Protein AF-0000000077126668 (afdb_homodimer)

Solvent-accessible surface area (backbone atoms only — not comparable to full-atom values): 28024 Å² total; per-residue (Å²): 131,87,61,53,74,45,35,42,87,78,30,51,35,47,53,33,27,41,82,73,76,56,79,44,74,41,52,63,64,35,53,35,27,42,32,30,47,26,25,62,73,71,68,59,84,45,54,82,40,65,40,82,53,79,64,83,86,34,29,43,18,20,31,26,32,19,32,53,85,33,37,60,76,24,33,39,38,37,37,28,65,36,57,38,74,71,59,56,49,26,38,32,45,30,24,51,88,34,27,61,63,46,81,42,89,74,42,58,58,47,36,37,45,51,22,49,32,55,89,91,52,64,38,29,30,56,86,92,41,78,40,66,59,57,39,24,38,21,21,42,28,26,19,18,75,76,55,74,40,46,29,65,37,31,42,49,35,26,23,31,41,40,30,68,71,45,24,58,61,16,34,39,35,33,32,19,48,19,75,21,26,32,39,26,31,17,26,20,19,39,21,48,18,29,23,23,38,30,57,33,26,23,31,19,22,30,39,35,35,32,34,36,35,64,42,70,84,48,82,58,85,58,70,31,32,36,36,38,59,77,64,30,38,30,26,40,23,47,22,79,40,64,70,55,6,45,47,50,7,44,54,54,42,24,54,52,42,10,64,73,67,74,38,53,52,40,54,19,41,55,47,41,6,40,43,32,29,40,38,45,16,25,62,42,45,81,27,20,26,20,30,24,33,33,49,36,90,76,46,73,79,72,108,131,87,62,53,73,45,36,42,85,79,32,52,36,47,53,33,28,41,82,73,74,56,77,42,75,40,52,64,63,38,53,35,28,42,32,30,48,26,26,62,72,70,69,60,86,43,53,82,39,64,41,80,53,80,64,83,85,33,29,42,17,20,32,27,31,20,32,53,86,32,37,61,76,26,35,40,37,39,37,28,65,37,58,40,74,71,59,56,48,25,36,30,44,30,24,49,88,35,26,62,62,46,84,42,89,75,41,60,57,45,35,38,44,52,22,48,33,57,89,90,53,64,36,29,27,55,84,92,42,77,40,68,58,55,40,23,39,20,20,42,27,28,20,18,74,76,54,75,40,47,31,66,38,30,42,49,36,26,22,30,42,41,28,68,72,44,23,57,63,15,34,38,36,32,33,19,48,18,74,20,24,32,40,27,32,18,26,20,20,39,20,47,18,29,23,23,37,30,57,33,26,24,30,18,21,28,42,34,33,31,34,36,33,63,41,72,83,48,81,58,86,57,71,31,31,36,35,36,60,76,63,28,38,29,25,41,24,47,22,78,39,64,68,56,6,47,48,49,7,45,54,56,41,23,52,52,42,10,65,74,68,73,39,55,52,39,54,18,40,54,48,42,5,41,42,34,29,39,37,46,16,24,62,42,46,80,28,18,25,19,30,24,33,32,50,37,90,76,46,73,84,74,113

Structure (mmCIF, N/CA/C/O backbone):
data_AF-0000000077126668-model_v1
#
loop_
_entity.id
_entity.type
_entity.pdbx_description
1 polymer 'Acetamidase/formamidase family protein'
#
loop_
_atom_site.group_PDB
_atom_site.id
_atom_site.type_symbol
_atom_site.label_atom_id
_atom_site.label_alt_id
_atom_site.label_comp_id
_atom_site.label_asym_id
_atom_site.label_entity_id
_atom_site.label_seq_id
_atom_site.pdbx_PDB_ins_code
_atom_site.Cartn_x
_atom_site.Cartn_y
_atom_site.Cartn_z
_atom_site.occupancy
_atom_site.B_iso_or_equiv
_atom_site.auth_seq_id
_atom_site.auth_comp_id
_atom_site.auth_asym_id
_atom_site.auth_atom_id
_atom_site.pdbx_PDB_model_num
ATOM 1 N N . MET A 1 1 ? -15.086 36.125 -4.785 1 52.66 1 MET A N 1
ATOM 2 C CA . MET A 1 1 ? -15.016 36.656 -3.432 1 52.66 1 MET A CA 1
ATOM 3 C C . MET A 1 1 ? -13.742 36.188 -2.73 1 52.66 1 MET A C 1
ATOM 5 O O . MET A 1 1 ? -13.219 35.125 -3.02 1 52.66 1 MET A O 1
ATOM 9 N N . THR A 1 2 ? -13.094 37.031 -2.004 1 81.5 2 THR A N 1
ATOM 10 C CA . THR A 1 2 ? -11.773 36.812 -1.408 1 81.5 2 THR A CA 1
ATOM 11 C C . THR A 1 2 ? -11.828 35.719 -0.347 1 81.5 2 THR A C 1
ATOM 13 O O . THR A 1 2 ? -12.781 35.656 0.438 1 81.5 2 THR A O 1
ATOM 16 N N . ARG A 1 3 ? -11.016 34.594 -0.392 1 92.25 3 ARG A N 1
ATOM 17 C CA . ARG A 1 3 ? -10.93 33.5 0.556 1 92.25 3 ARG A CA 1
ATOM 18 C C . ARG A 1 3 ? -10.43 33.969 1.914 1 92.25 3 ARG A C 1
ATOM 20 O O . ARG A 1 3 ? -9.414 34.656 1.995 1 92.25 3 ARG A O 1
ATOM 27 N N . LYS A 1 4 ? -11.266 33.781 2.973 1 97.44 4 LYS A N 1
ATOM 28 C CA . LYS A 1 4 ? -10.766 34 4.324 1 97.44 4 LYS A CA 1
ATOM 29 C C . LYS A 1 4 ? -9.531 33.156 4.605 1 97.44 4 LYS A C 1
ATOM 31 O O . LYS A 1 4 ? -9.516 31.953 4.309 1 97.44 4 LYS A O 1
ATOM 36 N N . VAL A 1 5 ? -8.484 33.812 5.117 1 98.5 5 VAL A N 1
ATOM 37 C CA . VAL A 1 5 ? -7.273 33.062 5.504 1 98.5 5 VAL A CA 1
ATOM 38 C C . VAL A 1 5 ? -7.266 32.844 7.016 1 98.5 5 VAL A C 1
ATOM 40 O O . VAL A 1 5 ? -7.371 33.812 7.789 1 98.5 5 VAL A O 1
ATOM 43 N N . ILE A 1 6 ? -7.211 31.656 7.414 1 98.62 6 ILE A N 1
ATOM 44 C CA . ILE A 1 6 ? -7.008 31.266 8.805 1 98.62 6 ILE A CA 1
ATOM 45 C C . ILE A 1 6 ? -5.547 30.875 9.023 1 98.62 6 ILE A C 1
ATOM 47 O O . ILE A 1 6 ? -5.086 29.844 8.523 1 98.62 6 ILE A O 1
ATOM 51 N N . SER A 1 7 ? -4.871 31.625 9.844 1 98.69 7 SER A N 1
ATOM 52 C CA . SER A 1 7 ? -3.436 31.438 10.016 1 98.69 7 SER A CA 1
ATOM 53 C C . SER A 1 7 ? -3.127 30.703 11.32 1 98.69 7 SER A C 1
ATOM 55 O O . SER A 1 7 ? -3.854 30.844 12.305 1 98.69 7 SER A O 1
ATOM 57 N N . TYR A 1 8 ? -1.986 29.969 11.273 1 98.38 8 TYR A N 1
ATOM 58 C CA . TYR A 1 8 ? -1.519 29.344 12.508 1 98.38 8 TYR A CA 1
ATOM 59 C C . TYR A 1 8 ? -1.222 30.391 13.57 1 98.38 8 TYR A C 1
ATOM 61 O O . TYR A 1 8 ? -1.174 30.078 14.766 1 98.38 8 TYR A O 1
ATOM 69 N N . LYS A 1 9 ? -1.043 31.609 13.172 1 97.88 9 LYS A N 1
ATOM 70 C CA . LYS A 1 9 ? -0.818 32.719 14.102 1 97.88 9 LYS A CA 1
ATOM 71 C C . LYS A 1 9 ? -2.115 33.125 14.797 1 97.88 9 LYS A C 1
ATOM 73 O O . LYS A 1 9 ? -2.092 33.625 15.914 1 97.88 9 LYS A O 1
ATOM 78 N N . ASP A 1 10 ? -3.197 32.875 14.086 1 96.19 10 ASP A N 1
ATOM 79 C CA . ASP A 1 10 ? -4.508 33.156 14.68 1 96.19 10 ASP A CA 1
ATOM 80 C C . ASP A 1 10 ? -4.855 32.094 15.727 1 96.19 10 ASP A C 1
ATOM 82 O O . ASP A 1 10 ? -5.461 32.406 16.75 1 96.19 10 ASP A O 1
ATOM 86 N N . GLY A 1 11 ? -4.484 30.906 15.414 1 98.06 11 GLY A N 1
ATOM 87 C CA . GLY A 1 11 ? -4.75 29.797 16.312 1 98.06 11 GLY A CA 1
ATOM 88 C C . GLY A 1 11 ? -4.363 28.453 15.734 1 98.06 11 GLY A C 1
ATOM 89 O O . GLY A 1 11 ? -4.531 28.203 14.539 1 98.06 11 GLY A O 1
ATOM 90 N N . HIS A 1 12 ? -3.875 27.641 16.547 1 98.44 12 HIS A N 1
ATOM 91 C CA . HIS A 1 12 ? -3.561 26.25 16.219 1 98.44 12 HIS A CA 1
ATOM 92 C C . HIS A 1 12 ? -3.736 25.359 17.453 1 98.44 12 HIS A C 1
ATOM 94 O O . HIS A 1 12 ? -3.854 25.844 18.578 1 98.44 12 HIS A O 1
ATOM 100 N N . VAL A 1 13 ? -3.836 24.062 17.188 1 98.56 13 VAL A N 1
ATOM 101 C CA . VAL A 1 13 ? -4 23.109 18.281 1 98.56 13 VAL A CA 1
ATOM 102 C C . VAL A 1 13 ? -2.926 22.031 18.203 1 98.56 13 VAL A C 1
ATOM 104 O O . VAL A 1 13 ? -2.393 21.766 17.125 1 98.56 13 VAL A O 1
ATOM 107 N N . TYR A 1 14 ? -2.615 21.359 19.344 1 98.44 14 TYR A N 1
ATOM 108 C CA . TYR A 1 14 ? -1.724 20.219 19.422 1 98.44 14 TYR A CA 1
ATOM 109 C C . TYR A 1 14 ? -2.482 18.969 19.859 1 98.44 14 TYR A C 1
ATOM 111 O O . TYR A 1 14 ? -1.879 17.922 20.109 1 98.44 14 TYR A O 1
ATOM 119 N N . GLU A 1 15 ? -3.791 19.156 19.984 1 98.44 15 GLU A N 1
ATOM 120 C CA . GLU A 1 15 ? -4.676 18.031 20.281 1 98.44 15 GLU A CA 1
ATOM 121 C C . GLU A 1 15 ? -6.07 18.266 19.703 1 98.44 15 GLU A C 1
ATOM 123 O O . GLU A 1 15 ? -6.492 19.406 19.516 1 98.44 15 GLU A O 1
ATOM 128 N N . PHE A 1 16 ? -6.758 17.219 19.391 1 98.81 16 PHE A N 1
ATOM 129 C CA . PHE A 1 16 ? -8.188 17.203 19.125 1 98.81 16 PHE A CA 1
ATOM 130 C C . PHE A 1 16 ? -8.969 16.719 20.328 1 98.81 16 PHE A C 1
ATOM 132 O O . PHE A 1 16 ? -8.547 15.789 21.016 1 98.81 16 PHE A O 1
ATOM 139 N N . ALA A 1 17 ? -10.055 17.344 20.578 1 98.81 17 ALA A N 1
ATOM 140 C CA . ALA A 1 17 ? -10.828 17.047 21.781 1 98.81 17 ALA A CA 1
ATOM 141 C C . ALA A 1 17 ? -12.328 17.094 21.5 1 98.81 17 ALA A C 1
ATOM 143 O O . ALA A 1 17 ? -12.75 17.625 20.469 1 98.81 17 ALA A O 1
ATOM 144 N N . PRO A 1 18 ? -13.133 16.531 22.422 1 98.56 18 PRO A N 1
ATOM 145 C CA . PRO A 1 18 ? -14.578 16.484 22.172 1 98.56 18 PRO A CA 1
ATOM 146 C C . PRO A 1 18 ? -15.234 17.859 22.281 1 98.56 18 PRO A C 1
ATOM 148 O O . PRO A 1 18 ? -16.328 18.078 21.75 1 98.56 18 PRO A O 1
ATOM 151 N N . ASN A 1 19 ? -14.562 18.797 23.016 1 98.06 19 ASN A N 1
ATOM 152 C CA . ASN A 1 19 ? -15.094 20.141 23.203 1 98.06 19 ASN A CA 1
ATOM 153 C C . ASN A 1 19 ? -14.07 21.203 22.828 1 98.06 19 ASN A C 1
ATOM 155 O O . ASN A 1 19 ? -13.453 21.812 23.719 1 98.06 19 ASN A O 1
ATOM 159 N N . MET A 1 20 ? -14.023 21.484 21.578 1 98.75 20 MET A N 1
ATOM 160 C CA . MET A 1 20 ? -13.078 22.484 21.094 1 98.75 20 MET A CA 1
ATOM 161 C C . MET A 1 20 ? -13.781 23.812 20.797 1 98.75 20 MET A C 1
ATOM 163 O O . MET A 1 20 ? -14.992 23.828 20.547 1 98.75 20 MET A O 1
ATOM 167 N N . GLU A 1 21 ? -13.055 24.906 20.953 1 98.56 21 GLU A N 1
ATOM 168 C CA . GLU A 1 21 ? -13.562 26.234 20.625 1 98.56 21 GLU A CA 1
ATOM 169 C C . GLU A 1 21 ? -12.992 26.734 19.297 1 98.56 21 GLU A C 1
ATOM 171 O O . GLU A 1 21 ? -11.773 26.766 19.109 1 98.56 21 GLU A O 1
ATOM 176 N N . PRO A 1 22 ? -13.805 27.109 18.391 1 98.81 22 PRO A N 1
ATOM 177 C CA . PRO A 1 22 ? -13.328 27.531 17.078 1 98.81 22 PRO A CA 1
ATOM 178 C C . PRO A 1 22 ? -12.672 28.906 17.094 1 98.81 22 PRO A C 1
ATOM 180 O O . PRO A 1 22 ? -13.055 29.766 17.906 1 98.81 22 PRO A O 1
ATOM 183 N N . ILE A 1 23 ? -11.812 29.156 16.188 1 98.69 23 ILE A N 1
ATOM 184 C CA . ILE A 1 23 ? -11.211 30.469 16.031 1 98.69 23 ILE A CA 1
ATOM 185 C C . ILE A 1 23 ? -11.875 31.203 14.875 1 98.69 23 ILE A C 1
ATOM 187 O O . ILE A 1 23 ? -11.688 32.406 14.703 1 98.69 23 ILE A O 1
ATOM 191 N N . TYR A 1 24 ? -12.594 30.453 14.094 1 98.62 24 TYR A N 1
ATOM 192 C CA . TYR A 1 24 ? -13.383 30.969 12.984 1 98.62 24 TYR A CA 1
ATOM 193 C C . TYR A 1 24 ? -14.57 30.047 12.695 1 98.62 24 TYR A C 1
ATOM 195 O O . TYR A 1 24 ? -14.516 28.844 12.961 1 98.62 24 TYR A O 1
ATOM 203 N N . THR A 1 25 ? -15.688 30.594 12.273 1 98.81 25 THR A N 1
ATOM 204 C CA . THR A 1 25 ? -16.844 29.828 11.836 1 98.81 25 THR A CA 1
ATOM 205 C C . THR A 1 25 ? -17.125 30.062 10.359 1 98.81 25 THR A C 1
ATOM 207 O O . THR A 1 25 ? -17.484 31.172 9.961 1 98.81 25 THR A O 1
ATOM 210 N N . ALA A 1 26 ? -16.906 29.078 9.617 1 98.88 26 ALA A N 1
ATOM 211 C CA . ALA A 1 26 ? -17.172 29.141 8.18 1 98.88 26 ALA A CA 1
ATOM 212 C C . ALA A 1 26 ? -18.625 28.812 7.879 1 98.88 26 ALA A C 1
ATOM 214 O O . ALA A 1 26 ? -19.25 28.016 8.57 1 98.88 26 ALA A O 1
ATOM 215 N N . LYS A 1 27 ? -19.109 29.422 6.812 1 98.56 27 LYS A N 1
ATOM 216 C CA . LYS A 1 27 ? -20.422 29.047 6.301 1 98.56 27 LYS A CA 1
ATOM 217 C C . LYS A 1 27 ? -20.359 27.703 5.578 1 98.56 27 LYS A C 1
ATOM 219 O O . LYS A 1 27 ? -19.312 27.328 5.059 1 98.56 27 LYS A O 1
ATOM 224 N N . ASP A 1 28 ? -21.516 27.047 5.555 1 98.44 28 ASP A N 1
ATOM 225 C CA . ASP A 1 28 ? -21.641 25.859 4.715 1 98.44 28 ASP A CA 1
ATOM 226 C C . ASP A 1 28 ? -21.375 26.188 3.25 1 98.44 28 ASP A C 1
ATOM 228 O O . ASP A 1 28 ? -22.062 27.031 2.662 1 98.44 28 ASP A O 1
ATOM 232 N N . GLY A 1 29 ? -20.359 25.578 2.691 1 98.38 29 GLY A N 1
ATOM 233 C CA . GLY A 1 29 ? -20.016 25.844 1.305 1 98.38 29 GLY A CA 1
ATOM 234 C C . GLY A 1 29 ? -18.969 26.922 1.149 1 98.38 29 GLY A C 1
ATOM 235 O O . GLY A 1 29 ? -18.625 27.312 0.029 1 98.38 29 GLY A O 1
ATOM 236 N N . GLU A 1 30 ? -18.344 27.375 2.248 1 98.69 30 GLU A N 1
ATOM 237 C CA . GLU A 1 30 ? -17.391 28.469 2.174 1 98.69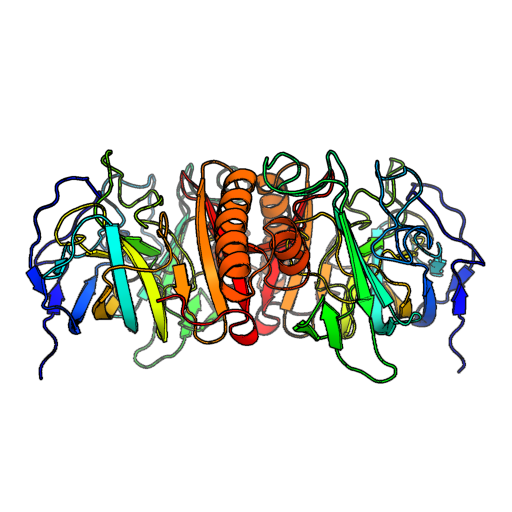 30 GLU A CA 1
ATOM 238 C C . GLU A 1 30 ? -16.016 27.969 1.765 1 98.69 30 GLU A C 1
ATOM 240 O O . GLU A 1 30 ? -15.57 26.906 2.215 1 98.69 30 GLU A O 1
ATOM 245 N N . SER A 1 31 ? -15.352 28.688 0.9 1 98.75 31 SER A N 1
ATOM 246 C CA . SER A 1 31 ? -13.953 28.469 0.562 1 98.75 31 SER A CA 1
ATOM 247 C C . SER A 1 31 ? -13.031 29.266 1.468 1 98.75 31 SER A C 1
ATOM 249 O O . SER A 1 31 ? -13.188 30.484 1.599 1 98.75 31 SER A O 1
ATOM 251 N N . ILE A 1 32 ? -12.062 28.609 2.129 1 98.75 32 ILE A N 1
ATOM 252 C CA . ILE A 1 32 ? -11.133 29.266 3.047 1 98.75 32 ILE A CA 1
ATOM 253 C C . ILE A 1 32 ? -9.727 28.734 2.82 1 98.75 32 ILE A C 1
ATOM 255 O O . ILE A 1 32 ? -9.539 27.734 2.123 1 98.75 32 ILE A O 1
ATOM 259 N N . THR A 1 33 ? -8.734 29.406 3.297 1 98.88 33 THR A N 1
ATOM 260 C CA . THR A 1 33 ? -7.34 28.984 3.242 1 98.88 33 THR A CA 1
ATOM 261 C C . THR A 1 33 ? -6.773 28.797 4.648 1 98.88 33 THR A C 1
ATOM 263 O O . THR A 1 33 ? -6.91 29.688 5.5 1 98.88 33 THR A O 1
ATOM 266 N N . PHE A 1 34 ? -6.199 27.672 4.949 1 98.94 34 PHE A N 1
ATOM 267 C CA . PHE A 1 34 ? -5.422 27.438 6.156 1 98.94 34 PHE A CA 1
ATOM 268 C C . PHE A 1 34 ? -3.943 27.719 5.914 1 98.94 34 PHE A C 1
ATOM 270 O O . PHE A 1 34 ? -3.33 27.109 5.027 1 98.94 34 PHE A O 1
ATOM 277 N N . GLU A 1 35 ? -3.402 28.641 6.574 1 98.88 35 GLU A N 1
ATOM 278 C CA . GLU A 1 35 ? -1.957 28.844 6.609 1 98.88 35 GLU A CA 1
ATOM 279 C C . GLU A 1 35 ? -1.316 28.047 7.742 1 98.88 35 GLU A C 1
ATOM 281 O O . GLU A 1 35 ? -1.62 28.266 8.914 1 98.88 35 GLU A O 1
ATOM 286 N N . THR A 1 36 ? -0.389 27.156 7.402 1 98.88 36 THR A N 1
ATOM 287 C CA . THR A 1 36 ? 0.174 26.25 8.398 1 98.88 36 THR A CA 1
ATOM 288 C C . THR A 1 36 ? 1.667 26.516 8.586 1 98.88 36 THR A C 1
ATOM 290 O O . THR A 1 36 ? 2.301 27.141 7.738 1 98.88 36 THR A O 1
ATOM 293 N N . ILE A 1 37 ? 2.201 26.094 9.68 1 98.5 37 ILE A N 1
ATOM 294 C CA . ILE A 1 37 ? 3.629 26.094 9.984 1 98.5 37 ILE A CA 1
ATOM 295 C C . ILE A 1 37 ? 4.18 24.672 9.867 1 98.5 37 ILE A C 1
ATOM 297 O O . ILE A 1 37 ? 3.424 23.703 9.93 1 98.5 37 ILE A O 1
ATOM 301 N N . ASP A 1 38 ? 5.512 24.547 9.586 1 98.12 38 ASP A N 1
ATOM 302 C CA . ASP A 1 38 ? 6.078 23.203 9.508 1 98.12 38 ASP A CA 1
ATOM 303 C C . ASP A 1 38 ? 5.91 22.453 10.828 1 98.12 38 ASP A C 1
ATOM 305 O O . ASP A 1 38 ? 5.855 23.078 11.891 1 98.12 38 ASP A O 1
ATOM 309 N N . SER A 1 39 ? 5.914 21.203 10.797 1 97.56 39 SER A N 1
ATOM 310 C CA . SER A 1 39 ? 5.531 20.359 11.922 1 97.56 39 SER A CA 1
ATOM 311 C C . SER A 1 39 ? 6.523 20.469 13.07 1 97.56 39 SER A C 1
ATOM 313 O O . SER A 1 39 ? 6.238 20.047 14.188 1 97.56 39 SER A O 1
ATOM 315 N N . LEU A 1 40 ? 7.695 21.047 12.797 1 96.56 40 LEU A N 1
ATOM 316 C CA . LEU A 1 40 ? 8.727 21.156 13.82 1 96.56 40 LEU A CA 1
ATOM 317 C C . LEU A 1 40 ? 8.852 22.594 14.328 1 96.56 40 LEU A C 1
ATOM 319 O O . LEU A 1 40 ? 9.836 22.938 14.977 1 96.56 40 LEU A O 1
ATOM 323 N N . ASN A 1 41 ? 7.953 23.453 13.945 1 95.56 41 ASN A N 1
ATOM 324 C CA . ASN A 1 41 ? 7.828 24.828 14.414 1 95.56 41 ASN A CA 1
ATOM 325 C C . ASN A 1 41 ? 9.094 25.625 14.141 1 95.56 41 ASN A C 1
ATOM 327 O O . ASN A 1 41 ? 9.547 26.391 14.992 1 95.56 41 ASN A O 1
ATOM 331 N N . LYS A 1 42 ? 9.773 25.328 13.086 1 95.12 42 LYS A N 1
ATOM 332 C CA . LYS A 1 42 ? 10.945 26.047 12.602 1 95.12 42 LYS A CA 1
ATOM 333 C C . LYS A 1 42 ? 12.18 25.719 13.438 1 95.12 42 LYS A C 1
ATOM 335 O O . LYS A 1 42 ? 13.203 26.406 13.344 1 95.12 42 LYS A O 1
ATOM 340 N N . ALA A 1 43 ? 12.078 24.656 14.195 1 95.62 43 ALA A N 1
ATOM 341 C CA . ALA A 1 43 ? 13.211 24.266 15.031 1 95.62 43 ALA A CA 1
ATOM 342 C C . ALA A 1 43 ? 14.375 23.766 14.188 1 95.62 43 ALA A C 1
ATOM 344 O O . ALA A 1 43 ? 15.531 23.781 14.633 1 95.62 43 ALA A O 1
ATOM 345 N N . VAL A 1 44 ? 14.141 23.297 13 1 97.19 44 VAL A N 1
ATOM 346 C CA . VAL A 1 44 ? 15.156 22.781 12.086 1 97.19 44 VAL A CA 1
ATOM 347 C C . VAL A 1 44 ? 15.266 23.688 10.867 1 97.19 44 VAL A C 1
ATOM 349 O O . VAL A 1 44 ? 14.32 23.812 10.086 1 97.19 44 VAL A O 1
ATOM 352 N N . GLN A 1 45 ? 16.453 24.297 10.727 1 97.25 45 GLN A N 1
ATOM 353 C CA . GLN A 1 45 ? 16.641 25.266 9.641 1 97.25 45 GLN A CA 1
ATOM 354 C C . GLN A 1 45 ? 17.875 24.906 8.812 1 97.25 45 GLN A C 1
ATOM 356 O O . GLN A 1 45 ? 18.062 25.438 7.715 1 97.25 45 GLN A O 1
ATOM 361 N N . SER A 1 46 ? 18.719 24 9.352 1 97.75 46 SER A N 1
ATOM 362 C CA . SER A 1 46 ? 19.922 23.531 8.641 1 97.75 46 SER A CA 1
ATOM 363 C C . SER A 1 46 ? 20.234 22.078 8.977 1 97.75 46 SER A C 1
ATOM 365 O O . SER A 1 46 ? 19.656 21.516 9.914 1 97.75 46 SER A O 1
ATOM 367 N N . ASP A 1 47 ? 21.141 21.5 8.258 1 97.69 47 ASP A N 1
ATOM 368 C CA . ASP A 1 47 ? 21.516 20.094 8.453 1 97.69 47 ASP A CA 1
ATOM 369 C C . ASP A 1 47 ? 22.125 19.891 9.844 1 97.69 47 ASP A C 1
ATOM 371 O O . ASP A 1 47 ? 22.156 18.766 10.344 1 97.69 47 ASP A O 1
ATOM 375 N N . SER A 1 48 ? 22.578 20.953 10.445 1 97.81 48 SER A N 1
ATOM 376 C CA . SER A 1 48 ? 23.234 20.859 11.742 1 97.81 48 SER A CA 1
ATOM 377 C C . SER A 1 48 ? 22.234 20.875 12.883 1 97.81 48 SER A C 1
ATOM 379 O O . SER A 1 48 ? 22.578 20.578 14.023 1 97.81 48 SER A O 1
ATOM 381 N N . ASP A 1 49 ? 21 21.266 12.555 1 97.81 49 ASP A N 1
ATOM 382 C CA . ASP A 1 49 ? 19.953 21.234 13.57 1 97.81 49 ASP A CA 1
ATOM 383 C C . ASP A 1 49 ? 19.438 19.812 13.797 1 97.81 49 ASP A C 1
ATOM 385 O O . ASP A 1 49 ? 18.766 19.25 12.938 1 97.81 49 ASP A O 1
ATOM 389 N N . LEU A 1 50 ? 19.781 19.266 14.938 1 97.44 50 LEU A N 1
ATOM 390 C CA . LEU A 1 50 ? 19.438 17.891 15.289 1 97.44 50 LEU A CA 1
ATOM 391 C C . LEU A 1 50 ? 18.391 17.859 16.391 1 97.44 50 LEU A C 1
ATOM 393 O O . LEU A 1 50 ? 18.375 18.719 17.266 1 97.44 50 LEU A O 1
ATOM 397 N N . MET A 1 51 ? 17.484 16.906 16.312 1 95.31 51 MET A N 1
ATOM 398 C CA . MET A 1 51 ? 16.469 16.75 17.344 1 95.31 51 MET A CA 1
ATOM 399 C C . MET A 1 51 ? 16.703 15.492 18.156 1 95.31 51 MET A C 1
ATOM 401 O O . MET A 1 51 ? 16.5 14.383 17.672 1 95.31 51 MET A O 1
ATOM 405 N N . ASP A 1 52 ? 17 15.656 19.438 1 94.75 52 ASP A N 1
ATOM 406 C CA . ASP A 1 52 ? 17.312 14.523 20.297 1 94.75 52 ASP A CA 1
ATOM 407 C C . ASP A 1 52 ? 16.062 13.797 20.75 1 94.75 52 ASP A C 1
ATOM 409 O O . ASP A 1 52 ? 16.125 12.68 21.266 1 94.75 52 ASP A O 1
ATOM 413 N N . ALA A 1 53 ? 15 14.484 20.594 1 92 53 ALA A N 1
ATOM 414 C CA . ALA A 1 53 ? 13.688 13.898 20.859 1 92 53 ALA A CA 1
ATOM 415 C C . ALA A 1 53 ? 12.586 14.672 20.125 1 92 53 ALA A C 1
ATOM 417 O O . ALA A 1 53 ? 12.75 15.844 19.812 1 92 53 ALA A O 1
ATOM 418 N N . ILE A 1 54 ? 11.555 13.992 19.906 1 87.88 54 ILE A N 1
ATOM 419 C CA . ILE A 1 54 ? 10.383 14.68 19.359 1 87.88 54 ILE A CA 1
ATOM 420 C C . ILE A 1 54 ? 9.602 15.336 20.5 1 87.88 54 ILE A C 1
ATOM 422 O O . ILE A 1 54 ? 9.102 14.656 21.391 1 87.88 54 ILE A O 1
ATOM 426 N N . PRO A 1 55 ? 9.445 16.625 20.359 1 88.19 55 PRO A N 1
ATOM 427 C CA . PRO A 1 55 ? 8.695 17.312 21.406 1 88.19 55 PRO A CA 1
ATOM 428 C C . PRO A 1 55 ? 7.207 16.953 21.406 1 88.19 55 PRO A C 1
ATOM 430 O O . PRO A 1 55 ? 6.691 16.469 20.391 1 88.19 55 PRO A O 1
ATOM 433 N N . GLU A 1 56 ? 6.59 17.188 22.547 1 84.25 56 GLU A N 1
ATOM 434 C CA . GLU A 1 56 ? 5.156 16.938 22.641 1 84.25 56 GLU A CA 1
ATOM 435 C C . GLU A 1 56 ? 4.363 17.891 21.75 1 84.25 56 GLU A C 1
ATOM 437 O O . GLU A 1 56 ? 3.367 17.5 21.141 1 84.25 56 GLU A O 1
ATOM 442 N N . GLU A 1 57 ? 4.895 19.125 21.859 1 88.44 57 GLU A N 1
ATOM 443 C CA . GLU A 1 57 ? 4.203 20.141 21.062 1 88.44 57 GLU A CA 1
ATOM 444 C C . GLU A 1 57 ? 4.824 20.281 19.688 1 88.44 57 GLU A C 1
ATOM 446 O O . GLU A 1 57 ? 5.57 21.234 19.438 1 88.44 57 GLU A O 1
ATOM 451 N N . VAL A 1 58 ? 4.461 19.312 18.875 1 91.75 58 VAL A N 1
ATOM 452 C CA . VAL A 1 58 ? 4.785 19.328 17.453 1 91.75 58 VAL A CA 1
ATOM 453 C C . VAL A 1 58 ? 3.529 19.031 16.641 1 91.75 58 VAL A C 1
ATOM 455 O O . VAL A 1 58 ? 2.463 18.766 17.203 1 91.75 58 VAL A O 1
ATOM 458 N N . ASN A 1 59 ? 3.566 19.188 15.375 1 96.31 59 ASN A N 1
ATOM 459 C CA . ASN A 1 59 ? 2.455 18.938 14.469 1 96.31 59 ASN A CA 1
ATOM 460 C C . ASN A 1 59 ? 1.282 19.875 14.734 1 96.31 59 ASN A C 1
ATOM 462 O O . ASN A 1 59 ? 0.15 19.422 14.922 1 96.31 59 ASN A O 1
ATOM 466 N N . ALA A 1 60 ? 1.646 21.141 14.82 1 98.31 60 ALA A N 1
ATOM 467 C CA . ALA A 1 60 ? 0.584 22.141 14.953 1 98.31 60 ALA A CA 1
ATOM 468 C C . ALA A 1 60 ? -0.438 22.016 13.828 1 98.31 60 ALA A C 1
ATOM 470 O O . ALA A 1 60 ? -0.069 21.906 12.656 1 98.31 60 ALA A O 1
ATOM 471 N N . ALA A 1 61 ? -1.66 21.984 14.211 1 98.81 61 ALA A N 1
ATOM 472 C CA . ALA A 1 61 ? -2.752 22.031 13.242 1 98.81 61 ALA A CA 1
ATOM 473 C C . ALA A 1 61 ? -3.496 23.359 13.297 1 98.81 61 ALA A C 1
ATOM 475 O O . ALA A 1 61 ? -4.066 23.719 14.336 1 98.81 61 ALA A O 1
ATOM 476 N N . THR A 1 62 ? -3.475 24.078 12.258 1 98.94 62 THR A N 1
ATOM 477 C CA . THR A 1 62 ? -4.145 25.375 12.188 1 98.94 62 THR A CA 1
ATOM 478 C C . THR A 1 62 ? -5.656 25.203 12.336 1 98.94 62 THR A C 1
ATOM 480 O O . THR A 1 62 ? -6.254 24.344 11.695 1 98.94 62 THR A O 1
ATOM 483 N N . GLY A 1 63 ? -6.312 26.062 13.086 1 98.62 63 GLY A N 1
ATOM 484 C CA . GLY A 1 63 ? -7.719 25.953 13.453 1 98.62 63 GLY A CA 1
ATOM 485 C C . GLY A 1 63 ? -7.949 25.969 14.953 1 98.62 63 GLY A C 1
ATOM 486 O O . GLY A 1 63 ? -7.145 26.516 15.703 1 98.62 63 GLY A O 1
ATOM 487 N N . PRO A 1 64 ? -9.016 25.391 15.383 1 98.81 64 PRO A N 1
ATOM 488 C CA . PRO A 1 64 ? -10.023 24.719 14.547 1 98.81 64 PRO A CA 1
ATOM 489 C C . PRO A 1 64 ? -11 25.703 13.906 1 98.81 64 PRO A C 1
ATOM 491 O O . PRO A 1 64 ? -11.164 26.828 14.398 1 98.81 64 PRO A O 1
ATOM 494 N N . VAL A 1 65 ? -11.539 25.297 12.883 1 98.94 65 VAL A N 1
ATOM 495 C CA . VAL A 1 65 ? -12.586 26.047 12.195 1 98.94 65 VAL A CA 1
ATOM 496 C C . VAL A 1 65 ? -13.914 25.312 12.305 1 98.94 65 VAL A C 1
ATOM 498 O O . VAL A 1 65 ? -14.016 24.125 11.953 1 98.94 65 VAL A O 1
ATOM 501 N N . ALA A 1 66 ? -14.898 25.969 12.82 1 98.94 66 ALA A N 1
ATOM 502 C CA . ALA A 1 66 ? -16.25 25.438 12.82 1 98.94 66 ALA A CA 1
ATOM 503 C C . ALA A 1 66 ? -16.922 25.641 11.469 1 98.94 66 ALA A C 1
ATOM 505 O O . ALA A 1 66 ? -16.656 26.625 10.773 1 98.94 66 ALA A O 1
ATOM 506 N N . VAL A 1 67 ? -17.766 24.734 11.133 1 98.94 67 VAL A N 1
ATOM 507 C CA . VAL A 1 67 ? -18.594 24.891 9.945 1 98.94 67 VAL A CA 1
ATOM 508 C C . VAL A 1 67 ? -20.062 24.984 10.352 1 98.94 67 VAL A C 1
ATOM 510 O O . VAL A 1 67 ? -20.594 24.094 11.023 1 98.94 67 VAL A O 1
ATOM 513 N N . GLU A 1 68 ? -20.703 26.031 9.891 1 98.75 68 GLU A N 1
ATOM 514 C CA . GLU A 1 68 ? -22.078 26.312 10.281 1 98.75 68 GLU A CA 1
ATOM 515 C C . GLU A 1 68 ? -23 25.172 9.891 1 98.75 68 GLU A C 1
ATOM 517 O O . GLU A 1 68 ? -22.953 24.672 8.758 1 98.75 68 GLU A O 1
ATOM 522 N N . GLY A 1 69 ? -23.766 24.688 10.898 1 98.31 69 GLY A N 1
ATOM 523 C CA . GLY A 1 69 ? -24.797 23.703 10.633 1 98.31 69 GLY A CA 1
ATOM 524 C C . GLY A 1 69 ? -24.359 22.281 10.891 1 98.31 69 GLY A C 1
ATOM 525 O O . GLY A 1 69 ? -25.188 21.375 10.977 1 98.31 69 GLY A O 1
ATOM 526 N N . ALA A 1 70 ? -23.109 22.047 11.008 1 98.75 70 ALA A N 1
ATOM 527 C CA . ALA A 1 70 ? -22.625 20.688 11.258 1 98.75 70 ALA A CA 1
ATOM 528 C C . ALA A 1 70 ? -23.016 20.219 12.648 1 98.75 70 ALA A C 1
ATOM 530 O O . ALA A 1 70 ? -22.781 20.922 13.641 1 98.75 70 ALA A O 1
ATOM 531 N N . THR A 1 71 ? -23.656 19.094 12.742 1 98.12 71 THR A N 1
ATOM 532 C CA . THR A 1 71 ? -24.031 18.484 14.008 1 98.12 71 THR A CA 1
ATOM 533 C C . THR A 1 71 ? -23.625 17 14.039 1 98.12 71 THR A C 1
ATOM 535 O O . THR A 1 71 ? -23.422 16.391 12.992 1 98.12 71 THR A O 1
ATOM 538 N N . PRO A 1 72 ? -23.438 16.453 15.203 1 97.5 72 PRO A N 1
ATOM 539 C CA . PRO A 1 72 ? -23.078 15.031 15.281 1 97.5 72 PRO A CA 1
ATOM 540 C C . PRO A 1 72 ? -23.984 14.133 14.453 1 97.5 72 PRO A C 1
ATOM 542 O O . PRO A 1 72 ? -25.203 14.273 14.508 1 97.5 72 PRO A O 1
ATOM 545 N N . GLY A 1 73 ? -23.375 13.242 13.711 1 96 73 GLY A N 1
ATOM 546 C CA . GLY A 1 73 ? -24.109 12.391 12.797 1 96 73 GLY A CA 1
ATOM 547 C C . GLY A 1 73 ? -24.016 12.836 11.352 1 96 73 GLY A C 1
ATOM 548 O O . GLY A 1 73 ? -24.234 12.047 10.438 1 96 73 GLY A O 1
ATOM 549 N N . ASP A 1 74 ? -23.703 14.125 11.141 1 97.94 74 ASP A N 1
ATOM 550 C CA . ASP A 1 74 ? -23.453 14.641 9.797 1 97.94 74 ASP A CA 1
ATOM 551 C C . ASP A 1 74 ? -22.078 14.188 9.289 1 97.94 74 ASP A C 1
ATOM 553 O O . ASP A 1 74 ? -21.328 13.531 10.016 1 97.94 74 ASP A O 1
ATOM 557 N N . VAL A 1 75 ? -21.797 14.492 8.047 1 98.5 75 VAL A N 1
ATOM 558 C CA . VAL A 1 75 ? -20.484 14.297 7.426 1 98.5 75 VAL A CA 1
ATOM 559 C C . VAL A 1 75 ? -19.922 15.641 6.984 1 98.5 75 VAL A C 1
ATOM 561 O O . VAL A 1 75 ? -20.625 16.453 6.363 1 98.5 75 VAL A O 1
ATOM 564 N N . LEU A 1 76 ? -18.734 15.93 7.406 1 98.88 76 LEU A N 1
ATOM 565 C CA . LEU A 1 76 ? -18.031 17.094 6.887 1 98.88 76 LEU A CA 1
ATOM 566 C C . LEU A 1 76 ? -17.281 16.766 5.598 1 98.88 76 LEU A C 1
ATOM 568 O O . LEU A 1 76 ? -16.469 15.844 5.57 1 98.88 76 LEU A O 1
ATOM 572 N N . LYS A 1 77 ? -17.625 17.438 4.566 1 98.75 77 LYS A N 1
ATOM 573 C CA . LYS A 1 77 ? -16.938 17.344 3.281 1 98.75 77 LYS A CA 1
ATOM 574 C C . LYS A 1 77 ? -15.883 18.438 3.131 1 98.75 77 LYS A C 1
ATOM 576 O O . LYS A 1 77 ? -16.188 19.625 3.25 1 98.75 77 LYS A O 1
ATOM 581 N N . VAL A 1 78 ? -14.648 18.078 2.912 1 98.94 78 VAL A N 1
ATOM 582 C CA . VAL A 1 78 ? -13.531 19 2.729 1 98.94 78 VAL A CA 1
ATOM 583 C C . VAL A 1 78 ? -12.938 18.812 1.332 1 98.94 78 VAL A C 1
ATOM 585 O O . VAL A 1 78 ? -12.25 17.828 1.063 1 98.94 78 VAL A O 1
ATOM 588 N N . GLU A 1 79 ? -13.234 19.734 0.438 1 98.88 79 GLU A N 1
ATOM 589 C CA . GLU A 1 79 ? -12.609 19.75 -0.881 1 98.88 79 GLU A CA 1
ATOM 590 C C . GLU A 1 79 ? -11.242 20.422 -0.839 1 98.88 79 GLU A C 1
ATOM 592 O O . GLU A 1 79 ? -11.148 21.641 -0.64 1 98.88 79 GLU A O 1
ATOM 597 N N . ILE A 1 80 ? -10.211 19.656 -0.985 1 98.94 80 ILE A N 1
ATOM 598 C CA . ILE A 1 80 ? -8.852 20.203 -0.982 1 98.94 80 ILE A CA 1
ATOM 599 C C . ILE A 1 80 ? -8.492 20.688 -2.383 1 98.94 80 ILE A C 1
ATOM 601 O O . ILE A 1 80 ? -8.109 19.906 -3.246 1 98.94 80 ILE A O 1
ATOM 605 N N . GLU A 1 81 ? -8.523 21.938 -2.574 1 98.81 81 GLU A N 1
ATOM 606 C CA . GLU A 1 81 ? -8.359 22.516 -3.9 1 98.81 81 GLU A CA 1
ATOM 607 C C . GLU A 1 81 ? -6.887 22.641 -4.273 1 98.81 81 GLU A C 1
ATOM 609 O O . GLU A 1 81 ? -6.508 22.406 -5.418 1 98.81 81 GLU A O 1
ATOM 614 N N . ASP A 1 82 ? -6.16 23.078 -3.275 1 98.56 82 ASP A N 1
ATOM 615 C CA . ASP A 1 82 ? -4.742 23.297 -3.527 1 98.56 82 ASP A CA 1
ATOM 616 C C . ASP A 1 82 ? -3.941 23.281 -2.227 1 98.56 82 ASP A C 1
ATOM 618 O O . ASP A 1 82 ? -4.414 23.75 -1.192 1 98.56 82 ASP A O 1
ATOM 622 N N . VAL A 1 83 ? -2.805 22.719 -2.275 1 98.75 83 VAL A N 1
ATOM 623 C CA . VAL A 1 83 ? -1.812 22.766 -1.205 1 98.75 83 VAL A CA 1
ATOM 624 C C . VAL A 1 83 ? -0.53 23.406 -1.713 1 98.75 83 VAL A C 1
ATOM 626 O O . VAL A 1 83 ? 0.223 22.812 -2.477 1 98.75 83 VAL A O 1
ATOM 629 N N . ARG A 1 84 ? -0.242 24.594 -1.281 1 97.88 84 ARG A N 1
ATOM 630 C CA . ARG A 1 84 ? 0.892 25.359 -1.78 1 97.88 84 ARG A CA 1
ATOM 631 C C . ARG A 1 84 ? 1.954 25.531 -0.7 1 97.88 84 ARG A C 1
ATOM 633 O O . ARG A 1 84 ? 1.634 25.844 0.449 1 97.88 84 ARG A O 1
ATOM 640 N N . LEU A 1 85 ? 3.162 25.328 -1.089 1 98.25 85 LEU A N 1
ATOM 641 C CA . LEU A 1 85 ? 4.242 25.562 -0.135 1 98.25 85 LEU A CA 1
ATOM 642 C C . LEU A 1 85 ? 4.336 27.047 0.231 1 98.25 85 LEU A C 1
ATOM 644 O O . LEU A 1 85 ? 4.191 27.906 -0.632 1 98.25 85 LEU A O 1
ATOM 648 N N . ASN A 1 86 ? 4.602 27.359 1.512 1 97.56 86 ASN A N 1
ATOM 649 C CA . ASN A 1 86 ? 4.781 28.75 1.903 1 97.56 86 ASN A CA 1
ATOM 650 C C . ASN A 1 86 ? 6.172 29 2.486 1 97.56 86 ASN A C 1
ATOM 652 O O . ASN A 1 86 ? 6.379 29.969 3.219 1 97.56 86 ASN A O 1
ATOM 656 N N . GLU A 1 87 ? 7.035 28.016 2.246 1 96.56 87 GLU A N 1
ATOM 657 C CA . GLU A 1 87 ? 8.453 28.078 2.592 1 96.56 87 GLU A CA 1
ATOM 658 C C . GLU A 1 87 ? 9.328 27.672 1.412 1 96.56 87 GLU A C 1
ATOM 660 O O . GLU A 1 87 ? 8.836 27.109 0.431 1 96.56 87 GLU A O 1
ATOM 665 N N . GLU A 1 88 ? 10.648 27.906 1.574 1 96.31 88 GLU A N 1
ATOM 666 C CA . GLU A 1 88 ? 11.57 27.609 0.482 1 96.31 88 GLU A CA 1
ATOM 667 C C . GLU A 1 88 ? 12.461 26.422 0.819 1 96.31 88 GLU A C 1
ATOM 669 O O . GLU A 1 88 ? 13.469 26.188 0.147 1 96.31 88 GLU A O 1
ATOM 674 N N . GLN A 1 89 ? 12.148 25.75 1.895 1 97.31 89 GLN A N 1
ATOM 675 C CA . GLN A 1 89 ? 12.883 24.531 2.211 1 97.31 89 GLN A CA 1
ATOM 676 C C . GLN A 1 89 ? 12.047 23.578 3.059 1 97.31 89 GLN A C 1
ATOM 678 O O . GLN A 1 89 ? 11.266 24.031 3.904 1 97.31 89 GLN A O 1
ATOM 683 N N . GLY A 1 90 ? 12.172 22.328 2.807 1 98.38 90 GLY A N 1
ATOM 684 C CA . GLY A 1 90 ? 11.68 21.281 3.693 1 98.38 90 GLY A CA 1
ATOM 685 C C . GLY A 1 90 ? 12.75 20.734 4.613 1 98.38 90 GLY A C 1
ATOM 686 O O . GLY A 1 90 ? 13.906 21.141 4.551 1 98.38 90 GLY A O 1
ATOM 687 N N . ARG A 1 91 ? 12.406 19.969 5.5 1 98.38 91 ARG A N 1
ATOM 688 C CA . ARG A 1 91 ? 13.352 19.297 6.391 1 98.38 91 ARG A CA 1
ATOM 689 C C . ARG A 1 91 ? 12.914 17.859 6.672 1 98.38 91 ARG A C 1
ATOM 691 O O . ARG A 1 91 ? 11.742 17.609 6.938 1 98.38 91 ARG A O 1
ATOM 698 N N . VAL A 1 92 ? 13.766 16.938 6.508 1 98.56 92 VAL A N 1
ATOM 699 C CA . VAL A 1 92 ? 13.57 15.523 6.82 1 98.56 92 VAL A CA 1
ATOM 700 C C . VAL A 1 92 ? 14.547 15.102 7.918 1 98.56 92 VAL A C 1
ATOM 702 O O . VAL A 1 92 ? 15.742 15.391 7.844 1 98.56 92 VAL A O 1
ATOM 705 N N . ILE A 1 93 ? 14 14.414 8.961 1 98.62 93 ILE A N 1
ATOM 706 C CA . ILE A 1 93 ? 14.859 14.133 10.102 1 98.62 93 ILE A CA 1
ATOM 707 C C . ILE A 1 93 ? 14.641 12.695 10.578 1 98.62 93 ILE A C 1
ATOM 709 O O . ILE A 1 93 ? 13.602 12.094 10.289 1 98.62 93 ILE A O 1
ATOM 713 N N . THR A 1 94 ? 15.609 12.117 11.227 1 98.38 94 THR A N 1
ATOM 714 C CA . THR A 1 94 ? 15.422 11.008 12.156 1 98.38 94 THR A CA 1
ATOM 715 C C . THR A 1 94 ? 15.586 11.484 13.602 1 98.38 94 THR A C 1
ATOM 717 O O . THR A 1 94 ? 16.266 12.484 13.859 1 98.38 94 THR A O 1
ATOM 720 N N . ALA A 1 95 ? 14.938 10.906 14.492 1 97.5 95 ALA A N 1
ATOM 721 C CA . ALA A 1 95 ? 15.086 11.133 15.93 1 97.5 95 ALA A CA 1
ATOM 722 C C . ALA A 1 95 ? 15.102 9.812 16.703 1 97.5 95 ALA A C 1
ATOM 724 O O . ALA A 1 95 ? 14.555 8.812 16.234 1 97.5 95 ALA A O 1
ATOM 725 N N . PRO A 1 96 ? 15.781 9.789 17.859 1 97.12 96 PRO A N 1
ATOM 726 C CA . PRO A 1 96 ? 15.742 8.57 18.672 1 97.12 96 PRO A CA 1
ATOM 727 C C . PRO A 1 96 ? 14.32 8.109 18.984 1 97.12 96 PRO A C 1
ATOM 729 O O . PRO A 1 96 ? 13.445 8.938 19.25 1 97.12 96 PRO A O 1
ATOM 732 N N . GLU A 1 97 ? 14.125 6.801 18.891 1 95.12 97 GLU A N 1
ATOM 733 C CA . GLU A 1 97 ? 12.875 6.145 19.266 1 95.12 97 GLU A CA 1
ATOM 734 C C . GLU A 1 97 ? 11.742 6.551 18.328 1 95.12 97 GLU A C 1
ATOM 736 O O . GLU A 1 97 ? 10.578 6.578 18.719 1 95.12 97 GLU A O 1
ATOM 741 N N . PHE A 1 98 ? 12.156 6.926 17.109 1 96 98 PHE A N 1
ATOM 742 C CA . PHE A 1 98 ? 11.164 7.383 16.156 1 96 98 PHE A CA 1
ATOM 743 C C . PHE A 1 98 ? 11.453 6.82 14.766 1 96 98 PHE A C 1
ATOM 745 O O . PHE A 1 98 ? 12.602 6.828 14.312 1 96 98 PHE A O 1
ATOM 752 N N . GLY A 1 99 ? 10.398 6.27 14.117 1 97.62 99 GLY A N 1
ATOM 753 C CA . GLY A 1 99 ? 10.555 5.781 12.758 1 97.62 99 GLY A CA 1
ATOM 754 C C . GLY A 1 99 ? 10.609 4.27 12.664 1 97.62 99 GLY A C 1
ATOM 755 O O . GLY A 1 99 ? 10.742 3.586 13.68 1 97.62 99 GLY A O 1
ATOM 756 N N . LEU A 1 100 ? 10.562 3.781 11.461 1 98.56 100 LEU A N 1
ATOM 757 C CA . LEU A 1 100 ? 10.453 2.354 11.18 1 98.56 100 LEU A CA 1
ATOM 758 C C . LEU A 1 100 ? 11.727 1.622 11.586 1 98.56 100 LEU A C 1
ATOM 760 O O . LEU A 1 100 ? 11.664 0.555 12.203 1 98.56 100 LEU A O 1
ATOM 764 N N . LEU A 1 101 ? 12.898 2.244 11.25 1 98.44 101 LEU A N 1
ATOM 765 C CA . LEU A 1 101 ? 14.18 1.612 11.523 1 98.44 101 LEU A CA 1
ATOM 766 C C . LEU A 1 101 ? 14.914 2.328 12.656 1 98.44 101 LEU A C 1
ATOM 768 O O . LEU A 1 101 ? 16.125 2.512 12.602 1 98.44 101 LEU A O 1
ATOM 772 N N . GLN A 1 102 ? 14.188 2.748 13.648 1 97.5 102 GLN A N 1
ATOM 773 C CA . GLN A 1 102 ? 14.695 3.539 14.766 1 97.5 102 GLN A CA 1
ATOM 774 C C . GLN A 1 102 ? 15.773 2.779 15.531 1 97.5 102 GLN A C 1
ATOM 776 O O . GLN A 1 102 ? 16.641 3.389 16.172 1 97.5 102 GLN A O 1
ATOM 781 N N . ASP A 1 103 ? 15.82 1.413 15.43 1 97.19 103 ASP A N 1
ATOM 782 C CA . ASP A 1 103 ? 16.734 0.596 16.203 1 97.19 103 ASP A CA 1
ATOM 783 C C . ASP A 1 103 ? 17.875 0.069 15.336 1 97.19 103 ASP A C 1
ATOM 785 O O . ASP A 1 103 ? 18.688 -0.748 15.789 1 97.19 103 ASP A O 1
ATOM 789 N N . HIS A 1 104 ? 17.859 0.436 14.117 1 97.81 104 HIS A N 1
ATOM 790 C CA . HIS A 1 104 ? 18.891 -0.068 13.219 1 97.81 104 HIS A CA 1
ATOM 791 C C . HIS A 1 104 ? 20.266 0.479 13.594 1 97.81 104 HIS A C 1
ATOM 793 O O . HIS A 1 104 ? 20.438 1.693 13.719 1 97.81 104 HIS A O 1
ATOM 799 N N . GLU A 1 105 ? 21.312 -0.312 13.609 1 97 105 GLU A N 1
ATOM 800 C CA . GLU A 1 105 ? 22.609 0.035 14.18 1 97 105 GLU A CA 1
ATOM 801 C C . GLU A 1 105 ? 23.359 0.996 13.273 1 97 105 GLU A C 1
ATOM 803 O O . GLU A 1 105 ? 24.188 1.79 13.742 1 97 105 GLU A O 1
ATOM 808 N N . ASP A 1 106 ? 23.047 0.948 11.969 1 97.94 106 ASP A N 1
ATOM 809 C CA . ASP A 1 106 ? 23.859 1.719 11.031 1 97.94 106 ASP A CA 1
ATOM 810 C C . ASP A 1 106 ? 23.125 2.994 10.602 1 97.94 106 ASP A C 1
ATOM 812 O O . ASP A 1 106 ? 23.562 3.674 9.664 1 97.94 106 ASP A O 1
ATOM 816 N N . ILE A 1 107 ? 22.031 3.297 11.258 1 98.56 107 ILE A N 1
ATOM 817 C CA . ILE A 1 107 ? 21.297 4.52 10.961 1 98.56 107 ILE A CA 1
ATOM 818 C C . ILE A 1 107 ? 21.406 5.488 12.141 1 98.56 107 ILE A C 1
ATOM 820 O O . ILE A 1 107 ? 21.141 5.117 13.281 1 98.56 107 ILE A O 1
ATOM 824 N N . GLU A 1 108 ? 21.719 6.68 11.805 1 98.19 108 GLU A N 1
ATOM 825 C CA . GLU A 1 108 ? 21.938 7.691 12.836 1 98.19 108 GLU A CA 1
ATOM 826 C C . GLU A 1 108 ? 20.641 8.344 13.266 1 98.19 108 GLU A C 1
ATOM 828 O O . GLU A 1 108 ? 19.812 8.727 12.414 1 98.19 108 GLU A O 1
ATOM 833 N N . HIS A 1 109 ? 20.5 8.406 14.492 1 97.69 109 HIS A N 1
ATOM 834 C CA . HIS A 1 109 ? 19.453 9.156 15.172 1 97.69 109 HIS A CA 1
ATOM 835 C C . HIS A 1 109 ? 20.031 10.047 16.266 1 97.69 109 HIS A C 1
ATOM 837 O O . HIS A 1 109 ? 20.547 9.547 17.266 1 97.69 109 HIS A O 1
ATOM 843 N N . PRO A 1 110 ? 20.016 11.312 16.125 1 98 110 PRO A N 1
ATOM 844 C CA . PRO A 1 110 ? 19.281 12.148 15.172 1 98 110 PRO A CA 1
ATOM 845 C C . PRO A 1 110 ? 20.078 12.414 13.898 1 98 110 PRO A C 1
ATOM 847 O O . PRO A 1 110 ? 21.312 12.336 13.906 1 98 110 PRO A O 1
ATOM 850 N N . ALA A 1 111 ? 19.406 12.656 12.859 1 98.69 111 ALA A N 1
ATOM 851 C CA . ALA A 1 111 ? 19.953 13.156 11.602 1 98.69 111 ALA A CA 1
ATOM 852 C C . ALA A 1 111 ? 18.984 14.133 10.938 1 98.69 111 ALA A C 1
ATOM 854 O O . ALA A 1 111 ? 17.781 14.055 11.148 1 98.69 111 ALA A O 1
ATOM 855 N N . THR A 1 112 ? 19.531 15.109 10.18 1 98.56 112 THR A N 1
ATOM 856 C CA . THR A 1 112 ? 18.734 16.125 9.492 1 98.56 112 THR A CA 1
ATOM 857 C C . THR A 1 112 ? 19.25 16.344 8.078 1 98.56 112 THR A C 1
ATOM 859 O O . THR A 1 112 ? 20.453 16.391 7.852 1 98.56 112 THR A O 1
ATOM 862 N N . ARG A 1 113 ? 18.344 16.375 7.16 1 98.62 113 ARG A N 1
ATOM 863 C CA . ARG A 1 113 ? 18.609 16.906 5.828 1 98.62 113 ARG A CA 1
ATOM 864 C C . ARG A 1 113 ? 17.594 17.969 5.441 1 98.62 113 ARG A C 1
ATOM 866 O O . ARG A 1 113 ? 16.391 17.672 5.371 1 98.62 113 ARG A O 1
ATOM 873 N N . VAL A 1 114 ? 18.016 19.156 5.262 1 98.38 114 VAL A N 1
ATOM 874 C CA . VAL A 1 114 ? 17.156 20.188 4.688 1 98.38 114 VAL A CA 1
ATOM 875 C C . VAL A 1 114 ? 17.078 20.016 3.174 1 98.38 114 VAL A C 1
ATOM 877 O O . VAL A 1 114 ? 18.062 19.656 2.531 1 98.38 114 VAL A O 1
ATOM 880 N N . THR A 1 115 ? 15.922 20.203 2.623 1 98.44 115 THR A N 1
ATOM 881 C CA . THR A 1 115 ? 15.68 20.062 1.192 1 98.44 115 THR A CA 1
ATOM 882 C C . THR A 1 115 ? 15.312 21.391 0.564 1 98.44 115 THR A C 1
ATOM 884 O O . THR A 1 115 ? 14.188 21.875 0.728 1 98.44 115 THR A O 1
ATOM 887 N N . GLU A 1 116 ? 16.156 21.922 -0.191 1 97.19 116 GLU A N 1
ATOM 888 C CA . GLU A 1 116 ? 15.984 23.25 -0.766 1 97.19 116 GLU A CA 1
ATOM 889 C C . GLU A 1 116 ? 14.984 23.219 -1.92 1 97.19 116 GLU A C 1
ATOM 891 O O . GLU A 1 116 ? 14.938 22.25 -2.686 1 97.19 116 GLU A O 1
ATOM 896 N N . ILE A 1 117 ? 14.227 24.234 -1.953 1 97.06 117 ILE A N 1
ATOM 897 C CA . ILE A 1 117 ? 13.258 24.438 -3.025 1 97.06 117 ILE A CA 1
ATOM 898 C C . ILE A 1 117 ? 13.5 25.781 -3.697 1 97.06 117 ILE A C 1
ATOM 900 O O . ILE A 1 117 ? 13.289 26.828 -3.084 1 97.06 117 ILE A O 1
ATOM 904 N N . THR A 1 118 ? 13.953 25.672 -4.887 1 88.5 118 THR A N 1
ATOM 905 C CA . THR A 1 118 ? 14.094 26.922 -5.629 1 88.5 118 THR A CA 1
ATOM 906 C C . THR A 1 118 ? 12.727 27.484 -6.023 1 88.5 118 THR A C 1
ATOM 908 O O . THR A 1 118 ? 11.836 26.719 -6.41 1 88.5 118 THR A O 1
ATOM 911 N N . LYS A 1 119 ? 12.695 28.781 -5.969 1 86.31 119 LYS A N 1
ATOM 912 C CA . LYS A 1 119 ? 11.422 29.422 -6.285 1 86.31 119 LYS A CA 1
ATOM 913 C C . LYS A 1 119 ? 10.938 29.031 -7.676 1 86.31 119 LYS A C 1
ATOM 915 O O . LYS A 1 119 ? 11.695 29.109 -8.648 1 86.31 119 LYS A O 1
ATOM 920 N N . GLY A 1 120 ? 9.758 28.594 -7.703 1 86.62 120 GLY A N 1
ATOM 921 C CA . GLY A 1 120 ? 9.133 28.25 -8.969 1 86.62 120 GLY A CA 1
ATOM 922 C C . GLY A 1 120 ? 9.445 26.828 -9.414 1 86.62 120 GLY A C 1
ATOM 923 O O . GLY A 1 120 ? 8.93 26.359 -10.43 1 86.62 120 GLY A O 1
ATOM 924 N N . SER A 1 121 ? 10.266 26.188 -8.57 1 88.81 121 SER A N 1
ATOM 925 C CA . SER A 1 121 ? 10.633 24.812 -8.93 1 88.81 121 SER A CA 1
ATOM 926 C C . SER A 1 121 ? 9.523 23.828 -8.578 1 88.81 121 SER A C 1
ATOM 928 O O . SER A 1 121 ? 8.734 24.078 -7.664 1 88.81 121 SER A O 1
ATOM 930 N N . GLU A 1 122 ? 9.453 22.797 -9.328 1 95.56 122 GLU A N 1
ATOM 931 C CA . GLU A 1 122 ? 8.492 21.719 -9.086 1 95.56 122 GLU A CA 1
ATOM 932 C C . GLU A 1 122 ? 9.141 20.562 -8.328 1 95.56 122 GLU A C 1
ATOM 934 O O . GLU A 1 122 ? 8.531 19.5 -8.164 1 95.56 122 GLU A O 1
ATOM 939 N N . SER A 1 123 ? 10.406 20.812 -7.934 1 97.81 123 SER A N 1
ATOM 940 C CA . SER A 1 123 ? 11.133 19.766 -7.215 1 97.81 123 SER A CA 1
ATOM 941 C C . SER A 1 123 ? 11.906 20.359 -6.035 1 97.81 123 SER A C 1
ATOM 943 O O . SER A 1 123 ? 12.219 21.547 -6.02 1 97.81 123 SER A O 1
ATOM 945 N N . LEU A 1 124 ? 12.094 19.547 -5.016 1 98.25 124 LEU A N 1
ATOM 946 C CA . LEU A 1 124 ? 13.047 19.844 -3.949 1 98.25 124 LEU A CA 1
ATOM 947 C C . LEU A 1 124 ? 14.336 19.062 -4.145 1 98.25 124 LEU A C 1
ATOM 949 O O . LEU A 1 124 ? 14.383 18.125 -4.934 1 98.25 124 LEU A O 1
ATOM 953 N N . LEU A 1 125 ? 15.375 19.516 -3.494 1 97.94 125 LEU A N 1
ATOM 954 C CA . LEU A 1 125 ? 16.672 18.859 -3.623 1 97.94 125 LEU A CA 1
ATOM 955 C C . LEU A 1 125 ? 17.031 18.078 -2.355 1 97.94 125 LEU A C 1
ATOM 957 O O . LEU A 1 125 ? 17.094 18.656 -1.27 1 97.94 125 LEU A O 1
ATOM 961 N N . PHE A 1 126 ? 17.141 16.844 -2.451 1 98 126 PHE A N 1
ATOM 962 C CA . PHE A 1 126 ? 17.75 16.016 -1.423 1 98 126 PHE A CA 1
ATOM 963 C C . PHE A 1 126 ? 19.188 15.672 -1.792 1 98 126 PHE A C 1
ATOM 965 O O . PHE A 1 126 ? 19.438 14.836 -2.662 1 98 126 PHE A O 1
ATOM 972 N N . LYS A 1 127 ? 20.047 16.359 -1.151 1 96.56 127 LYS A N 1
ATOM 973 C CA . LYS A 1 127 ? 21.453 16.281 -1.549 1 96.56 127 LYS A CA 1
ATOM 974 C C . LYS A 1 127 ? 21.625 16.609 -3.031 1 96.56 127 LYS A C 1
ATOM 976 O O . LYS A 1 127 ? 21.375 17.734 -3.459 1 96.56 127 LYS A O 1
ATOM 981 N N . ASP A 1 128 ? 21.844 15.641 -3.889 1 94.88 128 ASP A N 1
ATOM 982 C CA . ASP A 1 128 ? 22.078 15.914 -5.305 1 94.88 128 ASP A CA 1
ATOM 983 C C . ASP A 1 128 ? 20.906 15.414 -6.156 1 94.88 128 ASP A C 1
ATOM 985 O O . ASP A 1 128 ? 20.938 15.531 -7.387 1 94.88 128 ASP A O 1
ATOM 989 N N . LEU A 1 129 ? 19.891 14.945 -5.52 1 96.94 129 LEU A N 1
ATOM 990 C CA . LEU A 1 129 ? 18.781 14.383 -6.266 1 96.94 129 LEU A CA 1
ATOM 991 C C . LEU A 1 129 ? 17.562 15.297 -6.203 1 96.94 129 LEU A C 1
ATOM 993 O O . LEU A 1 129 ? 17.266 15.875 -5.156 1 96.94 129 LEU A O 1
ATOM 997 N N . GLU A 1 130 ? 16.875 15.422 -7.305 1 97.44 130 GLU A N 1
ATOM 998 C CA . GLU A 1 130 ? 15.617 16.141 -7.371 1 97.44 130 GLU A CA 1
ATOM 999 C C . GLU A 1 130 ? 14.438 15.242 -7.023 1 97.44 130 GLU A C 1
ATOM 1001 O O . GLU A 1 130 ? 14.352 14.117 -7.516 1 97.44 130 GLU A O 1
ATOM 1006 N N . VAL A 1 131 ? 13.633 15.68 -6.176 1 98 131 VAL A N 1
ATOM 1007 C CA . VAL A 1 131 ? 12.398 15 -5.785 1 98 131 VAL A CA 1
ATOM 1008 C C . VAL A 1 131 ? 11.195 15.867 -6.133 1 98 131 VAL A C 1
ATOM 1010 O O . VAL A 1 131 ? 11.109 17.016 -5.699 1 98 131 VAL A O 1
ATOM 1013 N N . PRO A 1 132 ? 10.258 15.359 -6.938 1 97.75 132 PRO A N 1
ATOM 1014 C CA . PRO A 1 132 ? 9.07 16.172 -7.246 1 97.75 132 PRO A CA 1
ATOM 1015 C C . PRO A 1 132 ? 8.32 16.625 -5.996 1 97.75 132 PRO A C 1
ATOM 1017 O 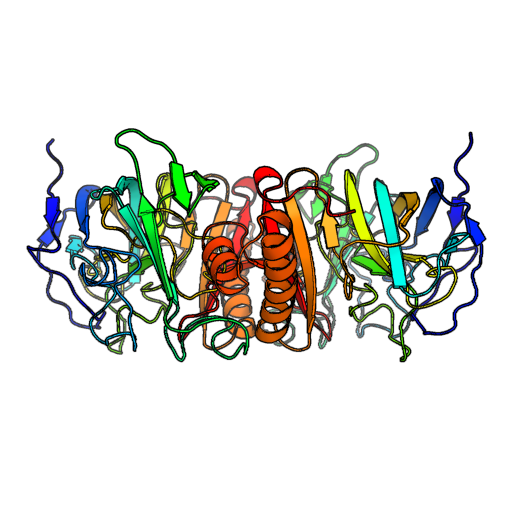O . PRO A 1 132 ? 8.195 15.852 -5.039 1 97.75 132 PRO A O 1
ATOM 1020 N N . ILE A 1 133 ? 7.852 17.859 -6.02 1 98.31 133 ILE A N 1
ATOM 1021 C CA . ILE A 1 133 ? 7.008 18.391 -4.957 1 98.31 133 ILE A CA 1
ATOM 1022 C C . ILE A 1 133 ? 5.566 17.922 -5.164 1 98.31 133 ILE A C 1
ATOM 1024 O O . ILE A 1 133 ? 4.934 18.281 -6.16 1 98.31 133 ILE A O 1
ATOM 1028 N N . ASN A 1 134 ? 5.086 17.109 -4.316 1 97.44 134 ASN A N 1
ATOM 1029 C CA . ASN A 1 134 ? 3.697 16.672 -4.191 1 97.44 134 ASN A CA 1
ATOM 1030 C C . ASN A 1 134 ? 3.191 16.812 -2.758 1 97.44 134 ASN A C 1
ATOM 1032 O O . ASN A 1 134 ? 3.129 15.836 -2.014 1 97.44 134 ASN A O 1
ATOM 1036 N N . PRO A 1 135 ? 2.779 17.984 -2.434 1 98.56 135 PRO A N 1
ATOM 1037 C CA . PRO A 1 135 ? 2.506 18.281 -1.025 1 98.56 135 PRO A CA 1
ATOM 1038 C C . PRO A 1 135 ? 1.354 17.453 -0.459 1 98.56 135 PRO A C 1
ATOM 1040 O O . PRO A 1 135 ? 0.376 17.188 -1.163 1 98.56 135 PRO A O 1
ATOM 1043 N N . ILE A 1 136 ? 1.478 17.094 0.795 1 98.5 136 ILE A N 1
ATOM 1044 C CA . ILE A 1 136 ? 0.412 16.375 1.477 1 98.5 136 ILE A CA 1
ATOM 1045 C C . ILE A 1 136 ? 0.1 17.047 2.811 1 98.5 136 ILE A C 1
ATOM 1047 O O . ILE A 1 136 ? 0.944 17.75 3.373 1 98.5 136 ILE A O 1
ATOM 1051 N N . ILE A 1 137 ? -1.074 16.859 3.271 1 98.94 137 ILE A N 1
ATOM 1052 C CA . ILE A 1 137 ? -1.51 17.281 4.602 1 98.94 137 ILE A CA 1
ATOM 1053 C C . ILE A 1 137 ? -1.422 16.094 5.562 1 98.94 137 ILE A C 1
ATOM 1055 O O . ILE A 1 137 ? -2.238 15.18 5.5 1 98.94 137 ILE A O 1
ATOM 1059 N N . GLY A 1 138 ? -0.483 16.094 6.426 1 98.88 138 GLY A N 1
ATOM 1060 C CA . GLY A 1 138 ? -0.271 14.953 7.312 1 98.88 138 GLY A CA 1
ATOM 1061 C C . GLY A 1 138 ? -1.33 14.836 8.391 1 98.88 138 GLY A C 1
ATOM 1062 O O . GLY A 1 138 ? -1.779 13.727 8.703 1 98.88 138 GLY A O 1
ATOM 1063 N N . THR A 1 139 ? -1.634 16.031 8.945 1 98.88 139 THR A N 1
ATOM 1064 C CA . THR A 1 139 ? -2.65 16.094 9.992 1 98.88 139 THR A CA 1
ATOM 1065 C C . THR A 1 139 ? -3.885 16.844 9.5 1 98.88 139 THR A C 1
ATOM 1067 O O . THR A 1 139 ? -3.797 18.016 9.133 1 98.88 139 THR A O 1
ATOM 1070 N N . ILE A 1 140 ? -4.957 16.203 9.469 1 98.94 140 ILE A N 1
ATOM 1071 C CA . ILE A 1 140 ? -6.266 16.766 9.148 1 98.94 140 ILE A CA 1
ATOM 1072 C C . ILE A 1 140 ? -7.355 16.016 9.906 1 98.94 140 ILE A C 1
ATOM 1074 O O . ILE A 1 140 ? -7.414 14.789 9.867 1 98.94 140 ILE A O 1
ATOM 1078 N N . GLY A 1 141 ? -8.133 16.703 10.625 1 98.88 141 GLY A N 1
ATOM 1079 C CA . GLY A 1 141 ? -9.148 16.047 11.43 1 98.88 141 GLY A CA 1
ATOM 1080 C C . GLY A 1 141 ? -10.156 17.016 12.023 1 98.88 141 GLY A C 1
ATOM 1081 O O . GLY A 1 141 ? -10.117 18.203 11.742 1 98.88 141 GLY A O 1
ATOM 1082 N N . VAL A 1 142 ? -11.07 16.406 12.781 1 98.94 142 VAL A N 1
ATOM 1083 C CA . VAL A 1 142 ? -12.148 17.125 13.453 1 98.94 142 VAL A CA 1
ATOM 1084 C C . VAL A 1 142 ? -12.117 16.812 14.953 1 98.94 142 VAL A C 1
ATOM 1086 O O . VAL A 1 142 ? -11.258 16.062 15.422 1 98.94 142 VAL A O 1
ATOM 1089 N N . ALA A 1 143 ? -13 17.469 15.672 1 98.94 143 ALA A N 1
ATOM 1090 C CA . ALA A 1 143 ? -13.133 17.172 17.094 1 98.94 143 ALA A CA 1
ATOM 1091 C C . ALA A 1 143 ? -13.391 15.688 17.312 1 98.94 143 ALA A C 1
ATOM 1093 O O . ALA A 1 143 ? -14.07 15.039 16.531 1 98.94 143 ALA A O 1
ATOM 1094 N N . THR A 1 144 ? -12.844 15.156 18.453 1 98.81 144 THR A N 1
ATOM 1095 C CA . THR A 1 144 ? -13.031 13.742 18.766 1 98.81 144 THR A CA 1
ATOM 1096 C C . THR A 1 144 ? -14.398 13.508 19.406 1 98.81 144 THR A C 1
ATOM 1098 O O . THR A 1 144 ? -15.094 14.453 19.766 1 98.81 144 THR A O 1
ATOM 1101 N N . SER A 1 145 ? -14.75 12.281 19.5 1 97.31 145 SER A N 1
ATOM 1102 C CA . SER A 1 145 ? -16.031 11.938 20.094 1 97.31 145 SER A CA 1
ATOM 1103 C C . SER A 1 145 ? -15.969 11.961 21.625 1 97.31 145 SER A C 1
ATOM 1105 O O . SER A 1 145 ? -16.891 12.445 22.281 1 97.31 145 SER A O 1
ATOM 1107 N N . GLU A 1 146 ? -14.867 11.398 22.25 1 95.94 146 GLU A N 1
ATOM 1108 C CA . GLU A 1 146 ? -14.867 11.234 23.703 1 95.94 146 GLU A CA 1
ATOM 1109 C C . GLU A 1 146 ? -13.531 11.656 24.312 1 95.94 146 GLU A C 1
ATOM 1111 O O . GLU A 1 146 ? -13.5 12.367 25.312 1 95.94 146 GLU A O 1
ATOM 1116 N N . GLU A 1 147 ? -12.461 11.305 23.703 1 97.38 147 GLU A N 1
ATOM 1117 C CA . GLU A 1 147 ? -11.148 11.477 24.328 1 97.38 147 GLU A CA 1
ATOM 1118 C C . GLU A 1 147 ? -10.344 12.57 23.641 1 97.38 147 GLU A C 1
ATOM 1120 O O . GLU A 1 147 ? -10.602 12.891 22.469 1 97.38 147 GLU A O 1
ATOM 1125 N N . THR A 1 148 ? -9.523 13.195 24.438 1 98.5 148 THR A N 1
ATOM 1126 C CA . THR A 1 148 ? -8.523 14.102 23.875 1 98.5 148 THR A CA 1
ATOM 1127 C C . THR A 1 148 ? -7.352 13.32 23.297 1 98.5 148 THR A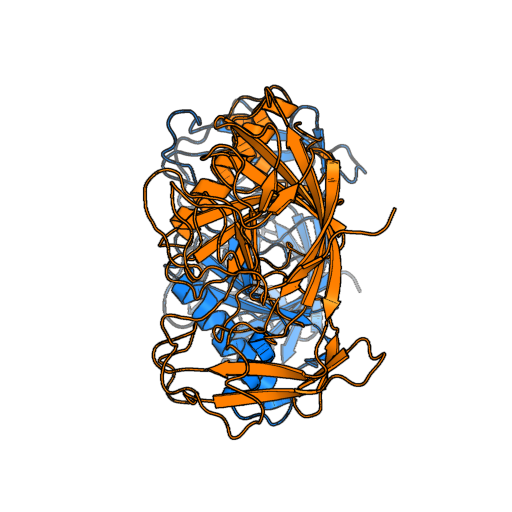 C 1
ATOM 1129 O O . THR A 1 148 ? -6.805 12.43 23.938 1 98.5 148 THR A O 1
ATOM 1132 N N . ILE A 1 149 ? -7.031 13.641 22.047 1 98.38 149 ILE A N 1
ATOM 1133 C CA . ILE A 1 149 ? -5.984 12.922 21.328 1 98.38 149 ILE A CA 1
ATOM 1134 C C . ILE A 1 149 ? -4.992 13.922 20.734 1 98.38 149 ILE A C 1
ATOM 1136 O O . ILE A 1 149 ? -5.387 14.844 20.016 1 98.38 149 ILE A O 1
ATOM 1140 N N . THR A 1 150 ? -3.729 13.758 21 1 98.19 150 THR A N 1
ATOM 1141 C CA . THR A 1 150 ? -2.695 14.633 20.469 1 98.19 150 THR A CA 1
ATOM 1142 C C . THR A 1 150 ? -2.701 14.609 18.953 1 98.19 150 THR A C 1
ATOM 1144 O O . THR A 1 150 ? -3.131 13.633 18.328 1 98.19 150 THR A O 1
ATOM 1147 N N . THR A 1 151 ? -2.219 15.68 18.266 1 98.31 151 THR A N 1
ATOM 1148 C CA . THR A 1 151 ? -2.137 15.766 16.812 1 98.31 151 THR A CA 1
ATOM 1149 C C . THR A 1 151 ? -1.079 14.812 16.266 1 98.31 151 THR A C 1
ATOM 1151 O O . THR A 1 151 ? -0.903 14.695 15.055 1 98.31 151 THR A O 1
ATOM 1154 N N . LEU A 1 152 ? -0.442 14.031 17.125 1 97.56 152 LEU A N 1
ATOM 1155 C CA . LEU A 1 152 ? 0.549 13.039 16.719 1 97.56 152 LEU A CA 1
ATOM 1156 C C . LEU A 1 152 ? -0.11 11.688 16.453 1 97.56 152 LEU A C 1
ATOM 1158 O O . LEU A 1 152 ? 0.523 10.781 15.906 1 97.56 152 LEU A O 1
ATOM 1162 N N . ILE A 1 153 ? -1.337 11.586 16.797 1 98.25 153 ILE A N 1
ATOM 1163 C CA . ILE A 1 153 ? -1.999 10.281 16.766 1 98.25 153 ILE A CA 1
ATOM 1164 C C . ILE A 1 153 ? -3.211 10.352 15.836 1 98.25 153 ILE A C 1
ATOM 1166 O O . ILE A 1 153 ? -4.066 11.227 15.984 1 98.25 153 ILE A O 1
ATOM 1170 N N . PRO A 1 154 ? -3.318 9.516 14.844 1 98.81 154 PRO A N 1
ATOM 1171 C CA . PRO A 1 154 ? -4.535 9.398 14.031 1 98.81 154 PRO A CA 1
ATOM 1172 C C . PRO A 1 154 ? -5.617 8.57 14.719 1 98.81 154 PRO A C 1
ATOM 1174 O O . PRO A 1 154 ? -5.312 7.754 15.594 1 98.81 154 PRO A O 1
ATOM 1177 N N . HIS A 1 155 ? -6.812 8.773 14.328 1 98.75 155 HIS A N 1
ATOM 1178 C CA . HIS A 1 155 ? -7.949 7.98 14.789 1 98.75 155 HIS A CA 1
ATOM 1179 C C . HIS A 1 155 ? -9.188 8.25 13.945 1 98.75 155 HIS A C 1
ATOM 1181 O O . HIS A 1 155 ? -9.078 8.719 12.805 1 98.75 155 HIS A O 1
ATOM 1187 N N . ASN A 1 156 ? -10.352 7.941 14.477 1 98.81 156 ASN A N 1
ATOM 1188 C CA . ASN A 1 156 ? -11.602 8.062 13.742 1 98.81 156 ASN A CA 1
ATOM 1189 C C . ASN A 1 156 ? -11.898 9.508 13.367 1 98.81 156 ASN A C 1
ATOM 1191 O O . ASN A 1 156 ? -12.547 9.773 12.352 1 98.81 156 ASN A O 1
ATOM 1195 N N . HIS A 1 157 ? -11.359 10.461 14.055 1 98.88 157 HIS A N 1
ATOM 1196 C CA . HIS A 1 157 ? -11.578 11.875 13.797 1 98.88 157 HIS A CA 1
ATOM 1197 C C . HIS A 1 157 ? -10.641 12.398 12.711 1 98.88 157 HIS A C 1
ATOM 1199 O O . HIS A 1 157 ? -10.742 13.555 12.305 1 98.88 157 HIS A O 1
ATOM 1205 N N . GLY A 1 158 ? -9.758 11.602 12.242 1 98.88 158 GLY A N 1
ATOM 1206 C CA . GLY A 1 158 ? -8.648 11.992 11.391 1 98.88 158 GLY A CA 1
ATOM 1207 C C . GLY A 1 158 ? -7.336 12.125 12.148 1 98.88 158 GLY A C 1
ATOM 1208 O O . GLY A 1 158 ? -6.871 11.156 12.758 1 98.88 158 GLY A O 1
ATOM 1209 N N . GLY A 1 159 ? -6.914 13.312 12.25 1 98.75 159 GLY A N 1
ATOM 1210 C CA . GLY A 1 159 ? -5.656 13.539 12.938 1 98.75 159 GLY A CA 1
ATOM 1211 C C . GLY A 1 159 ? -4.441 13.25 12.07 1 98.75 159 GLY A C 1
ATOM 1212 O O . GLY A 1 159 ? -4.406 13.633 10.898 1 98.75 159 GLY A O 1
ATOM 1213 N N . ASN A 1 160 ? -3.389 12.68 12.656 1 98.69 160 ASN A N 1
ATOM 1214 C CA . ASN A 1 160 ? -2.107 12.445 12 1 98.69 160 ASN A CA 1
ATOM 1215 C C . ASN A 1 160 ? -2.168 11.234 11.07 1 98.69 160 ASN A C 1
ATOM 1217 O O . ASN A 1 160 ? -1.47 10.25 11.289 1 98.69 160 ASN A O 1
ATOM 1221 N N . LEU A 1 161 ? -2.885 11.422 9.992 1 98.88 161 LEU A N 1
ATOM 1222 C CA . LEU A 1 161 ? -3.143 10.312 9.078 1 98.88 161 LEU A CA 1
ATOM 1223 C C . LEU A 1 161 ? -1.92 10.023 8.219 1 98.88 161 LEU A C 1
ATOM 1225 O O . LEU A 1 161 ? -1.723 8.883 7.773 1 98.88 161 LEU A O 1
ATOM 1229 N N . ASP A 1 162 ? -1.134 11.094 7.922 1 98.75 162 ASP A N 1
ATOM 1230 C CA . ASP A 1 162 ? 0.033 10.938 7.059 1 98.75 162 ASP A CA 1
ATOM 1231 C C . ASP A 1 162 ? -0.288 10.062 5.852 1 98.75 162 ASP A C 1
ATOM 1233 O O . ASP A 1 162 ? 0.413 9.086 5.582 1 98.75 162 ASP A O 1
ATOM 1237 N N . THR A 1 163 ? -1.351 10.453 5.191 1 98.75 163 THR A N 1
ATOM 1238 C CA . THR A 1 163 ? -1.853 9.781 3.996 1 98.75 163 THR A CA 1
ATOM 1239 C C . THR A 1 163 ? -1.59 10.625 2.752 1 98.75 163 THR A C 1
ATOM 1241 O O . THR A 1 163 ? -2.045 11.766 2.662 1 98.75 163 THR A O 1
ATOM 1244 N N . THR A 1 164 ? -0.925 10.07 1.823 1 98.56 164 THR A N 1
ATOM 1245 C CA . THR A 1 164 ? -0.462 10.844 0.677 1 98.56 164 THR A CA 1
ATOM 1246 C C . THR A 1 164 ? -1.641 11.312 -0.171 1 98.56 164 THR A C 1
ATOM 1248 O O . THR A 1 164 ? -1.515 12.266 -0.946 1 98.56 164 THR A O 1
ATOM 1251 N N . ASP A 1 165 ? -2.805 10.727 0.022 1 98.5 165 ASP A N 1
ATOM 1252 C CA . ASP A 1 165 ? -4 11.109 -0.724 1 98.5 165 ASP A CA 1
ATOM 1253 C C . ASP A 1 165 ? -4.562 12.438 -0.218 1 98.5 165 ASP A C 1
ATOM 1255 O O . ASP A 1 165 ? -5.406 13.047 -0.874 1 98.5 165 ASP A O 1
ATOM 1259 N N . MET A 1 166 ? -4.215 12.859 1.002 1 98.88 166 MET A N 1
ATOM 1260 C CA . MET A 1 166 ? -4.668 14.148 1.518 1 98.88 166 MET A CA 1
ATOM 1261 C C . MET A 1 166 ? -3.893 15.289 0.875 1 98.88 166 MET A C 1
ATOM 1263 O O . MET A 1 166 ? -3.027 15.898 1.512 1 98.88 166 MET A O 1
ATOM 1267 N N . THR A 1 167 ? -4.262 15.602 -0.36 1 98.81 167 THR A N 1
ATOM 1268 C CA . THR A 1 167 ? -3.492 16.5 -1.201 1 98.81 167 THR A CA 1
ATOM 1269 C C . THR A 1 167 ? -4.398 17.234 -2.188 1 98.81 167 THR A C 1
ATOM 1271 O O . THR A 1 167 ? -5.617 17.047 -2.17 1 98.81 167 THR A O 1
ATOM 1274 N N . THR A 1 168 ? -3.771 18.078 -3.012 1 98.75 168 THR A N 1
ATOM 1275 C CA . THR A 1 168 ? -4.477 18.875 -4.016 1 98.75 168 THR A CA 1
ATOM 1276 C C . THR A 1 168 ? -5.359 17.984 -4.883 1 98.75 168 THR A C 1
ATOM 1278 O O . THR A 1 168 ? -4.898 16.969 -5.414 1 98.75 168 THR A O 1
ATOM 1281 N N . GLY A 1 169 ? -6.641 18.281 -4.961 1 98.62 169 GLY A N 1
ATOM 1282 C CA . GLY A 1 169 ? -7.531 17.641 -5.906 1 98.62 169 GLY A CA 1
ATOM 1283 C C . GLY A 1 169 ? -8.383 16.547 -5.277 1 98.62 169 GLY A C 1
ATOM 1284 O O . GLY A 1 169 ? -9.289 16.016 -5.918 1 98.62 169 GLY A O 1
ATOM 1285 N N . THR A 1 170 ? -8.156 16.25 -4.039 1 98.44 170 THR A N 1
ATOM 1286 C CA . THR A 1 170 ? -8.914 15.195 -3.387 1 98.44 170 THR A CA 1
ATOM 1287 C C . THR A 1 170 ? -10.023 15.781 -2.514 1 98.44 170 THR A C 1
ATOM 1289 O O . THR A 1 170 ? -10.008 16.969 -2.199 1 98.44 170 THR A O 1
ATOM 1292 N N . ILE A 1 171 ? -11.023 14.992 -2.26 1 98.69 171 ILE A N 1
ATOM 1293 C CA . ILE A 1 171 ? -12.086 15.328 -1.314 1 98.69 171 ILE A CA 1
ATOM 1294 C C . ILE A 1 171 ? -12.031 14.383 -0.118 1 98.69 171 ILE A C 1
ATOM 1296 O O . ILE A 1 171 ? -12.023 13.164 -0.286 1 98.69 171 ILE A O 1
ATOM 1300 N N . ALA A 1 172 ? -11.969 14.953 1.015 1 98.81 172 ALA A N 1
ATOM 1301 C CA . ALA A 1 172 ? -11.969 14.172 2.246 1 98.81 172 ALA A CA 1
ATOM 1302 C C . ALA A 1 172 ? -13.289 14.312 2.994 1 98.81 172 ALA A C 1
ATOM 1304 O O . ALA A 1 172 ? -13.875 15.398 3.021 1 98.81 172 ALA A O 1
ATOM 1305 N N . TYR A 1 173 ? -13.719 13.281 3.59 1 98.75 173 TYR A N 1
ATOM 1306 C CA . TYR A 1 173 ? -14.938 13.242 4.383 1 98.75 173 TYR A CA 1
ATOM 1307 C C . TYR A 1 173 ? -14.648 12.781 5.809 1 98.75 173 TYR A C 1
ATOM 1309 O O . TYR A 1 173 ? -13.93 11.805 6.02 1 98.75 173 TYR A O 1
ATOM 1317 N N . PHE A 1 174 ? -15.242 13.5 6.719 1 98.88 174 PHE A N 1
ATOM 1318 C CA . PHE A 1 174 ? -15.047 13.195 8.133 1 98.88 174 PHE A CA 1
ATOM 1319 C C . PHE A 1 174 ? -16.375 13.086 8.852 1 98.88 174 PHE A C 1
ATOM 1321 O O . PHE A 1 174 ? -17.328 13.82 8.539 1 98.88 174 PHE A O 1
ATOM 1328 N N . PRO A 1 175 ? -16.422 12.188 9.812 1 98.62 175 PRO A N 1
ATOM 1329 C CA . PRO A 1 175 ? -17.594 12.234 10.695 1 98.62 175 PRO A CA 1
ATOM 1330 C C . PRO A 1 175 ? -17.625 13.492 11.57 1 98.62 175 PRO A C 1
ATOM 1332 O O . PRO A 1 175 ? -16.562 14.016 11.93 1 98.62 175 PRO A O 1
ATOM 1335 N N . VAL A 1 176 ? -18.797 13.914 11.922 1 98.75 176 VAL A N 1
ATOM 1336 C CA . VAL A 1 176 ? -18.938 15.039 12.844 1 98.75 176 VAL A CA 1
ATOM 1337 C C . VAL A 1 176 ? -19.281 14.523 14.234 1 98.75 176 VAL A C 1
ATOM 1339 O O . VAL A 1 176 ? -20.328 13.891 14.422 1 98.75 176 VAL A O 1
ATOM 1342 N N . PHE A 1 177 ? -18.406 14.836 15.203 1 98.69 177 PHE A N 1
ATOM 1343 C CA . PHE A 1 177 ? -18.625 14.359 16.562 1 98.69 177 PHE A CA 1
ATOM 1344 C C . PHE A 1 177 ? -19.031 15.5 17.484 1 98.69 177 PHE A C 1
ATOM 1346 O O . PHE A 1 177 ? -19.578 15.273 18.562 1 98.69 177 PHE A O 1
ATOM 1353 N N . GLN A 1 178 ? -18.766 16.703 17.078 1 98.69 178 GLN A N 1
ATOM 1354 C CA . GLN A 1 178 ? -19.109 17.938 17.781 1 98.69 178 GLN A CA 1
ATOM 1355 C C . GLN A 1 178 ? -19.797 18.922 16.844 1 98.69 178 GLN A C 1
ATOM 1357 O O . GLN A 1 178 ? -19.453 19.016 15.664 1 98.69 178 GLN A O 1
ATOM 1362 N N . GLU A 1 179 ? -20.703 19.703 17.438 1 98.56 179 GLU A N 1
ATOM 1363 C CA . GLU A 1 179 ? -21.281 20.812 16.656 1 98.56 179 GLU A CA 1
ATOM 1364 C C . GLU A 1 179 ? -20.188 21.672 16.047 1 98.56 179 GLU A C 1
ATOM 1366 O O . GLU A 1 179 ? -19.219 22.031 16.719 1 98.56 179 GLU A O 1
ATOM 1371 N N . GLY A 1 180 ? -20.266 21.859 14.719 1 98.81 180 GLY A N 1
ATOM 1372 C CA . GLY A 1 180 ? -19.297 22.656 14 1 98.81 180 GLY A CA 1
ATOM 1373 C C . GLY A 1 180 ? -18.141 21.844 13.453 1 98.81 180 GLY A C 1
ATOM 1374 O O . GLY A 1 180 ? -17.297 22.359 12.711 1 98.81 180 GLY A O 1
ATOM 1375 N N . ALA A 1 181 ? -17.984 20.547 13.867 1 98.88 181 ALA A N 1
ATOM 1376 C CA . ALA A 1 181 ? -16.984 19.594 13.406 1 98.88 181 ALA A CA 1
ATOM 1377 C C . ALA A 1 181 ? -15.594 19.969 13.93 1 98.88 181 ALA A C 1
ATOM 1379 O O . ALA A 1 181 ? -14.883 19.109 14.453 1 98.88 181 ALA A O 1
ATOM 1380 N N . MET A 1 182 ? -15.289 21.312 13.805 1 98.94 182 MET A N 1
ATOM 1381 C CA . MET A 1 182 ? -14.039 21.828 14.359 1 98.94 182 MET A CA 1
ATOM 1382 C C . MET A 1 182 ? -12.844 21.312 13.562 1 98.94 182 MET A C 1
ATOM 1384 O O . MET A 1 182 ? -11.953 20.672 14.117 1 98.94 182 MET A O 1
ATOM 1388 N N . LEU A 1 183 ? -12.75 21.703 12.305 1 98.94 183 LEU A N 1
ATOM 1389 C CA . LEU A 1 183 ? -11.727 21.25 11.375 1 98.94 183 LEU A CA 1
ATOM 1390 C C . LEU A 1 183 ? -10.391 21.922 11.672 1 98.94 183 LEU A C 1
ATOM 1392 O O . LEU A 1 183 ? -10.328 23.141 11.859 1 98.94 183 LEU A O 1
ATOM 1396 N N . ALA A 1 184 ? -9.328 21.172 11.758 1 98.94 184 ALA A N 1
ATOM 1397 C CA . ALA A 1 184 ? -7.965 21.672 11.867 1 98.94 184 ALA A CA 1
ATOM 1398 C C . ALA A 1 184 ? -7.004 20.844 11.023 1 98.94 184 ALA A C 1
ATOM 1400 O O . ALA A 1 184 ? -7.25 19.656 10.789 1 98.94 184 ALA A O 1
ATOM 1401 N N . MET A 1 185 ? -5.969 21.453 10.547 1 98.88 185 MET A N 1
ATOM 1402 C CA . MET A 1 185 ? -5.031 20.719 9.703 1 98.88 185 MET A CA 1
ATOM 1403 C C . MET A 1 185 ? -3.652 21.359 9.719 1 98.88 185 MET A C 1
ATOM 1405 O O . MET A 1 185 ? -3.516 22.531 10.117 1 98.88 185 MET A O 1
ATOM 1409 N N . GLY A 1 186 ? -2.654 20.609 9.398 1 98.81 186 GLY A N 1
ATOM 1410 C CA . GLY A 1 186 ? -1.252 21 9.352 1 98.81 186 GLY A CA 1
ATOM 1411 C C . GLY A 1 186 ? -0.322 19.812 9.117 1 98.81 186 GLY A C 1
ATOM 1412 O O . GLY A 1 186 ? -0.656 18.906 8.367 1 98.81 186 GLY A O 1
ATOM 1413 N N . ASP A 1 187 ? 0.942 20 9.609 1 98.56 187 ASP A N 1
ATOM 1414 C CA . ASP A 1 187 ? 1.957 18.969 9.445 1 98.56 187 ASP A CA 1
ATOM 1415 C C . ASP A 1 187 ? 2.105 18.578 7.973 1 98.56 187 ASP A C 1
ATOM 1417 O O . ASP A 1 187 ? 2.037 17.406 7.629 1 98.56 187 ASP A O 1
ATOM 1421 N N . SER A 1 188 ? 2.154 19.562 7.137 1 98.81 188 SER A N 1
ATOM 1422 C CA . SER A 1 188 ? 2.268 19.297 5.703 1 98.81 188 SER A CA 1
ATOM 1423 C C . SER A 1 188 ? 3.686 18.891 5.328 1 98.81 188 SER A C 1
ATOM 1425 O O . SER A 1 188 ? 4.637 19.172 6.062 1 98.81 188 SER A O 1
ATOM 1427 N N . LYS A 1 189 ? 3.816 18.203 4.289 1 98.81 189 LYS A N 1
ATOM 1428 C CA . LYS A 1 189 ? 5.078 17.75 3.705 1 98.81 189 LYS A CA 1
ATOM 1429 C C . LYS A 1 189 ? 5.156 18.109 2.225 1 98.81 189 LYS A C 1
ATOM 1431 O O . LYS A 1 189 ? 4.172 17.984 1.496 1 98.81 189 LYS A O 1
ATOM 1436 N N . ALA A 1 190 ? 6.32 18.562 1.839 1 98.75 190 ALA A N 1
ATOM 1437 C CA . ALA A 1 190 ? 6.52 18.828 0.416 1 98.75 190 ALA A CA 1
ATOM 1438 C C . ALA A 1 190 ? 6.57 17.531 -0.379 1 98.75 190 ALA A C 1
ATOM 1440 O O . ALA A 1 190 ? 6.168 17.484 -1.545 1 98.75 190 ALA A O 1
ATOM 1441 N N . ALA A 1 191 ? 7.094 16.516 0.244 1 98.62 191 ALA A N 1
ATOM 1442 C CA . ALA A 1 191 ? 7.164 15.164 -0.3 1 98.62 191 ALA A CA 1
ATOM 1443 C C . ALA A 1 191 ? 7.156 14.125 0.816 1 98.62 191 ALA A C 1
ATOM 1445 O O . ALA A 1 191 ? 7.781 14.328 1.862 1 98.62 191 ALA A O 1
ATOM 1446 N N . MET A 1 192 ? 6.512 13.141 0.578 1 98.81 192 MET A N 1
ATOM 1447 C CA . MET A 1 192 ? 6.461 12 1.494 1 98.81 192 MET A CA 1
ATOM 1448 C C . MET A 1 192 ? 5.996 10.742 0.774 1 98.81 192 MET A C 1
ATOM 1450 O O . MET A 1 192 ? 5.07 10.789 -0.04 1 98.81 192 MET A O 1
ATOM 1454 N N . ALA A 1 193 ? 6.648 9.703 1.018 1 98.75 193 ALA A N 1
ATOM 1455 C CA . ALA A 1 193 ? 6.211 8.414 0.496 1 98.75 193 ALA A CA 1
ATOM 1456 C C . ALA A 1 193 ? 5.227 7.738 1.447 1 98.75 193 ALA A C 1
ATOM 1458 O O . ALA A 1 193 ? 5.23 8.016 2.65 1 98.75 193 ALA A O 1
ATOM 1459 N N . ASP A 1 194 ? 4.375 6.848 0.947 1 98.75 194 ASP A N 1
ATOM 1460 C CA . ASP A 1 194 ? 3.582 5.98 1.815 1 98.75 194 ASP A CA 1
ATOM 1461 C C . ASP A 1 194 ? 4.48 5.145 2.727 1 98.75 194 ASP A C 1
ATOM 1463 O O . ASP A 1 194 ? 5.422 4.504 2.258 1 98.75 194 ASP A O 1
ATOM 1467 N N . GLY A 1 195 ? 4.172 5.195 3.941 1 98.81 195 GLY A N 1
ATOM 1468 C CA . GLY A 1 195 ? 4.988 4.551 4.961 1 98.81 195 GLY A CA 1
ATOM 1469 C C . GLY A 1 195 ? 5.664 5.539 5.891 1 98.81 195 GLY A C 1
ATOM 1470 O O . GLY A 1 195 ? 5.812 5.273 7.086 1 98.81 195 GLY A O 1
ATOM 1471 N N . GLU A 1 196 ? 6.137 6.656 5.301 1 98.81 196 GLU A N 1
ATOM 1472 C CA . GLU A 1 196 ? 6.848 7.68 6.062 1 98.81 196 GLU A CA 1
ATOM 1473 C C . GLU A 1 196 ? 7.941 7.066 6.93 1 98.81 196 GLU A C 1
ATOM 1475 O O . GLU A 1 196 ? 8.008 7.336 8.133 1 98.81 196 GLU A O 1
ATOM 1480 N N . MET A 1 197 ? 8.766 6.367 6.387 1 98.75 197 MET A N 1
ATOM 1481 C CA . MET A 1 197 ? 9.578 5.355 7.062 1 98.75 197 MET A CA 1
ATOM 1482 C C . MET A 1 197 ? 10.438 5.988 8.156 1 98.75 197 MET A C 1
ATOM 1484 O O . MET A 1 197 ? 10.523 5.457 9.266 1 98.75 197 MET A O 1
ATOM 1488 N N . CYS A 1 198 ? 11.016 7.133 7.875 1 98.25 198 CYS A N 1
ATOM 1489 C CA . CYS A 1 198 ? 11.93 7.66 8.891 1 98.25 198 CYS A CA 1
ATOM 1490 C C . CYS A 1 198 ? 11.172 8.492 9.914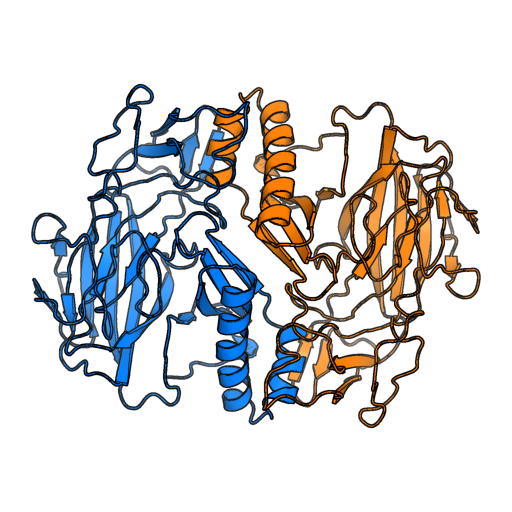 1 98.25 198 CYS A C 1
ATOM 1492 O O . CYS A 1 198 ? 11.781 9.078 10.812 1 98.25 198 CYS A O 1
ATOM 1494 N N . GLY A 1 199 ? 9.828 8.641 9.711 1 97.5 199 GLY A N 1
ATOM 1495 C CA . GLY A 1 199 ? 9 9.367 10.656 1 97.5 199 GLY A CA 1
ATOM 1496 C C . GLY A 1 199 ? 8.609 10.75 10.172 1 97.5 199 GLY A C 1
ATOM 1497 O O . GLY A 1 199 ? 7.684 11.359 10.703 1 97.5 199 GLY A O 1
ATOM 1498 N N . THR A 1 200 ? 9.336 11.219 9.219 1 98.19 200 THR A N 1
ATOM 1499 C CA . THR A 1 200 ? 9.031 12.516 8.625 1 98.19 200 THR A CA 1
ATOM 1500 C C . THR A 1 200 ? 9.07 12.438 7.105 1 98.19 200 THR A C 1
ATOM 1502 O O . THR A 1 200 ? 9.719 11.555 6.539 1 98.19 200 THR A O 1
ATOM 1505 N N . GLY A 1 201 ? 8.297 13.25 6.434 1 98.56 201 GLY A N 1
ATOM 1506 C CA . GLY A 1 201 ? 8.562 13.68 5.066 1 98.56 201 GLY A CA 1
ATOM 1507 C C . GLY A 1 201 ? 9.406 14.938 4.988 1 98.56 201 GLY A C 1
ATOM 1508 O O . GLY A 1 201 ? 10.156 15.242 5.914 1 98.56 201 GLY A O 1
ATOM 1509 N N . ALA A 1 202 ? 9.32 15.57 3.844 1 98.81 202 ALA A N 1
ATOM 1510 C CA . ALA A 1 202 ? 9.898 16.906 3.791 1 98.81 202 ALA A CA 1
ATOM 1511 C C . ALA A 1 202 ? 8.977 17.938 4.449 1 98.81 202 ALA A C 1
ATOM 1513 O O . ALA A 1 202 ? 8.219 18.625 3.77 1 98.81 202 ALA A O 1
ATOM 1514 N N . GLU A 1 203 ? 9.133 18.031 5.781 1 98.81 203 GLU A N 1
ATOM 1515 C CA . GLU A 1 203 ? 8.258 18.875 6.586 1 98.81 203 GLU A CA 1
ATOM 1516 C C . GLU A 1 203 ? 8.344 20.344 6.141 1 98.81 203 GLU A C 1
ATOM 1518 O O . GLU A 1 203 ? 9.438 20.875 5.969 1 98.81 203 GLU A O 1
ATOM 1523 N N . ILE A 1 204 ? 7.156 20.984 5.992 1 98.75 204 ILE A N 1
ATOM 1524 C CA . ILE A 1 204 ? 7.156 22.328 5.441 1 98.75 204 ILE A CA 1
ATOM 1525 C C . ILE A 1 204 ? 5.832 23.016 5.762 1 98.75 204 ILE A C 1
ATOM 1527 O O . ILE A 1 204 ? 4.82 22.359 6.012 1 98.75 204 ILE A O 1
ATOM 1531 N N . GLY A 1 205 ? 5.832 24.297 5.844 1 98.62 205 GLY A N 1
ATOM 1532 C CA . GLY A 1 205 ? 4.586 25.047 5.91 1 98.62 205 GLY A CA 1
ATOM 1533 C C . GLY A 1 205 ? 3.885 25.156 4.57 1 98.62 205 GLY A C 1
ATOM 1534 O O . GLY A 1 205 ? 4.535 25.188 3.523 1 98.62 205 GLY A O 1
ATOM 1535 N N . THR A 1 206 ? 2.539 25.266 4.648 1 98.81 206 THR A N 1
ATOM 1536 C CA . THR A 1 206 ? 1.749 25.344 3.424 1 98.81 206 THR A CA 1
ATOM 1537 C C . THR A 1 206 ? 0.561 26.281 3.604 1 98.81 206 THR A C 1
ATOM 1539 O O . THR A 1 206 ? 0.159 26.562 4.73 1 98.81 206 THR A O 1
ATOM 1542 N N . ASP A 1 207 ? 0.1 26.797 2.518 1 98.88 207 ASP A N 1
ATOM 1543 C CA . ASP A 1 207 ? -1.236 27.359 2.381 1 98.88 207 ASP A CA 1
ATOM 1544 C C . ASP A 1 207 ? -2.189 26.375 1.711 1 98.88 207 ASP A C 1
ATOM 1546 O O . ASP A 1 207 ? -1.981 25.984 0.56 1 98.88 207 ASP A O 1
ATOM 1550 N N . ILE A 1 208 ? -3.242 26.016 2.453 1 98.94 208 ILE A N 1
ATOM 1551 C CA . ILE A 1 208 ? -4.156 24.969 1.987 1 98.94 208 ILE A CA 1
ATOM 1552 C C . ILE A 1 208 ? -5.512 25.594 1.651 1 98.94 208 ILE A C 1
ATOM 1554 O O . ILE A 1 208 ? -6.203 26.109 2.535 1 98.94 208 ILE A O 1
ATOM 1558 N N . ASP A 1 209 ? -5.898 25.531 0.405 1 98.88 209 ASP A N 1
ATOM 1559 C CA . ASP A 1 209 ? -7.199 26.016 -0.045 1 98.88 209 ASP A CA 1
ATOM 1560 C C . ASP A 1 209 ? -8.242 24.891 -0.008 1 98.88 209 ASP A C 1
ATOM 1562 O O . ASP A 1 209 ? -8.078 23.859 -0.671 1 98.88 209 ASP A O 1
ATOM 1566 N N . VAL A 1 210 ? -9.328 25.188 0.758 1 98.94 210 VAL A N 1
ATOM 1567 C CA . VAL A 1 210 ? -10.367 24.156 0.837 1 98.94 210 VAL A CA 1
ATOM 1568 C C . VAL A 1 210 ? -11.742 24.812 0.698 1 98.94 210 VAL A C 1
ATOM 1570 O O . VAL A 1 210 ? -11.883 26.016 0.901 1 98.94 210 VAL A O 1
ATOM 1573 N N . THR A 1 211 ? -12.656 24.016 0.302 1 98.94 211 THR A N 1
ATOM 1574 C CA . THR A 1 211 ? -14.078 24.312 0.489 1 98.94 211 THR A CA 1
ATOM 1575 C C . THR A 1 211 ? -14.711 23.297 1.447 1 98.94 211 THR A C 1
ATOM 1577 O O . THR A 1 211 ? -14.531 22.094 1.296 1 98.94 211 THR A O 1
ATOM 1580 N N . VAL A 1 212 ? -15.445 23.859 2.453 1 98.88 212 VAL A N 1
ATOM 1581 C CA . VAL A 1 212 ? -16.031 22.984 3.463 1 98.88 212 VAL A CA 1
ATOM 1582 C C . VAL A 1 212 ? -17.562 23 3.328 1 98.88 212 VAL A C 1
ATOM 1584 O O . VAL A 1 212 ? -18.156 24.047 3.111 1 98.88 212 VAL A O 1
ATOM 1587 N N . SER A 1 213 ? -18.109 21.812 3.377 1 98.56 213 SER A N 1
ATOM 1588 C CA . SER A 1 213 ? -19.562 21.656 3.305 1 98.56 213 SER A CA 1
ATOM 1589 C C . SER A 1 213 ? -20.047 20.578 4.27 1 98.56 213 SER A C 1
ATOM 1591 O O . SER A 1 213 ? -19.297 19.672 4.617 1 98.56 213 SER A O 1
ATOM 1593 N N . VAL A 1 214 ? -21.328 20.734 4.66 1 98.56 214 VAL A N 1
ATOM 1594 C CA . VAL A 1 214 ? -21.953 19.781 5.574 1 98.56 214 VAL A CA 1
ATOM 1595 C C . VAL A 1 214 ? -22.938 18.906 4.816 1 98.56 214 VAL A C 1
ATOM 1597 O O . VAL A 1 214 ? -23.797 19.406 4.09 1 98.56 214 VAL A O 1
ATOM 1600 N N . ILE A 1 215 ? -22.75 17.641 4.906 1 97.94 215 ILE A N 1
ATOM 1601 C CA . ILE A 1 215 ? -23.703 16.688 4.355 1 97.94 215 ILE A CA 1
ATOM 1602 C C . ILE A 1 215 ? -24.625 16.172 5.461 1 97.94 215 ILE A C 1
ATOM 1604 O O . ILE A 1 215 ? -24.156 15.555 6.426 1 97.94 215 ILE A O 1
ATOM 1608 N N . LYS A 1 216 ? -25.906 16.406 5.297 1 96.06 216 LYS A N 1
ATOM 1609 C CA . LYS A 1 216 ? -26.922 15.953 6.246 1 96.06 216 LYS A CA 1
ATOM 1610 C C . LYS A 1 216 ? -27.578 14.664 5.766 1 96.06 216 LYS A C 1
ATOM 1612 O O . LYS A 1 216 ? -27.625 14.398 4.562 1 96.06 216 LYS A O 1
ATOM 1617 N N . ASP A 1 217 ? -28.016 13.82 6.652 1 91.69 217 ASP A N 1
ATOM 1618 C CA . ASP A 1 217 ? -28.797 12.609 6.375 1 91.69 217 ASP A CA 1
ATOM 1619 C C . ASP A 1 217 ? -28.062 11.711 5.387 1 91.69 217 ASP A C 1
ATOM 1621 O O . ASP A 1 217 ? -28.625 11.273 4.391 1 91.69 217 ASP A O 1
ATOM 1625 N N . ALA A 1 218 ? -26.766 11.625 5.645 1 87.75 218 ALA A N 1
ATOM 1626 C CA . ALA A 1 218 ? -25.969 10.75 4.789 1 87.75 218 ALA A CA 1
ATOM 1627 C C . ALA A 1 218 ? -26.484 9.312 4.844 1 87.75 218 ALA A C 1
ATOM 1629 O O . ALA A 1 218 ? -26.891 8.836 5.902 1 87.75 218 ALA A O 1
ATOM 1630 N N . ALA A 1 219 ? -26.453 8.641 3.707 1 81.19 219 ALA A N 1
ATOM 1631 C CA . ALA A 1 219 ? -26.906 7.258 3.613 1 81.19 219 ALA A CA 1
ATOM 1632 C C . ALA A 1 219 ? -25.984 6.324 4.387 1 81.19 219 ALA A C 1
ATOM 1634 O O . ALA A 1 219 ? -26.406 5.25 4.824 1 81.19 219 ALA A O 1
ATOM 1635 N N . VAL A 1 220 ? -24.812 6.758 4.492 1 84.06 220 VAL A N 1
ATOM 1636 C CA . VAL A 1 220 ? -23.812 5.961 5.207 1 84.06 220 VAL A CA 1
ATOM 1637 C C . VAL A 1 220 ? -23.406 6.672 6.492 1 84.06 220 VAL A C 1
ATOM 1639 O O . VAL A 1 220 ? -23.172 7.887 6.488 1 84.06 220 VAL A O 1
ATOM 1642 N N . ASP A 1 221 ? -23.422 5.922 7.559 1 90.06 221 ASP A N 1
ATOM 1643 C CA . ASP A 1 221 ? -22.891 6.426 8.82 1 90.06 221 ASP A CA 1
ATOM 1644 C C . ASP A 1 221 ? -21.359 6.363 8.836 1 90.06 221 ASP A C 1
ATOM 1646 O O . ASP A 1 221 ? -20.781 5.316 9.133 1 90.06 221 ASP A O 1
ATOM 1650 N N . LEU A 1 222 ? -20.781 7.469 8.602 1 95.56 222 LEU A N 1
ATOM 1651 C CA . LEU A 1 222 ? -19.328 7.516 8.508 1 95.56 222 LEU A CA 1
ATOM 1652 C C . LEU A 1 222 ? -18.688 7.527 9.898 1 95.56 222 LEU A C 1
ATOM 1654 O O . LEU A 1 222 ? -18.953 8.422 10.695 1 95.56 222 LEU A O 1
ATOM 1658 N N . GLU A 1 223 ? -17.875 6.559 10.211 1 96 223 GLU A N 1
ATOM 1659 C CA . GLU A 1 223 ? -17.25 6.441 11.523 1 96 223 GLU A CA 1
ATOM 1660 C C . GLU A 1 223 ? -15.797 6.922 11.492 1 96 223 GLU A C 1
ATOM 1662 O O . GLU A 1 223 ? -15.219 7.246 12.531 1 96 223 GLU A O 1
ATOM 1667 N N . ARG A 1 224 ? -15.25 6.949 10.352 1 97.56 224 ARG A N 1
ATOM 1668 C CA . ARG A 1 224 ? -13.852 7.316 10.141 1 97.56 224 ARG A CA 1
ATOM 1669 C C . ARG A 1 224 ? -13.648 7.898 8.742 1 97.56 224 ARG A C 1
ATOM 1671 O O . ARG A 1 224 ? -14.562 7.883 7.918 1 97.56 224 ARG A O 1
ATOM 1678 N N . PRO A 1 225 ? -12.523 8.469 8.414 1 98.69 225 PRO A N 1
ATOM 1679 C CA . PRO A 1 225 ? -12.344 9.258 7.195 1 98.69 225 PRO A CA 1
ATOM 1680 C C . PRO A 1 225 ? -12.516 8.438 5.926 1 98.69 225 PRO A C 1
ATOM 1682 O O . PRO A 1 225 ? -12.195 7.242 5.91 1 98.69 225 PRO A O 1
ATOM 1685 N N . LEU A 1 226 ? -13.039 9.039 4.949 1 98.44 226 LEU A N 1
ATOM 1686 C CA . LEU A 1 226 ? -13.172 8.578 3.57 1 98.44 226 LEU A CA 1
ATOM 1687 C C . LEU A 1 226 ? -12.578 9.594 2.6 1 98.44 226 LEU A C 1
ATOM 1689 O O . LEU A 1 226 ? -12.703 10.805 2.805 1 98.44 226 LEU A O 1
ATOM 1693 N N . VAL A 1 227 ? -11.891 9.133 1.596 1 98.31 227 VAL A N 1
ATOM 1694 C CA . VAL A 1 227 ? -11.289 10.07 0.657 1 98.31 227 VAL A CA 1
ATOM 1695 C C . VAL A 1 227 ? -11.672 9.695 -0.771 1 98.31 227 VAL A C 1
ATOM 1697 O O . VAL A 1 227 ? -11.711 8.508 -1.12 1 98.31 227 VAL A O 1
ATOM 1700 N N . ASP A 1 228 ? -12.031 10.672 -1.558 1 98.31 228 ASP A N 1
ATOM 1701 C CA . ASP A 1 228 ? -12.258 10.586 -2.998 1 98.31 228 ASP A CA 1
ATOM 1702 C C . ASP A 1 228 ? -11.125 11.258 -3.771 1 98.31 228 ASP A C 1
ATOM 1704 O O . ASP A 1 228 ? -10.984 12.484 -3.748 1 98.31 228 ASP A O 1
ATOM 1708 N N . THR A 1 229 ? -10.336 10.477 -4.5 1 97.81 229 THR A N 1
ATOM 1709 C CA . THR A 1 229 ? -9.203 11.016 -5.242 1 97.81 229 THR A CA 1
ATOM 1710 C C . THR A 1 229 ? -9.602 11.352 -6.676 1 97.81 229 THR A C 1
ATOM 1712 O O . THR A 1 229 ? -8.773 11.797 -7.473 1 97.81 229 THR A O 1
ATOM 1715 N N . GLY A 1 230 ? -10.82 11.211 -7.016 1 96.62 230 GLY A N 1
ATOM 1716 C CA . GLY A 1 230 ? -11.297 11.328 -8.383 1 96.62 230 GLY A CA 1
ATOM 1717 C C . GLY A 1 230 ? -11.32 10.008 -9.125 1 96.62 230 GLY A C 1
ATOM 1718 O O . GLY A 1 230 ? -12.352 9.617 -9.68 1 96.62 230 GLY A O 1
ATOM 1719 N N . ASP A 1 231 ? -10.25 9.25 -9 1 95.75 231 ASP A N 1
ATOM 1720 C CA . ASP A 1 231 ? -10.141 7.973 -9.703 1 95.75 231 ASP A CA 1
ATOM 1721 C C . ASP A 1 231 ? -10.547 6.812 -8.797 1 95.75 231 ASP A C 1
ATOM 1723 O O . ASP A 1 231 ? -10.867 5.727 -9.273 1 95.75 231 ASP A O 1
ATOM 1727 N N . ALA A 1 232 ? -10.547 7.055 -7.484 1 97.75 232 ALA A N 1
ATOM 1728 C CA . ALA A 1 232 ? -10.867 6.004 -6.52 1 97.75 232 ALA A CA 1
ATOM 1729 C C . ALA A 1 232 ? -11.461 6.594 -5.246 1 97.75 232 ALA A C 1
ATOM 1731 O O . ALA A 1 232 ? -11.234 7.766 -4.93 1 97.75 232 ALA A O 1
ATOM 1732 N N . TRP A 1 233 ? -12.234 5.789 -4.602 1 98.06 233 TRP A N 1
ATOM 1733 C CA . TRP A 1 233 ? -12.648 6.02 -3.221 1 98.06 233 TRP A CA 1
ATOM 1734 C C . TRP A 1 233 ? -11.836 5.156 -2.26 1 98.06 233 TRP A C 1
ATOM 1736 O O . TRP A 1 233 ? -11.547 3.994 -2.555 1 98.06 233 TRP A O 1
ATOM 1746 N N . LYS A 1 234 ? -11.469 5.746 -1.148 1 98.62 234 LYS A N 1
ATOM 1747 C CA . LYS A 1 234 ? -10.633 4.992 -0.217 1 98.62 234 LYS A CA 1
ATOM 1748 C C . LYS A 1 234 ? -11.102 5.184 1.222 1 98.62 234 LYS A C 1
ATOM 1750 O O . LYS A 1 234 ? -11.195 6.312 1.704 1 98.62 234 LYS A O 1
ATOM 1755 N N . THR A 1 235 ? -11.422 4.09 1.906 1 98.62 235 THR A N 1
ATOM 1756 C CA . THR A 1 235 ? -11.68 4.113 3.342 1 98.62 235 THR A CA 1
ATOM 1757 C C . THR A 1 235 ? -10.375 4.125 4.129 1 98.62 235 THR A C 1
ATOM 1759 O O . THR A 1 235 ? -9.438 3.402 3.791 1 98.62 235 THR A O 1
ATOM 1762 N N . ILE A 1 236 ? -10.32 4.965 5.145 1 98.88 236 ILE A N 1
ATOM 1763 C CA . ILE A 1 236 ? -9.094 5.121 5.926 1 98.88 236 ILE A CA 1
ATOM 1764 C C . ILE A 1 236 ? -9.344 4.672 7.367 1 98.88 236 ILE A C 1
ATOM 1766 O O . ILE A 1 236 ? -10.352 5.039 7.973 1 98.88 236 ILE A O 1
ATOM 1770 N N . ALA A 1 237 ? -8.383 3.863 7.898 1 98.94 237 ALA A N 1
ATOM 1771 C CA . ALA A 1 237 ? -8.492 3.422 9.289 1 98.94 237 ALA A CA 1
ATOM 1772 C C . ALA A 1 237 ? -7.129 3.385 9.969 1 98.94 237 ALA A C 1
ATOM 1774 O O . ALA A 1 237 ? -6.121 3.061 9.328 1 98.94 237 ALA A O 1
ATOM 1775 N N . SER A 1 238 ? -7.133 3.723 11.234 1 98.94 238 SER A N 1
ATOM 1776 C CA . SER A 1 238 ? -5.934 3.688 12.07 1 98.94 238 SER A CA 1
ATOM 1777 C C . SER A 1 238 ? -6.121 2.762 13.266 1 98.94 238 SER A C 1
ATOM 1779 O O . SER A 1 238 ? -7.207 2.701 13.844 1 98.94 238 SER A O 1
ATOM 1781 N N . ALA A 1 239 ? -5.074 2.059 13.562 1 98.88 239 ALA A N 1
ATOM 1782 C CA . ALA A 1 239 ? -5.098 1.115 14.68 1 98.88 239 ALA A CA 1
ATOM 1783 C C . ALA A 1 239 ? -3.688 0.843 15.195 1 98.88 239 ALA A C 1
ATOM 1785 O O . ALA A 1 239 ? -2.707 1.336 14.633 1 98.88 239 ALA A O 1
ATOM 1786 N N . GLU A 1 240 ? -3.646 0.104 16.266 1 98.5 240 GLU A N 1
ATOM 1787 C CA . GLU A 1 240 ? -2.361 -0.223 16.891 1 98.5 240 GLU A CA 1
ATOM 1788 C C . GLU A 1 240 ? -1.53 -1.123 15.977 1 98.5 240 GLU A C 1
ATOM 1790 O O . GLU A 1 240 ? -0.301 -1.036 15.961 1 98.5 240 GLU A O 1
ATOM 1795 N N . THR A 1 241 ? -2.209 -2.006 15.234 1 98.31 241 THR A N 1
ATOM 1796 C CA . THR A 1 241 ? -1.518 -2.898 14.312 1 98.31 241 THR A CA 1
ATOM 1797 C C . THR A 1 241 ? -2.025 -2.701 12.891 1 98.31 241 THR A C 1
ATOM 1799 O O . THR A 1 241 ? -3.164 -2.275 12.68 1 98.31 241 THR A O 1
ATOM 1802 N N . MET A 1 242 ? -1.179 -3.027 11.977 1 98.62 242 MET A N 1
ATOM 1803 C CA . MET A 1 242 ? -1.595 -2.947 10.578 1 98.62 242 MET A CA 1
ATOM 1804 C C . MET A 1 242 ? -2.723 -3.932 10.289 1 98.62 242 MET A C 1
ATOM 1806 O O . MET A 1 242 ? -3.615 -3.643 9.484 1 98.62 242 MET A O 1
ATOM 1810 N N . GLU A 1 243 ? -2.73 -5.09 10.906 1 97.94 243 GLU A N 1
ATOM 1811 C CA . GLU A 1 243 ? -3.793 -6.078 10.75 1 97.94 243 GLU A CA 1
ATOM 1812 C C . GLU A 1 243 ? -5.156 -5.484 11.102 1 97.94 243 GLU A C 1
ATOM 1814 O O . GLU A 1 243 ? -6.109 -5.617 10.328 1 97.94 243 GLU A O 1
ATOM 1819 N N . ASP A 1 244 ? -5.148 -4.809 12.227 1 98.56 244 ASP A N 1
ATOM 1820 C CA . ASP A 1 244 ? -6.406 -4.203 12.664 1 98.56 244 ASP A CA 1
ATOM 1821 C C . ASP A 1 244 ? -6.812 -3.057 11.742 1 98.56 244 ASP A C 1
ATOM 1823 O O . ASP A 1 244 ? -7.992 -2.893 11.43 1 98.56 244 ASP A O 1
ATOM 1827 N N . ALA A 1 245 ? -5.875 -2.244 11.352 1 98.94 245 ALA A N 1
ATOM 1828 C CA . ALA A 1 245 ? -6.164 -1.099 10.492 1 98.94 245 ALA A CA 1
ATOM 1829 C C . ALA A 1 245 ? -6.766 -1.547 9.164 1 98.94 245 ALA A C 1
ATOM 1831 O O . ALA A 1 245 ? -7.77 -0.995 8.711 1 98.94 245 ALA A O 1
ATOM 1832 N N . VAL A 1 246 ? -6.172 -2.578 8.547 1 98.88 246 VAL A N 1
ATOM 1833 C CA . VAL A 1 246 ? -6.652 -3.01 7.242 1 98.88 246 VAL A CA 1
ATOM 1834 C C . VAL A 1 246 ? -7.988 -3.732 7.395 1 98.88 246 VAL A C 1
ATOM 1836 O O . VAL A 1 246 ? -8.844 -3.652 6.512 1 98.88 246 VAL A O 1
ATOM 1839 N N . GLU A 1 247 ? -8.18 -4.457 8.484 1 98.62 247 GLU A N 1
ATOM 1840 C CA . GLU A 1 247 ? -9.477 -5.07 8.742 1 98.62 247 GLU A CA 1
ATOM 1841 C C . GLU A 1 247 ? -10.586 -4.023 8.797 1 98.62 247 GLU A C 1
ATOM 1843 O O . GLU A 1 247 ? -11.617 -4.168 8.141 1 98.62 247 GLU A O 1
ATOM 1848 N N . MET A 1 248 ? -10.336 -2.955 9.508 1 98.69 248 MET A N 1
ATOM 1849 C CA . MET A 1 248 ? -11.328 -1.896 9.664 1 98.69 248 MET A CA 1
ATOM 1850 C C . MET A 1 248 ? -11.578 -1.181 8.336 1 98.69 248 MET A C 1
ATOM 1852 O O . MET A 1 248 ? -12.727 -0.894 7.992 1 98.69 248 MET A O 1
ATOM 1856 N N . ALA A 1 249 ? -10.523 -0.892 7.66 1 98.81 249 ALA A N 1
ATOM 1857 C CA . ALA A 1 249 ? -10.664 -0.221 6.371 1 98.81 249 ALA A CA 1
ATOM 1858 C C . ALA A 1 249 ? -11.484 -1.067 5.398 1 98.81 249 ALA A C 1
ATOM 1860 O O . ALA A 1 249 ? -12.32 -0.544 4.66 1 98.81 249 ALA A O 1
ATOM 1861 N N . ASN A 1 250 ? -11.188 -2.367 5.379 1 98.81 250 ASN A N 1
ATOM 1862 C CA . ASN A 1 250 ? -11.922 -3.256 4.484 1 98.81 250 ASN A CA 1
ATOM 1863 C C . ASN A 1 250 ? -13.383 -3.395 4.906 1 98.81 250 ASN A C 1
ATOM 1865 O O . ASN A 1 250 ? -14.281 -3.422 4.062 1 98.81 250 ASN A O 1
ATOM 1869 N N . GLU A 1 251 ? -13.648 -3.506 6.18 1 98.25 251 GLU A N 1
ATOM 1870 C CA . GLU A 1 251 ? -15.016 -3.572 6.668 1 98.25 251 GLU A CA 1
ATOM 1871 C C . GLU A 1 251 ? -15.828 -2.357 6.219 1 98.25 251 GLU A C 1
ATOM 1873 O O . GLU A 1 251 ? -16.969 -2.492 5.781 1 98.25 251 GLU A O 1
ATOM 1878 N N . ASP A 1 252 ? -15.195 -1.204 6.355 1 97.56 252 ASP A N 1
ATOM 1879 C CA . ASP A 1 252 ? -15.875 0.013 5.918 1 97.56 252 ASP A CA 1
ATOM 1880 C C . ASP A 1 252 ? -16.172 -0.038 4.422 1 97.56 252 ASP A C 1
ATOM 1882 O O . ASP A 1 252 ? -17.281 0.321 3.994 1 97.56 252 ASP A O 1
ATOM 1886 N N . LEU A 1 253 ? -15.266 -0.522 3.652 1 97.75 253 LEU A N 1
ATOM 1887 C CA . LEU A 1 253 ? -15.422 -0.515 2.201 1 97.75 253 LEU A CA 1
ATOM 1888 C C . LEU A 1 253 ? -16.516 -1.489 1.768 1 97.75 253 LEU A C 1
ATOM 1890 O O . LEU A 1 253 ? -17.328 -1.169 0.9 1 97.75 253 LEU A O 1
ATOM 1894 N N . ILE A 1 254 ? -16.484 -2.688 2.34 1 97.62 254 ILE A N 1
ATOM 1895 C CA . ILE A 1 254 ? -17.438 -3.689 1.863 1 97.62 254 ILE A CA 1
ATOM 1896 C C . ILE A 1 254 ? -18.859 -3.27 2.225 1 97.62 254 ILE A C 1
ATOM 1898 O O . ILE A 1 254 ? -19.812 -3.592 1.508 1 97.62 254 ILE A O 1
ATOM 1902 N N . LYS A 1 255 ? -19.031 -2.51 3.314 1 96.5 255 LYS A N 1
ATOM 1903 C CA . LYS A 1 255 ? -20.344 -1.951 3.617 1 96.5 255 LYS A CA 1
ATOM 1904 C C . LYS A 1 255 ? -20.797 -0.984 2.525 1 96.5 255 LYS A C 1
ATOM 1906 O O . LYS A 1 255 ? -21.953 -1.002 2.115 1 96.5 255 LYS A O 1
ATOM 1911 N N . LEU A 1 256 ? -19.875 -0.165 2.084 1 96.06 256 LEU A N 1
ATOM 1912 C CA . LEU A 1 256 ? -20.188 0.779 1.017 1 96.06 256 LEU A CA 1
ATOM 1913 C C . LEU A 1 256 ? -20.547 0.043 -0.273 1 96.06 256 LEU A C 1
ATOM 1915 O O . LEU A 1 256 ? -21.5 0.401 -0.955 1 96.06 256 LEU A O 1
ATOM 1919 N N . LEU A 1 257 ? -19.766 -0.981 -0.605 1 96.5 257 LEU A N 1
ATOM 1920 C CA . LEU A 1 257 ? -20 -1.741 -1.829 1 96.5 257 LEU A CA 1
ATOM 1921 C C . LEU A 1 257 ? -21.328 -2.492 -1.767 1 96.5 257 LEU A C 1
ATOM 1923 O O . LEU A 1 257 ? -22.031 -2.594 -2.77 1 96.5 257 LEU A O 1
ATOM 1927 N N . ALA A 1 258 ? -21.578 -3.074 -0.597 1 96.5 258 ALA A N 1
ATOM 1928 C CA . ALA A 1 258 ? -22.844 -3.779 -0.412 1 96.5 258 ALA A CA 1
ATOM 1929 C C . ALA A 1 258 ? -24.031 -2.854 -0.668 1 96.5 258 ALA A C 1
ATOM 1931 O O . ALA A 1 258 ? -24.984 -3.232 -1.346 1 96.5 258 ALA A O 1
ATOM 1932 N N . LEU A 1 259 ? -23.953 -1.657 -0.147 1 94.5 259 LEU A N 1
ATOM 1933 C CA . LEU A 1 259 ? -25.016 -0.671 -0.327 1 94.5 259 LEU A CA 1
ATOM 1934 C C . LEU A 1 259 ? -25.125 -0.246 -1.788 1 94.5 259 LEU A C 1
ATOM 1936 O O . LEU A 1 259 ? -26.219 -0.176 -2.342 1 94.5 259 LEU A O 1
ATOM 1940 N N . GLU A 1 260 ? -24 0.025 -2.438 1 94.5 260 GLU A N 1
ATOM 1941 C CA . GLU A 1 260 ? -23.938 0.524 -3.809 1 94.5 260 GLU A CA 1
ATOM 1942 C C . GLU A 1 260 ? -24.547 -0.468 -4.789 1 94.5 260 GLU A C 1
ATOM 1944 O O . GLU A 1 260 ? -25.266 -0.071 -5.715 1 94.5 260 GLU A O 1
ATOM 1949 N N . HIS A 1 261 ? -24.344 -1.75 -4.574 1 96.31 261 HIS A N 1
ATOM 1950 C CA . HIS A 1 261 ? -24.672 -2.725 -5.609 1 96.31 261 HIS A CA 1
ATOM 1951 C C . HIS A 1 261 ? -25.797 -3.658 -5.16 1 96.31 261 HIS A C 1
ATOM 1953 O O . HIS A 1 261 ? -26.125 -4.617 -5.859 1 96.31 261 HIS A O 1
ATOM 1959 N N . ASP A 1 262 ? -26.328 -3.398 -3.938 1 96.56 262 ASP A N 1
ATOM 1960 C CA . ASP A 1 262 ? -27.328 -4.289 -3.346 1 96.56 262 ASP A CA 1
ATOM 1961 C C . ASP A 1 262 ? -26.781 -5.711 -3.219 1 96.56 262 ASP A C 1
ATOM 1963 O O . ASP A 1 262 ? -27.422 -6.664 -3.662 1 96.56 262 ASP A O 1
ATOM 1967 N N . TYR A 1 263 ? -25.547 -5.797 -2.73 1 97.81 263 TYR A N 1
ATOM 1968 C CA . TYR A 1 263 ? -24.844 -7.055 -2.471 1 97.81 263 TYR A CA 1
ATOM 1969 C C . TYR A 1 263 ? -25.031 -7.48 -1.019 1 97.81 263 TYR A C 1
ATOM 1971 O O . TYR A 1 263 ? -25.188 -6.641 -0.131 1 97.81 263 TYR A O 1
ATOM 1979 N N . SER A 1 264 ? -25.047 -8.852 -0.804 1 98.44 264 SER A N 1
ATOM 1980 C CA . SER A 1 264 ? -24.734 -9.305 0.546 1 98.44 264 SER A CA 1
ATOM 1981 C C . SER A 1 264 ? -23.328 -8.875 0.963 1 98.44 264 SER A C 1
ATOM 1983 O O . SER A 1 264 ? -22.484 -8.578 0.113 1 98.44 264 SER A O 1
ATOM 1985 N N . LEU A 1 265 ? -23.125 -8.797 2.223 1 98.5 265 LEU A N 1
ATOM 1986 C CA . LEU A 1 265 ? -21.781 -8.469 2.688 1 98.5 265 LEU A CA 1
ATOM 1987 C C . LEU A 1 265 ? -20.766 -9.492 2.184 1 98.5 265 LEU A C 1
ATOM 1989 O O . LEU A 1 265 ? -19.609 -9.148 1.897 1 98.5 265 LEU A O 1
ATOM 1993 N N . THR A 1 266 ? -21.203 -10.766 2.039 1 98.75 266 THR A N 1
ATOM 1994 C CA . THR A 1 266 ? -20.344 -11.82 1.502 1 98.75 266 THR A CA 1
ATOM 1995 C C . THR A 1 266 ? -19.938 -11.5 0.069 1 98.75 266 THR A C 1
ATOM 1997 O O . THR A 1 266 ? -18.75 -11.555 -0.268 1 98.75 266 THR A O 1
ATOM 2000 N N . ASP A 1 267 ? -20.875 -11.094 -0.748 1 98.69 267 ASP A N 1
ATOM 2001 C CA . ASP A 1 267 ? -20.578 -10.766 -2.137 1 98.69 267 ASP A CA 1
ATOM 2002 C C . ASP A 1 267 ? -19.672 -9.539 -2.225 1 98.69 267 ASP A C 1
ATOM 2004 O O . ASP A 1 267 ? -18.75 -9.5 -3.045 1 98.69 267 ASP A O 1
ATOM 2008 N N . ALA A 1 268 ? -19.922 -8.547 -1.366 1 98.56 268 ALA A N 1
ATOM 2009 C CA . ALA A 1 268 ? -19.094 -7.352 -1.339 1 98.56 268 ALA A CA 1
ATOM 2010 C C . ALA A 1 268 ? -17.656 -7.695 -0.932 1 98.56 268 ALA A C 1
ATOM 2012 O O . ALA A 1 268 ? -16.703 -7.145 -1.483 1 98.56 268 ALA A O 1
ATOM 2013 N N . TYR A 1 269 ? -17.562 -8.609 0.008 1 98.75 269 TYR A N 1
ATOM 2014 C CA . TYR A 1 269 ? -16.266 -9.062 0.495 1 98.75 269 TYR A CA 1
ATOM 2015 C C . TYR A 1 269 ? -15.492 -9.797 -0.601 1 98.75 269 TYR A C 1
ATOM 2017 O O . TYR A 1 269 ? -14.328 -9.492 -0.854 1 98.75 269 TYR A O 1
ATOM 2025 N N . LEU A 1 270 ? -16.141 -10.672 -1.347 1 98.75 270 LEU A N 1
ATOM 2026 C CA . LEU A 1 270 ? -15.539 -11.367 -2.48 1 98.75 270 LEU A CA 1
ATOM 2027 C C . LEU A 1 270 ? -15.133 -10.375 -3.566 1 98.75 270 LEU A C 1
ATOM 2029 O O . LEU A 1 270 ? -14.023 -10.461 -4.105 1 98.75 270 LEU A O 1
ATOM 2033 N N . PHE A 1 271 ? -16.016 -9.469 -3.797 1 98.75 271 PHE A N 1
ATOM 2034 C CA . PHE A 1 271 ? -15.773 -8.477 -4.836 1 98.75 271 PHE A CA 1
ATOM 2035 C C . PHE A 1 271 ? -14.586 -7.586 -4.473 1 98.75 271 PHE A C 1
ATOM 2037 O O . PHE A 1 271 ? -13.758 -7.273 -5.32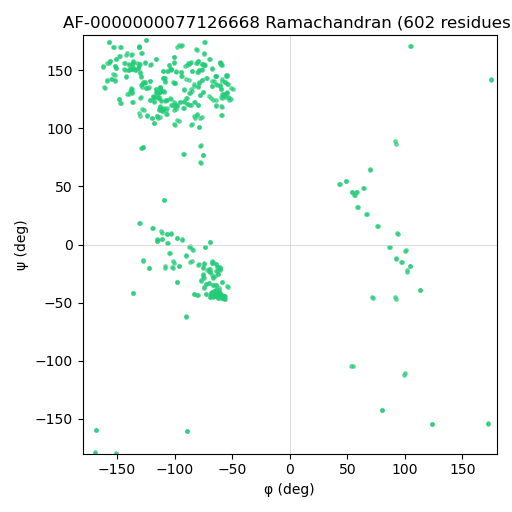8 1 98.75 271 PHE A O 1
ATOM 2044 N N . SER A 1 272 ? -14.484 -7.188 -3.195 1 98.56 272 SER A N 1
ATOM 2045 C CA . SER A 1 272 ? -13.406 -6.312 -2.748 1 98.56 272 SER A CA 1
ATOM 2046 C C . SER A 1 272 ? -12.039 -6.973 -2.936 1 98.56 272 SER A C 1
ATOM 2048 O O . SER A 1 272 ? -11.031 -6.285 -3.094 1 98.56 272 SER A O 1
ATOM 2050 N N . SER A 1 273 ? -11.984 -8.289 -2.951 1 98.75 273 SER A N 1
ATOM 2051 C CA . SER A 1 273 ? -10.742 -9.039 -3.135 1 98.75 273 SER A CA 1
ATOM 2052 C C . SER A 1 273 ? -10.281 -8.992 -4.59 1 98.75 273 SER A C 1
ATOM 2054 O O . SER A 1 273 ? -9.133 -9.32 -4.891 1 98.75 273 SER A O 1
ATOM 2056 N N . LEU A 1 274 ? -11.195 -8.609 -5.504 1 98.62 274 LEU A N 1
ATOM 2057 C CA . LEU A 1 274 ? -10.891 -8.57 -6.93 1 98.62 274 LEU A CA 1
ATOM 2058 C C . LEU A 1 274 ? -10.523 -7.16 -7.367 1 98.62 274 LEU A C 1
ATOM 2060 O O . LEU A 1 274 ? -9.766 -6.98 -8.328 1 98.62 274 LEU A O 1
ATOM 2064 N N . VAL A 1 275 ? -11.25 -6.262 -6.582 1 95.31 275 VAL A N 1
ATOM 2065 C CA . VAL A 1 275 ? -11.109 -4.883 -7.043 1 95.31 275 VAL A CA 1
ATOM 2066 C C . VAL A 1 275 ? -10.68 -3.992 -5.879 1 95.31 275 VAL A C 1
ATOM 2068 O O . VAL A 1 275 ? -11.023 -4.262 -4.727 1 95.31 275 VAL A O 1
ATOM 2071 N N . GLY A 1 276 ? -9.898 -3.061 -5.781 1 79 276 GLY A N 1
ATOM 2072 C CA . GLY A 1 276 ? -9.703 -2.1 -4.707 1 79 276 GLY A CA 1
ATOM 2073 C C . GLY A 1 276 ? -8.641 -2.523 -3.711 1 79 276 GLY A C 1
ATOM 2074 O O . GLY A 1 276 ? -8.961 -2.994 -2.617 1 79 276 GLY A O 1
ATOM 2075 N N . GLY A 1 277 ? -7.516 -2.344 -3.779 1 96.25 277 GLY A N 1
ATOM 2076 C CA . GLY A 1 277 ? -6.398 -2.928 -3.053 1 96.25 277 GLY A CA 1
ATOM 2077 C C . GLY A 1 277 ? -6.078 -2.193 -1.765 1 96.25 277 GLY A C 1
ATOM 2078 O O . GLY A 1 277 ? -6.359 -1.001 -1.636 1 96.25 277 GLY A O 1
ATOM 2079 N N . LEU A 1 278 ? -5.73 -2.881 -0.732 1 98.88 278 LEU A N 1
ATOM 2080 C CA . LEU A 1 278 ? -5.211 -2.332 0.516 1 98.88 278 LEU A CA 1
ATOM 2081 C C . LEU A 1 278 ? -3.912 -1.571 0.276 1 98.88 278 LEU A C 1
ATOM 2083 O O . LEU A 1 278 ? -3.062 -2.016 -0.499 1 98.88 278 LEU A O 1
ATOM 2087 N N . GLU A 1 279 ? -3.832 -0.416 0.932 1 98.75 279 GLU A N 1
ATOM 2088 C CA . GLU A 1 279 ? -2.66 0.449 0.829 1 98.75 279 GLU A CA 1
ATOM 2089 C C . GLU A 1 279 ? -2.188 0.905 2.207 1 98.75 279 GLU A C 1
ATOM 2091 O O . GLU A 1 279 ? -2.992 1.035 3.133 1 98.75 279 GLU A O 1
ATOM 2096 N N . ILE A 1 280 ? -0.909 1.161 2.27 1 98.94 280 ILE A N 1
ATOM 2097 C CA . ILE A 1 280 ? -0.332 1.711 3.492 1 98.94 280 ILE A CA 1
ATOM 2098 C C . ILE A 1 280 ? -0.328 3.236 3.422 1 98.94 280 ILE A C 1
ATOM 2100 O O . ILE A 1 280 ? 0.024 3.814 2.391 1 98.94 280 ILE A O 1
ATOM 2104 N N . SER A 1 281 ? -0.759 3.914 4.477 1 98.81 281 SER A N 1
ATOM 2105 C CA . SER A 1 281 ? -0.544 5.348 4.629 1 98.81 281 SER A CA 1
ATOM 2106 C C . SER A 1 281 ? 0.762 5.637 5.359 1 98.81 281 SER A C 1
ATOM 2108 O O . SER A 1 281 ? 1.683 6.227 4.789 1 98.81 281 SER A O 1
ATOM 2110 N N . GLN A 1 282 ? 0.812 5.168 6.578 1 98.88 282 GLN A N 1
ATOM 2111 C CA . GLN A 1 282 ? 2.035 5.324 7.359 1 98.88 282 GLN A CA 1
ATOM 2112 C C . GLN A 1 282 ? 2.193 4.188 8.367 1 98.88 282 GLN A C 1
ATOM 2114 O O . GLN A 1 282 ? 1.217 3.52 8.719 1 98.88 282 GLN A O 1
ATOM 2119 N N . VAL A 1 283 ? 3.457 3.979 8.836 1 98.81 283 VAL A N 1
ATOM 2120 C CA . VAL A 1 283 ? 3.744 2.852 9.711 1 98.81 283 VAL A CA 1
ATOM 2121 C C . VAL A 1 283 ? 4.523 3.336 10.938 1 98.81 283 VAL A C 1
ATOM 2123 O O . VAL A 1 283 ? 5.184 2.543 11.609 1 98.81 283 VAL A O 1
ATOM 2126 N N . VAL A 1 284 ? 4.512 4.633 11.266 1 98.12 284 VAL A N 1
ATOM 2127 C CA . VAL A 1 284 ? 5.504 5.113 12.227 1 98.12 284 VAL A CA 1
ATOM 2128 C C . VAL A 1 284 ? 4.801 5.75 13.422 1 98.12 284 VAL A C 1
ATOM 2130 O O . VAL A 1 284 ? 5.402 5.914 14.484 1 98.12 284 VAL A O 1
ATOM 2133 N N . ASP A 1 285 ? 3.473 6.184 13.289 1 97.56 285 ASP A N 1
ATOM 2134 C CA . ASP A 1 285 ? 2.754 6.812 14.398 1 97.56 285 ASP A CA 1
ATOM 2135 C C . ASP A 1 285 ? 2.346 5.777 15.445 1 97.56 285 ASP A C 1
ATOM 2137 O O . ASP A 1 285 ? 2.367 4.574 15.18 1 97.56 285 ASP A O 1
ATOM 2141 N N . PRO A 1 286 ? 1.962 6.246 16.688 1 97.06 286 PRO A N 1
ATOM 2142 C CA . PRO A 1 286 ? 1.501 5.305 17.703 1 97.06 286 PRO A CA 1
ATOM 2143 C C . PRO A 1 286 ? 0.37 4.406 17.219 1 97.06 286 PRO A C 1
ATOM 2145 O O . PRO A 1 286 ? 0.265 3.252 17.641 1 97.06 286 PRO A O 1
ATOM 2148 N N . LEU A 1 287 ? -0.497 4.941 16.422 1 98.69 287 LEU A N 1
ATOM 2149 C CA . LEU A 1 287 ? -1.402 4.141 15.609 1 98.69 287 LEU A CA 1
ATOM 2150 C C . LEU A 1 287 ? -1.014 4.215 14.133 1 98.69 287 LEU A C 1
ATOM 2152 O O . LEU A 1 287 ? -0.776 5.301 13.602 1 98.69 287 LEU A O 1
ATOM 2156 N N . VAL A 1 288 ? -0.952 3.02 13.531 1 98.88 288 VAL A N 1
ATOM 2157 C CA . VAL A 1 288 ? -0.633 2.996 12.109 1 98.88 288 VAL A CA 1
ATOM 2158 C C . VAL A 1 288 ? -1.911 3.16 11.289 1 98.88 288 VAL A C 1
ATOM 2160 O O . VAL A 1 288 ? -3.014 2.957 11.805 1 98.88 288 VAL A O 1
ATOM 2163 N N . THR A 1 289 ? -1.753 3.646 10.023 1 98.94 289 THR A N 1
ATOM 2164 C CA . THR A 1 289 ? -2.9 3.965 9.188 1 98.94 289 THR A CA 1
ATOM 2165 C C . THR A 1 289 ? -2.818 3.223 7.855 1 98.94 289 THR A C 1
ATOM 2167 O O . THR A 1 289 ? -1.748 3.135 7.25 1 98.94 289 THR A O 1
ATOM 2170 N N . ALA A 1 290 ? -3.9 2.66 7.449 1 98.94 290 ALA A N 1
ATOM 2171 C CA . ALA A 1 290 ? -4.066 2.029 6.145 1 98.94 290 ALA A CA 1
ATOM 2172 C C . ALA A 1 290 ? -5.316 2.551 5.438 1 98.94 290 ALA A C 1
ATOM 2174 O O . ALA A 1 290 ? -6.129 3.254 6.043 1 98.94 290 ALA A O 1
ATOM 2175 N N . ARG A 1 291 ? -5.383 2.297 4.188 1 98.75 291 ARG A N 1
ATOM 2176 C CA . ARG A 1 291 ? -6.605 2.609 3.453 1 98.75 291 ARG A CA 1
ATOM 2177 C C . ARG A 1 291 ? -6.957 1.491 2.479 1 98.75 291 ARG A C 1
ATOM 2179 O O . ARG A 1 291 ? -6.094 0.702 2.092 1 98.75 291 ARG A O 1
ATOM 2186 N N . ASN A 1 292 ? -8.164 1.295 2.182 1 98.88 292 ASN A N 1
ATOM 2187 C CA . ASN A 1 292 ? -8.68 0.377 1.169 1 98.88 292 ASN A CA 1
ATOM 2188 C C . ASN A 1 292 ? -9.305 1.128 -0 1 98.88 292 ASN A C 1
ATOM 2190 O O . ASN A 1 292 ? -10.32 1.807 0.167 1 98.88 292 ASN A O 1
ATOM 2194 N N . SER A 1 293 ? -8.711 0.979 -1.134 1 98.5 293 SER A N 1
ATOM 2195 C CA . SER A 1 293 ? -9.094 1.71 -2.338 1 98.5 293 SER A CA 1
ATOM 2196 C C . SER A 1 293 ? -10.086 0.914 -3.176 1 98.5 293 SER A C 1
ATOM 2198 O O . SER A 1 293 ? -10.016 -0.315 -3.232 1 98.5 293 SER A O 1
ATOM 2200 N N . VAL A 1 294 ? -11.016 1.583 -3.828 1 98.19 294 VAL A N 1
ATOM 2201 C CA . VAL A 1 294 ? -11.867 1.006 -4.867 1 98.19 294 VAL A CA 1
ATOM 2202 C C . VAL A 1 294 ? -11.992 1.982 -6.031 1 98.19 294 VAL A C 1
ATOM 2204 O O . VAL A 1 294 ? -12.219 3.178 -5.828 1 98.19 294 VAL A O 1
ATOM 2207 N N . PRO A 1 295 ? -11.781 1.511 -7.254 1 97.56 295 PRO A N 1
ATOM 2208 C CA . PRO A 1 295 ? -11.945 2.398 -8.406 1 97.56 295 PRO A CA 1
ATOM 2209 C C . PRO A 1 295 ? -13.328 3.049 -8.453 1 97.56 295 PRO A C 1
ATOM 2211 O O . PRO A 1 295 ? -14.328 2.404 -8.133 1 97.56 295 PRO A O 1
ATOM 2214 N N . SER A 1 296 ? -13.336 4.281 -8.922 1 96.44 296 SER A N 1
ATOM 2215 C CA . SER A 1 296 ? -14.57 5.062 -8.93 1 96.44 296 SER A CA 1
ATOM 2216 C C . SER A 1 296 ? -15.617 4.43 -9.836 1 96.44 296 SER A C 1
ATOM 2218 O O . SER A 1 296 ? -16.812 4.695 -9.695 1 96.44 296 SER A O 1
ATOM 2220 N N . GLU A 1 297 ? -15.234 3.555 -10.703 1 95.5 297 GLU A N 1
ATOM 2221 C CA . GLU A 1 297 ? -16.188 2.885 -11.594 1 95.5 297 GLU A CA 1
ATOM 2222 C C . GLU A 1 297 ? -17.078 1.919 -10.82 1 95.5 297 GLU A C 1
ATOM 2224 O O . GLU A 1 297 ? -18.156 1.565 -11.289 1 95.5 297 GLU A O 1
ATOM 2229 N N . TYR A 1 298 ? -16.609 1.498 -9.633 1 96.94 298 TYR A N 1
ATOM 2230 C CA . TYR A 1 298 ? -17.375 0.513 -8.875 1 96.94 298 TYR A CA 1
ATOM 2231 C C . TYR A 1 298 ? -18.109 1.17 -7.715 1 96.94 298 TYR A C 1
ATOM 2233 O O . TYR A 1 298 ? -18.828 0.499 -6.965 1 96.94 298 TYR A O 1
ATOM 2241 N N . PHE A 1 299 ? -17.844 2.357 -7.523 1 93.44 299 PHE A N 1
ATOM 2242 C CA . PHE A 1 299 ? -18.453 3.039 -6.387 1 93.44 299 PHE A CA 1
ATOM 2243 C C . PHE A 1 299 ? -18.703 4.504 -6.711 1 93.44 299 PHE A C 1
ATOM 2245 O O . PHE A 1 299 ? -17.797 5.23 -7.105 1 93.44 299 PHE A O 1
ATOM 2252 N N . SER A 1 300 ? -19.953 4.852 -6.594 1 86.38 300 SER A N 1
ATOM 2253 C CA . SER A 1 300 ? -20.375 6.23 -6.812 1 86.38 300 SER A CA 1
ATOM 2254 C C . SER A 1 300 ? -20.422 7.016 -5.504 1 86.38 300 SER A C 1
ATOM 2256 O O . SER A 1 300 ? -20.25 6.441 -4.426 1 86.38 300 SER A O 1
ATOM 2258 N N . ASP A 1 301 ? -20.625 8.266 -5.594 1 79.94 301 ASP A N 1
ATOM 2259 C CA . ASP A 1 301 ? -20.703 9.156 -4.441 1 79.94 301 ASP A CA 1
ATOM 2260 C C . ASP A 1 301 ? -21.828 8.75 -3.502 1 79.94 301 ASP A C 1
ATOM 2262 O O . ASP A 1 301 ? -23 8.844 -3.859 1 79.94 301 ASP A O 1
ATOM 2266 N N . PRO A 1 302 ? -21.391 8.281 -2.342 1 76.62 302 PRO A N 1
ATOM 2267 C CA . PRO A 1 302 ? -22.406 7.785 -1.413 1 76.62 302 PRO A CA 1
ATOM 2268 C C . PRO A 1 302 ? -23.203 8.906 -0.761 1 76.62 302 PRO A C 1
ATOM 2270 O O . PRO A 1 302 ? -24.125 8.648 0.026 1 76.62 302 PRO A O 1
ATOM 2273 N N . PHE A 1 303 ? -22.828 10.047 -1.093 1 82.75 303 PHE A N 1
ATOM 2274 C CA . PHE A 1 303 ? -23.438 11.195 -0.439 1 82.75 303 PHE A CA 1
ATOM 2275 C C . PHE A 1 303 ? -24.281 11.992 -1.427 1 82.75 303 PHE A C 1
ATOM 2277 O O . PHE A 1 303 ? -24 12.008 -2.627 1 82.75 303 PHE A O 1
ATOM 2284 N N . MET B 1 1 ? 12.227 -19.391 -32.594 1 52.44 1 MET B N 1
ATOM 2285 C CA . MET B 1 1 ? 12.32 -20.766 -32.125 1 52.44 1 MET B CA 1
ATOM 2286 C C . MET B 1 1 ? 11.18 -21.094 -31.172 1 52.44 1 MET B C 1
ATOM 2288 O O . MET B 1 1 ? 10.688 -20.203 -30.469 1 52.44 1 MET B O 1
ATOM 2292 N N . THR B 1 2 ? 10.578 -22.219 -31.297 1 80.75 2 THR B N 1
ATOM 2293 C CA . THR B 1 2 ? 9.375 -22.609 -30.562 1 80.75 2 THR B CA 1
ATOM 2294 C C . THR B 1 2 ? 9.648 -22.703 -29.078 1 80.75 2 THR B C 1
ATOM 2296 O O . THR B 1 2 ? 10.688 -23.203 -28.656 1 80.75 2 THR B O 1
ATOM 2299 N N . ARG B 1 3 ? 8.906 -21.984 -28.125 1 92.12 3 ARG B N 1
ATOM 2300 C CA . ARG B 1 3 ? 9.023 -22 -26.672 1 92.12 3 ARG B CA 1
ATOM 2301 C C . ARG B 1 3 ? 8.68 -23.375 -26.109 1 92.12 3 ARG B C 1
ATOM 2303 O O . ARG B 1 3 ? 7.645 -23.953 -26.453 1 92.12 3 ARG B O 1
ATOM 2310 N N . LYS B 1 4 ? 9.641 -24 -25.406 1 97.44 4 LYS B N 1
ATOM 2311 C CA . LYS B 1 4 ? 9.312 -25.203 -24.641 1 97.44 4 LYS B CA 1
ATOM 2312 C C . LYS B 1 4 ? 8.18 -24.938 -23.656 1 97.44 4 LYS B C 1
ATOM 2314 O O . LYS B 1 4 ? 8.203 -23.938 -22.938 1 97.44 4 LYS B O 1
ATOM 2319 N N . VAL B 1 5 ? 7.168 -25.812 -23.688 1 98.5 5 VAL B N 1
ATOM 2320 C CA . VAL B 1 5 ? 6.066 -25.703 -22.734 1 98.5 5 VAL B CA 1
ATOM 2321 C C . VAL B 1 5 ? 6.266 -26.703 -21.594 1 98.5 5 VAL B C 1
ATOM 2323 O O . VAL B 1 5 ? 6.422 -27.906 -21.844 1 98.5 5 VAL B O 1
ATOM 2326 N N . ILE B 1 6 ? 6.344 -26.234 -20.438 1 98.62 6 ILE B N 1
ATOM 2327 C CA . ILE B 1 6 ? 6.344 -27.031 -19.219 1 98.62 6 ILE B CA 1
ATOM 2328 C C . ILE B 1 6 ? 4.945 -27.047 -18.609 1 98.62 6 ILE B C 1
ATOM 2330 O O . ILE B 1 6 ? 4.484 -26.031 -18.078 1 98.62 6 ILE B O 1
ATOM 2334 N N . SER B 1 7 ? 4.34 -28.203 -18.547 1 98.69 7 SER B N 1
ATOM 2335 C CA . SER B 1 7 ? 2.951 -28.297 -18.125 1 98.69 7 SER B CA 1
ATOM 2336 C C . SER B 1 7 ? 2.852 -28.828 -16.688 1 98.69 7 SER B C 1
ATOM 2338 O O . SER B 1 7 ? 3.684 -29.625 -16.266 1 98.69 7 SER B O 1
ATOM 2340 N N . TYR B 1 8 ? 1.771 -28.391 -16.016 1 98.38 8 TYR B N 1
ATOM 2341 C CA . TYR B 1 8 ? 1.499 -28.938 -14.703 1 98.38 8 TYR B CA 1
ATOM 2342 C C . TYR B 1 8 ? 1.279 -30.453 -14.781 1 98.38 8 TYR B C 1
ATOM 2344 O O . TYR B 1 8 ? 1.403 -31.156 -13.773 1 98.38 8 TYR B O 1
ATOM 2352 N N . LYS B 1 9 ? 0.969 -30.938 -15.93 1 97.88 9 LYS B N 1
ATOM 2353 C CA . LYS B 1 9 ? 0.799 -32.375 -16.141 1 97.88 9 LYS B CA 1
ATOM 2354 C C . LYS B 1 9 ? 2.146 -33.094 -16.172 1 97.88 9 LYS B C 1
ATOM 2356 O O . LYS B 1 9 ? 2.232 -34.281 -15.852 1 97.88 9 LYS B O 1
ATOM 2361 N N . ASP B 1 10 ? 3.137 -32.344 -16.594 1 96.12 10 ASP B N 1
ATOM 2362 C CA . ASP B 1 10 ? 4.492 -32.906 -16.578 1 96.12 10 ASP B CA 1
ATOM 2363 C C . ASP B 1 10 ? 5.039 -32.969 -15.164 1 96.12 10 ASP B C 1
ATOM 2365 O O . ASP B 1 10 ? 5.75 -33.938 -14.82 1 96.12 10 ASP B O 1
ATOM 2369 N N . GLY B 1 11 ? 4.711 -32 -14.414 1 98.06 11 GLY B N 1
ATOM 2370 C CA . GLY B 1 11 ? 5.16 -31.938 -13.031 1 98.06 11 GLY B CA 1
ATOM 2371 C C . GLY B 1 11 ? 4.781 -30.656 -12.328 1 98.06 11 GLY B C 1
ATOM 2372 O O . GLY B 1 11 ? 4.805 -29.578 -12.938 1 98.06 11 GLY B O 1
ATOM 2373 N N . HIS B 1 12 ? 4.445 -30.766 -11.148 1 98.44 12 HIS B N 1
ATOM 2374 C CA . HIS B 1 12 ? 4.176 -29.641 -10.258 1 98.44 12 HIS B CA 1
ATOM 2375 C C . HIS B 1 12 ? 4.559 -29.969 -8.82 1 98.44 12 HIS B C 1
ATOM 2377 O O . HIS B 1 12 ? 4.789 -31.141 -8.484 1 98.44 12 HIS B O 1
ATOM 2383 N N . VAL B 1 13 ? 4.707 -28.938 -8.016 1 98.56 13 VAL B N 1
ATOM 2384 C CA . VAL B 1 13 ? 5.07 -29.141 -6.613 1 98.56 13 VAL B CA 1
ATOM 2385 C C . VAL B 1 13 ? 4.059 -28.438 -5.711 1 98.56 13 VAL B C 1
ATOM 2387 O O . VAL B 1 13 ? 3.41 -27.484 -6.129 1 98.56 13 VAL B O 1
ATOM 2390 N N . TYR B 1 14 ? 3.926 -28.891 -4.426 1 98.44 14 TYR B N 1
ATOM 2391 C CA . TYR B 1 14 ? 3.121 -28.266 -3.391 1 98.44 14 TYR B CA 1
ATOM 2392 C C . TYR B 1 14 ? 4 -27.734 -2.266 1 98.44 14 TYR B C 1
ATOM 2394 O O . TYR B 1 14 ? 3.496 -27.281 -1.233 1 98.44 14 TYR B O 1
ATOM 2402 N N . GLU B 1 15 ? 5.309 -27.875 -2.498 1 98.44 15 GLU B N 1
ATOM 2403 C CA . GLU B 1 15 ? 6.289 -27.312 -1.572 1 98.44 15 GLU B CA 1
ATOM 2404 C C . GLU B 1 15 ? 7.582 -26.938 -2.295 1 98.44 15 GLU B C 1
ATOM 2406 O O . GLU B 1 15 ? 7.91 -27.516 -3.332 1 98.44 15 GLU B O 1
ATOM 2411 N N . PHE B 1 16 ? 8.273 -25.984 -1.788 1 98.81 16 PHE B N 1
ATOM 2412 C CA . PHE B 1 16 ? 9.656 -25.672 -2.139 1 98.81 16 PHE B CA 1
ATOM 2413 C C . PHE B 1 16 ? 10.617 -26.234 -1.092 1 98.81 16 PHE B C 1
ATOM 2415 O O . PHE B 1 16 ? 10.336 -26.172 0.108 1 98.81 16 PHE B O 1
ATOM 2422 N N . ALA B 1 17 ? 11.68 -26.766 -1.541 1 98.81 17 ALA B N 1
ATOM 2423 C CA . ALA B 1 17 ? 12.617 -27.438 -0.646 1 98.81 17 ALA B CA 1
ATOM 2424 C C . ALA B 1 17 ? 14.062 -27.172 -1.061 1 98.81 17 ALA B C 1
ATOM 2426 O O . ALA B 1 17 ? 14.32 -26.703 -2.174 1 98.81 17 ALA B O 1
ATOM 2427 N N . PRO B 1 18 ? 15.008 -27.438 -0.14 1 98.56 18 PRO B N 1
ATOM 2428 C CA . PRO B 1 18 ? 16.406 -27.141 -0.451 1 98.56 18 PRO B CA 1
ATOM 2429 C C . PRO B 1 18 ? 16.984 -28.078 -1.511 1 98.56 18 PRO B C 1
ATOM 2431 O O . PRO B 1 18 ? 18 -27.75 -2.148 1 98.56 18 PRO B O 1
ATOM 2434 N N . ASN B 1 19 ? 16.375 -29.281 -1.657 1 98.12 19 ASN B N 1
ATOM 2435 C CA . ASN B 1 19 ? 16.844 -30.266 -2.623 1 98.12 19 ASN B CA 1
ATOM 2436 C C . ASN B 1 19 ? 15.719 -30.75 -3.533 1 98.12 19 ASN B C 1
ATOM 2438 O O . ASN B 1 19 ? 15.195 -31.844 -3.355 1 98.12 19 ASN B O 1
ATOM 2442 N N . MET B 1 20 ? 15.492 -29.984 -4.547 1 98.75 20 MET B N 1
ATOM 2443 C CA . MET B 1 20 ? 14.43 -30.328 -5.496 1 98.75 20 MET B CA 1
ATOM 2444 C C . MET B 1 20 ? 15.016 -30.922 -6.773 1 98.75 20 MET B C 1
ATOM 2446 O O . MET B 1 20 ? 16.172 -30.656 -7.109 1 98.75 20 MET B O 1
ATOM 2450 N N . GLU B 1 21 ? 14.258 -31.766 -7.414 1 98.56 21 GLU B N 1
ATOM 2451 C CA . GLU B 1 21 ? 14.633 -32.344 -8.695 1 98.56 21 GLU B CA 1
ATOM 2452 C C . GLU B 1 21 ? 13.875 -31.703 -9.844 1 98.56 21 GLU B C 1
ATOM 2454 O O . GLU B 1 21 ? 12.641 -31.656 -9.836 1 98.56 21 GLU B O 1
ATOM 2459 N N . PRO B 1 22 ? 14.555 -31.219 -10.812 1 98.81 22 PRO B N 1
ATOM 2460 C CA . PRO B 1 22 ? 13.883 -30.531 -11.914 1 98.81 22 PRO B CA 1
ATOM 2461 C C . PRO B 1 22 ? 13.164 -31.469 -12.859 1 98.81 22 PRO B C 1
ATOM 2463 O O . PRO B 1 22 ? 13.594 -32.625 -13.039 1 98.81 22 PRO B O 1
ATOM 2466 N N . ILE B 1 23 ? 12.172 -31 -13.516 1 98.69 23 ILE B N 1
ATOM 2467 C CA . ILE B 1 23 ? 11.477 -31.766 -14.539 1 98.69 23 ILE B CA 1
ATOM 2468 C C . ILE B 1 23 ? 11.945 -31.328 -15.922 1 98.69 23 ILE B C 1
ATOM 2470 O O . ILE B 1 23 ? 11.664 -31.984 -16.922 1 98.69 23 ILE B O 1
ATOM 2474 N N . TYR B 1 24 ? 12.586 -30.203 -15.953 1 98.62 24 TYR B N 1
ATOM 2475 C CA . TYR B 1 24 ? 13.203 -29.641 -17.156 1 98.62 24 TYR B CA 1
ATOM 2476 C C . TYR B 1 24 ? 14.398 -28.766 -16.797 1 98.62 24 TYR B C 1
ATOM 2478 O O . TYR B 1 24 ? 14.445 -28.188 -15.703 1 98.62 24 TYR B O 1
ATOM 2486 N N . THR B 1 25 ? 15.406 -28.734 -17.609 1 98.81 25 THR B N 1
ATOM 2487 C CA . THR B 1 25 ? 16.547 -27.844 -17.453 1 98.81 25 THR B CA 1
ATOM 2488 C C . THR B 1 25 ? 16.625 -26.859 -18.609 1 98.81 25 THR B C 1
ATOM 2490 O O . THR B 1 25 ? 16.875 -27.25 -19.75 1 98.81 25 THR B O 1
ATOM 2493 N N . ALA B 1 26 ? 16.375 -25.656 -18.312 1 98.88 26 ALA B N 1
ATOM 2494 C CA . ALA B 1 26 ? 16.453 -24.594 -19.312 1 98.88 26 ALA B CA 1
ATOM 2495 C C . ALA B 1 26 ? 17.875 -24.078 -19.453 1 98.88 26 ALA B C 1
ATOM 2497 O O . ALA B 1 26 ? 18.625 -24.047 -18.469 1 98.88 26 ALA B O 1
ATOM 2498 N N . LYS B 1 27 ? 18.172 -23.641 -20.656 1 98.56 27 LYS B N 1
ATOM 2499 C CA . LYS B 1 27 ? 19.422 -22.922 -20.859 1 98.56 27 LYS B CA 1
ATOM 2500 C C . LYS B 1 27 ? 19.359 -21.5 -20.297 1 98.56 27 LYS B C 1
ATOM 2502 O O . LYS B 1 27 ? 18.281 -20.922 -20.203 1 98.56 27 LYS B O 1
ATOM 2507 N N . ASP B 1 28 ? 20.547 -20.984 -19.969 1 98.44 28 ASP B N 1
ATOM 2508 C CA . ASP B 1 28 ? 20.625 -19.562 -19.609 1 98.44 28 ASP B CA 1
ATOM 2509 C C . ASP B 1 28 ? 20.141 -18.688 -20.766 1 98.44 28 ASP B C 1
ATOM 2511 O O . ASP B 1 28 ? 20.688 -18.75 -21.875 1 98.44 28 ASP B O 1
ATOM 2515 N N . GLY B 1 29 ? 19.109 -17.922 -20.531 1 98.38 29 GLY B N 1
ATOM 2516 C CA . GLY B 1 29 ? 18.578 -17.062 -21.562 1 98.38 29 GLY B CA 1
ATOM 2517 C C . GLY B 1 29 ? 17.453 -17.719 -22.359 1 98.38 29 GLY B C 1
ATOM 2518 O O . GLY B 1 29 ? 16.953 -17.141 -23.312 1 98.38 29 GLY B O 1
ATOM 2519 N N . GLU B 1 30 ? 16.953 -18.875 -21.906 1 98.69 30 GLU B N 1
ATOM 2520 C CA . GLU B 1 30 ? 15.93 -19.594 -22.656 1 98.69 30 GLU B CA 1
ATOM 2521 C C . GLU B 1 30 ? 14.531 -19.047 -22.375 1 98.69 30 GLU B C 1
ATOM 2523 O O . GLU B 1 30 ? 14.211 -18.719 -21.219 1 98.69 30 GLU B O 1
ATOM 2528 N N . SER B 1 31 ? 13.742 -18.891 -23.391 1 98.75 31 SER B N 1
ATOM 2529 C CA . SER B 1 31 ? 12.32 -18.562 -23.266 1 98.75 31 SER B CA 1
ATOM 2530 C C . SER B 1 31 ? 11.477 -19.828 -23.172 1 98.75 31 SER B C 1
ATOM 2532 O O . SER B 1 31 ? 11.578 -20.719 -24.031 1 98.75 31 SER B O 1
ATOM 2534 N N . ILE B 1 32 ? 10.633 -19.953 -22.141 1 98.75 32 ILE B N 1
ATOM 2535 C CA . ILE B 1 32 ? 9.797 -21.141 -21.922 1 98.75 32 ILE B CA 1
ATOM 2536 C C . ILE B 1 32 ? 8.398 -20.703 -21.484 1 98.75 32 ILE B C 1
ATOM 2538 O O . ILE B 1 32 ? 8.18 -19.531 -21.156 1 98.75 32 ILE B O 1
ATOM 2542 N N . THR B 1 33 ? 7.449 -21.562 -21.562 1 98.88 33 THR B N 1
ATOM 2543 C CA . THR B 1 33 ? 6.082 -21.328 -21.094 1 98.88 33 THR B CA 1
ATOM 2544 C C . THR B 1 33 ? 5.719 -22.312 -19.984 1 98.88 33 THR B C 1
ATOM 2546 O O . THR B 1 33 ? 5.914 -23.516 -20.125 1 98.88 33 THR B O 1
ATOM 2549 N N . PHE B 1 34 ? 5.258 -21.828 -18.859 1 98.94 34 PHE B N 1
ATOM 2550 C CA . PHE B 1 34 ? 4.656 -22.656 -17.812 1 98.94 34 PHE B CA 1
ATOM 2551 C C . PHE B 1 34 ? 3.145 -22.734 -17.984 1 98.94 34 PHE B C 1
ATOM 2553 O O . PHE B 1 34 ? 2.461 -21.703 -18.016 1 98.94 34 PHE B O 1
ATOM 2560 N N . GLU B 1 35 ? 2.641 -23.875 -18.203 1 98.88 35 GLU B N 1
ATOM 2561 C CA . GLU B 1 35 ? 1.202 -24.125 -18.141 1 98.88 35 GLU B CA 1
ATOM 2562 C C . GLU B 1 35 ? 0.762 -24.5 -16.734 1 98.88 35 GLU B C 1
ATOM 2564 O O . GLU B 1 35 ? 1.203 -25.516 -16.188 1 98.88 35 GLU B O 1
ATOM 2569 N N . THR B 1 36 ? -0.146 -23.719 -16.156 1 98.88 36 THR B N 1
ATOM 2570 C CA . THR B 1 36 ? -0.523 -23.922 -14.766 1 98.88 36 THR B CA 1
ATOM 2571 C C . THR B 1 36 ? -1.992 -24.312 -14.656 1 98.88 36 THR B C 1
ATOM 2573 O O . THR B 1 36 ? -2.768 -24.109 -15.586 1 98.88 36 THR B O 1
ATOM 2576 N N . ILE B 1 37 ? -2.361 -24.906 -13.57 1 98.5 37 ILE B N 1
ATOM 2577 C CA . ILE B 1 37 ? -3.736 -25.219 -13.195 1 98.5 37 ILE B CA 1
ATOM 2578 C C . ILE B 1 37 ? -4.211 -24.25 -12.117 1 98.5 37 ILE B C 1
ATOM 2580 O O . ILE B 1 37 ? -3.398 -23.625 -11.438 1 98.5 37 ILE B O 1
ATOM 2584 N N . ASP B 1 38 ? -5.566 -24.047 -12.039 1 98.19 38 ASP B N 1
ATOM 2585 C CA . ASP B 1 38 ? -6.059 -23.141 -11 1 98.19 38 ASP B CA 1
ATOM 2586 C C . ASP B 1 38 ? -5.676 -23.656 -9.609 1 98.19 38 ASP B C 1
ATOM 2588 O O . ASP B 1 38 ? -5.523 -24.859 -9.406 1 98.19 38 ASP B O 1
ATOM 2592 N N . SER B 1 39 ? -5.609 -22.812 -8.68 1 97.62 39 SER B N 1
ATOM 2593 C CA . SER B 1 39 ? -5.031 -23.094 -7.367 1 97.62 39 SER B CA 1
ATOM 2594 C C . SER B 1 39 ? -5.871 -24.109 -6.594 1 97.62 39 SER B C 1
ATOM 2596 O O . SER B 1 39 ? -5.418 -24.656 -5.59 1 97.62 39 SER B O 1
ATOM 2598 N N . LEU B 1 40 ? -7.098 -24.344 -7.055 1 96.56 40 LEU B N 1
ATOM 2599 C CA . LEU B 1 40 ? -7.988 -25.25 -6.344 1 96.56 40 LEU B CA 1
ATOM 2600 C C . LEU B 1 40 ? -8.133 -26.578 -7.094 1 96.5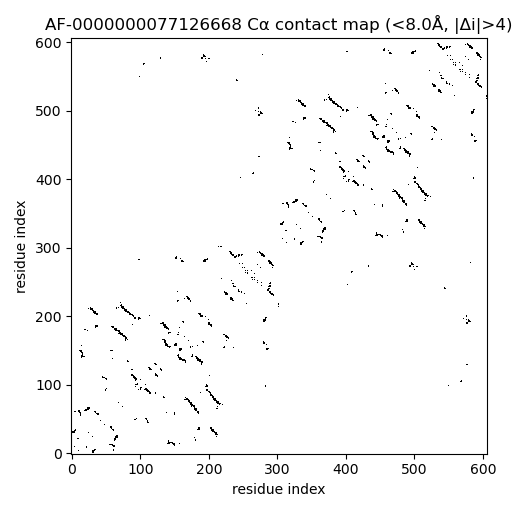6 40 LEU B C 1
ATOM 2602 O O . LEU B 1 40 ? -9.039 -27.359 -6.816 1 96.56 40 LEU B O 1
ATOM 2606 N N . ASN B 1 41 ? -7.348 -26.781 -8.102 1 95.56 41 ASN B N 1
ATOM 2607 C CA . ASN B 1 41 ? -7.246 -28.031 -8.859 1 95.56 41 ASN B CA 1
ATOM 2608 C C . ASN B 1 41 ? -8.586 -28.422 -9.484 1 95.56 41 ASN B C 1
ATOM 2610 O O . ASN B 1 41 ? -8.969 -29.594 -9.453 1 95.56 41 ASN B O 1
ATOM 2614 N N . LYS B 1 42 ? -9.375 -27.469 -9.852 1 95.19 42 LYS B N 1
ATOM 2615 C CA . LYS B 1 42 ? -10.641 -27.641 -10.562 1 95.19 42 LYS B CA 1
ATOM 2616 C C . LYS B 1 42 ? -11.734 -28.125 -9.617 1 95.19 42 LYS B C 1
ATOM 2618 O O . LYS B 1 42 ? -12.797 -28.578 -10.062 1 95.19 42 LYS B O 1
ATOM 2623 N N . ALA B 1 43 ? -11.477 -28 -8.328 1 95.69 43 ALA B N 1
ATOM 2624 C CA . ALA B 1 43 ? -12.461 -28.453 -7.352 1 95.69 43 ALA B CA 1
ATOM 2625 C C . ALA B 1 43 ? -13.695 -27.562 -7.359 1 95.69 43 ALA B C 1
ATOM 2627 O O . ALA B 1 43 ? -14.773 -27.969 -6.93 1 95.69 43 ALA B O 1
ATOM 2628 N N . VAL B 1 44 ? -13.586 -26.344 -7.797 1 97.25 44 VAL B N 1
ATOM 2629 C CA . VAL B 1 44 ? -14.68 -25.375 -7.852 1 97.25 44 VAL B CA 1
ATOM 2630 C C . VAL B 1 44 ? -15.008 -25.047 -9.305 1 97.25 44 VAL B C 1
ATOM 2632 O O . VAL B 1 44 ? -14.18 -24.484 -10.023 1 97.25 44 VAL B O 1
ATOM 2635 N N . GLN B 1 45 ? -16.234 -25.406 -9.703 1 97.25 45 GLN B N 1
ATOM 2636 C CA . GLN B 1 45 ? -16.609 -25.219 -11.094 1 97.25 45 GLN B CA 1
ATOM 2637 C C . GLN B 1 45 ? -17.922 -24.438 -11.203 1 97.25 45 GLN B C 1
ATOM 2639 O O . GLN B 1 45 ? -18.281 -23.953 -12.281 1 97.25 45 GLN B O 1
ATOM 2644 N N . SER B 1 46 ? -18.641 -24.312 -10.055 1 97.75 46 SER B N 1
ATOM 2645 C CA . SER B 1 46 ? -19.875 -23.547 -10 1 97.75 46 SER B CA 1
ATOM 2646 C C . SER B 1 46 ? -20.062 -22.875 -8.648 1 97.75 46 SER B C 1
ATOM 2648 O O . SER B 1 46 ? -19.344 -23.172 -7.695 1 97.75 46 SER B O 1
ATOM 2650 N N . ASP B 1 47 ? -21.016 -22 -8.547 1 97.69 47 ASP B N 1
ATOM 2651 C CA . ASP B 1 47 ? -21.297 -21.266 -7.316 1 97.69 47 ASP B CA 1
ATOM 2652 C C . ASP B 1 47 ? -21.703 -22.203 -6.188 1 97.69 47 ASP B C 1
ATOM 2654 O O . ASP B 1 47 ? -21.609 -21.859 -5.012 1 97.69 47 ASP B O 1
ATOM 2658 N N . SER B 1 48 ? -22.125 -23.391 -6.562 1 97.75 48 SER B N 1
ATOM 2659 C CA . SER B 1 48 ? -22.609 -24.344 -5.566 1 97.75 48 SER B CA 1
ATOM 2660 C C . SER B 1 48 ? -21.453 -25.156 -4.984 1 97.75 48 SER B C 1
ATOM 2662 O O . SER B 1 48 ? -21.625 -25.859 -3.979 1 97.75 48 SER B O 1
ATOM 2664 N N . ASP B 1 49 ? -20.297 -25.109 -5.652 1 97.81 49 ASP B N 1
ATOM 2665 C CA . ASP B 1 49 ? -19.125 -25.797 -5.117 1 97.81 49 ASP B CA 1
ATOM 2666 C C . ASP B 1 49 ? -18.516 -25 -3.959 1 97.81 49 ASP B C 1
ATOM 2668 O O . ASP B 1 49 ? -17.953 -23.922 -4.164 1 97.81 49 ASP B O 1
ATOM 2672 N N . LEU B 1 50 ? -18.656 -25.531 -2.756 1 97.5 50 LEU B N 1
ATOM 2673 C CA . LEU B 1 50 ? -18.188 -24.891 -1.541 1 97.5 50 LEU B CA 1
ATOM 2674 C C . LEU B 1 50 ? -17 -25.641 -0.939 1 97.5 50 LEU B C 1
ATOM 2676 O O . LEU B 1 50 ? -16.938 -26.875 -1.041 1 97.5 50 LEU B O 1
ATOM 2680 N N . MET B 1 51 ? -16.078 -24.891 -0.387 1 95.56 51 MET B N 1
ATOM 2681 C CA . MET B 1 51 ? -14.922 -25.516 0.251 1 95.56 51 MET B CA 1
ATOM 2682 C C . MET B 1 51 ? -14.969 -25.328 1.764 1 95.56 51 MET B C 1
ATOM 2684 O O . MET B 1 51 ? -14.758 -24.234 2.266 1 95.56 51 MET B O 1
ATOM 2688 N N . ASP B 1 52 ? -15.102 -26.406 2.504 1 94.88 52 ASP B N 1
ATOM 2689 C CA . ASP B 1 52 ? -15.242 -26.344 3.955 1 94.88 52 ASP B CA 1
ATOM 2690 C C . ASP B 1 52 ? -13.891 -26.141 4.633 1 94.88 52 ASP B C 1
ATOM 2692 O O . ASP B 1 52 ? -13.82 -25.812 5.816 1 94.88 52 ASP B O 1
ATOM 2696 N N . ALA B 1 53 ? -12.906 -26.422 3.877 1 92.19 53 ALA B N 1
ATOM 2697 C CA . ALA B 1 53 ? -11.539 -26.156 4.316 1 92.19 53 ALA B CA 1
ATOM 2698 C C . ALA B 1 53 ? -10.594 -26.031 3.127 1 92.19 53 ALA B C 1
ATOM 2700 O O . ALA B 1 53 ? -10.867 -26.562 2.049 1 92.19 53 ALA B O 1
ATOM 2701 N N . ILE B 1 54 ? -9.562 -25.359 3.352 1 87.88 54 ILE B N 1
ATOM 2702 C CA . ILE B 1 54 ? -8.516 -25.328 2.334 1 87.88 54 ILE B CA 1
ATOM 2703 C C . ILE B 1 54 ? -7.633 -26.562 2.457 1 87.88 54 ILE B C 1
ATOM 2705 O O . ILE B 1 54 ? -6.98 -26.781 3.484 1 87.88 54 ILE B O 1
ATOM 2709 N N . PRO B 1 55 ? -7.578 -27.281 1.381 1 88.31 55 PRO B N 1
ATOM 2710 C CA . PRO B 1 55 ? -6.738 -28.484 1.437 1 88.31 55 PRO B CA 1
ATOM 2711 C C . PRO B 1 55 ? -5.25 -28.156 1.504 1 88.31 55 PRO B C 1
ATOM 2713 O O . PRO B 1 55 ? -4.84 -27.047 1.153 1 88.31 55 PRO B O 1
ATOM 2716 N N . GLU B 1 56 ? -4.512 -29.141 1.976 1 84.38 56 GLU B N 1
ATOM 2717 C CA . GLU B 1 56 ? -3.062 -28.969 2.047 1 84.38 56 GLU B CA 1
ATOM 2718 C C . GLU B 1 56 ? -2.447 -28.875 0.654 1 84.38 56 GLU B C 1
ATOM 2720 O O . GLU B 1 56 ? -1.516 -28.094 0.433 1 84.38 56 GLU B O 1
ATOM 2725 N N . GLU B 1 57 ? -3.037 -29.781 -0.15 1 88.5 57 GLU B N 1
ATOM 2726 C CA . GLU B 1 57 ? -2.51 -29.797 -1.512 1 88.5 57 GLU B CA 1
ATOM 2727 C C . GLU B 1 57 ? -3.32 -28.891 -2.432 1 88.5 57 GLU B C 1
ATOM 2729 O O . GLU B 1 57 ? -4.145 -29.375 -3.213 1 88.5 57 GLU B O 1
ATOM 2734 N N . VAL B 1 58 ? -3.016 -27.641 -2.268 1 91.62 58 VAL B N 1
ATOM 2735 C CA . VAL B 1 58 ? -3.516 -26.594 -3.152 1 91.62 58 VAL B CA 1
ATOM 2736 C C . VAL B 1 58 ? -2.359 -25.703 -3.605 1 91.62 58 VAL B C 1
ATOM 2738 O O . VAL B 1 58 ? -1.217 -25.891 -3.182 1 91.62 58 VAL B O 1
ATOM 2741 N N . ASN B 1 59 ? -2.57 -24.844 -4.539 1 96.25 59 ASN B N 1
ATOM 2742 C CA . ASN B 1 59 ? -1.568 -23.922 -5.062 1 96.25 59 ASN B CA 1
ATOM 2743 C C . ASN B 1 59 ? -0.429 -24.672 -5.754 1 96.25 59 ASN B C 1
ATOM 2745 O O . ASN B 1 59 ? 0.742 -24.453 -5.438 1 96.25 59 ASN B O 1
ATOM 2749 N N . ALA B 1 60 ? -0.859 -25.578 -6.609 1 98.31 60 ALA B N 1
ATOM 2750 C CA . ALA B 1 60 ? 0.151 -26.266 -7.414 1 98.31 60 ALA B CA 1
ATOM 2751 C C . ALA B 1 60 ? 1.025 -25.266 -8.164 1 98.31 60 ALA B C 1
ATOM 2753 O O . ALA B 1 60 ? 0.516 -24.344 -8.797 1 98.31 60 ALA B O 1
ATOM 2754 N N . ALA B 1 61 ? 2.291 -25.469 -8.055 1 98.81 61 ALA B N 1
ATOM 2755 C CA . ALA B 1 61 ? 3.244 -24.688 -8.836 1 98.81 61 ALA B CA 1
ATOM 2756 C C . ALA B 1 61 ? 3.908 -25.547 -9.906 1 98.81 61 ALA B C 1
ATOM 2758 O 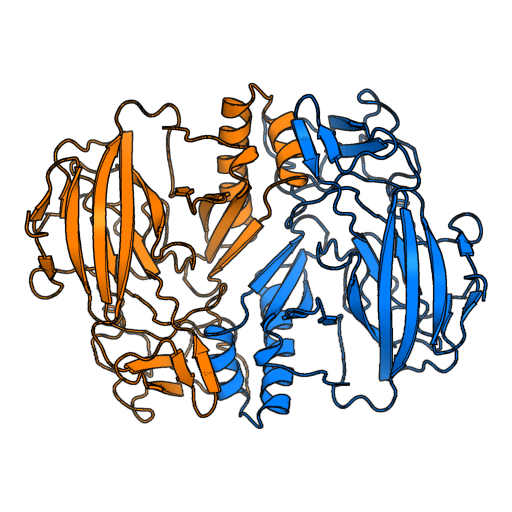O . ALA B 1 61 ? 4.59 -26.531 -9.594 1 98.81 61 ALA B O 1
ATOM 2759 N N . THR B 1 62 ? 3.709 -25.234 -11.109 1 98.94 62 THR B N 1
ATOM 2760 C CA . THR B 1 62 ? 4.285 -25.969 -12.227 1 98.94 62 THR B CA 1
ATOM 2761 C C . THR B 1 62 ? 5.809 -25.891 -12.203 1 98.94 62 THR B C 1
ATOM 2763 O O . THR B 1 62 ? 6.371 -24.797 -12.039 1 98.94 62 THR B O 1
ATOM 2766 N N . GLY B 1 63 ? 6.508 -26.969 -12.453 1 98.62 63 GLY B N 1
ATOM 2767 C CA . GLY B 1 63 ? 7.953 -27.094 -12.32 1 98.62 63 GLY B CA 1
ATOM 2768 C C . GLY B 1 63 ? 8.375 -28.219 -11.398 1 98.62 63 GLY B C 1
ATOM 2769 O O . GLY B 1 63 ? 7.637 -29.203 -11.227 1 98.62 63 GLY B O 1
ATOM 2770 N N . PRO B 1 64 ? 9.523 -28.109 -10.828 1 98.88 64 PRO B N 1
ATOM 2771 C CA . PRO B 1 64 ? 10.453 -26.984 -10.984 1 98.88 64 PRO B CA 1
ATOM 2772 C C . PRO B 1 64 ? 11.281 -27.078 -12.258 1 98.88 64 PRO B C 1
ATOM 2774 O O . PRO B 1 64 ? 11.445 -28.172 -12.82 1 98.88 64 PRO B O 1
ATOM 2777 N N . VAL B 1 65 ? 11.711 -26 -12.68 1 98.94 65 VAL B N 1
ATOM 2778 C CA . VAL B 1 65 ? 12.609 -25.906 -13.828 1 98.94 65 VAL B CA 1
ATOM 2779 C C . VAL B 1 65 ? 13.984 -25.438 -13.359 1 98.94 65 VAL B C 1
ATOM 2781 O O . VAL B 1 65 ? 14.109 -24.391 -12.711 1 98.94 65 VAL B O 1
ATOM 2784 N N . ALA B 1 66 ? 14.984 -26.203 -13.664 1 98.94 66 ALA B N 1
ATOM 2785 C CA . ALA B 1 66 ? 16.359 -25.766 -13.422 1 98.94 66 ALA B CA 1
ATOM 2786 C C . ALA B 1 66 ? 16.844 -24.828 -14.531 1 98.94 66 ALA B C 1
ATOM 2788 O O . ALA B 1 66 ? 16.422 -24.953 -15.688 1 98.94 66 ALA B O 1
ATOM 2789 N N . VAL B 1 67 ? 17.672 -23.938 -14.172 1 98.94 67 VAL B N 1
ATOM 2790 C CA . VAL B 1 67 ? 18.344 -23.094 -15.156 1 98.94 67 VAL B CA 1
ATOM 2791 C C . VAL B 1 67 ? 19.844 -23.375 -15.156 1 98.94 67 VAL B C 1
ATOM 2793 O O . VAL B 1 67 ? 20.5 -23.281 -14.117 1 98.94 67 VAL B O 1
ATOM 2796 N N . GLU B 1 68 ? 20.359 -23.672 -16.312 1 98.75 68 GLU B N 1
ATOM 2797 C CA . GLU B 1 68 ? 21.75 -24.062 -16.453 1 98.75 68 GLU B CA 1
ATOM 2798 C C . GLU B 1 68 ? 22.688 -22.969 -15.953 1 98.75 68 GLU B C 1
ATOM 2800 O O . GLU B 1 68 ? 22.516 -21.797 -16.297 1 98.75 68 GLU B O 1
ATOM 2805 N N . GLY B 1 69 ? 23.594 -23.375 -15.031 1 98.31 69 GLY B N 1
ATOM 2806 C CA . GLY B 1 69 ? 24.641 -22.469 -14.602 1 98.31 69 GLY B CA 1
ATOM 2807 C C . GLY B 1 69 ? 24.312 -21.766 -13.297 1 98.31 69 GLY B C 1
ATOM 2808 O O . GLY B 1 69 ? 25.203 -21.188 -12.656 1 98.31 69 GLY B O 1
ATOM 2809 N N . ALA B 1 70 ? 23.109 -21.797 -12.883 1 98.75 70 ALA B N 1
ATOM 2810 C CA . ALA B 1 70 ? 22.75 -21.125 -11.633 1 98.75 70 ALA B CA 1
ATOM 2811 C C . ALA B 1 70 ? 23.344 -21.859 -10.438 1 98.75 70 ALA B C 1
ATOM 2813 O O . ALA B 1 70 ? 23.188 -23.078 -10.305 1 98.75 70 ALA B O 1
ATOM 2814 N N . THR B 1 71 ? 24.031 -21.141 -9.609 1 98.12 71 THR B N 1
ATOM 2815 C CA . THR B 1 71 ? 24.609 -21.688 -8.383 1 98.12 71 THR B CA 1
ATOM 2816 C C . THR B 1 71 ? 24.297 -20.781 -7.195 1 98.12 71 THR B C 1
ATOM 2818 O O . THR B 1 71 ? 24 -19.594 -7.371 1 98.12 71 THR B O 1
ATOM 2821 N N . PRO B 1 72 ? 24.312 -21.312 -5.996 1 97.44 72 PRO B N 1
ATOM 2822 C CA . PRO B 1 72 ? 24.031 -20.469 -4.828 1 97.44 72 PRO B CA 1
ATOM 2823 C C . PRO B 1 72 ? 24.875 -19.203 -4.797 1 97.44 72 PRO B C 1
ATOM 2825 O O . PRO B 1 72 ? 26.094 -19.266 -5.02 1 97.44 72 PRO B O 1
ATOM 2828 N N . GLY B 1 73 ? 24.234 -18.094 -4.512 1 95.94 73 GLY B N 1
ATOM 2829 C CA . GLY B 1 73 ? 24.906 -16.812 -4.551 1 95.94 73 GLY B CA 1
ATOM 2830 C C . GLY B 1 73 ? 24.594 -16.016 -5.801 1 95.94 73 GLY B C 1
ATOM 2831 O O . GLY B 1 73 ? 24.75 -14.789 -5.82 1 95.94 73 GLY B O 1
ATOM 2832 N N . ASP B 1 74 ? 24.188 -16.703 -6.875 1 97.94 74 ASP B N 1
ATOM 2833 C CA . ASP B 1 74 ? 23.719 -16.031 -8.086 1 97.94 74 ASP B CA 1
ATOM 2834 C C . ASP B 1 74 ? 22.328 -15.438 -7.891 1 97.94 74 ASP B C 1
ATOM 2836 O O . ASP B 1 74 ? 21.719 -15.617 -6.836 1 97.94 74 ASP B O 1
ATOM 2840 N N . VAL B 1 75 ? 21.859 -14.719 -8.875 1 98.5 75 VAL B N 1
ATOM 2841 C CA . VAL B 1 75 ? 20.5 -14.203 -8.961 1 98.5 75 VAL B CA 1
ATOM 2842 C C . VAL B 1 75 ? 19.812 -14.773 -10.195 1 98.5 75 VAL B C 1
ATOM 2844 O O . VAL B 1 75 ? 20.375 -14.781 -11.289 1 98.5 75 VAL B O 1
ATOM 2847 N N . LEU B 1 76 ? 18.656 -15.344 -9.992 1 98.88 76 LEU B N 1
ATOM 2848 C CA . LEU B 1 76 ? 17.828 -15.75 -11.125 1 98.88 76 LEU B CA 1
ATOM 2849 C C . LEU B 1 76 ? 16.953 -14.602 -11.594 1 98.88 76 LEU B C 1
ATOM 2851 O O . LEU B 1 76 ? 16.188 -14.031 -10.812 1 98.88 76 LEU B O 1
ATOM 2855 N N . LYS B 1 77 ? 17.125 -14.234 -12.805 1 98.75 77 LYS B N 1
ATOM 2856 C CA . LYS B 1 77 ? 16.281 -13.234 -13.461 1 98.75 77 LYS B CA 1
ATOM 2857 C C . LYS B 1 77 ? 15.156 -13.898 -14.258 1 98.75 77 LYS B C 1
ATOM 2859 O O . LYS B 1 77 ? 15.406 -14.734 -15.125 1 98.75 77 LYS B O 1
ATOM 2864 N N . VAL B 1 78 ? 13.922 -13.57 -13.969 1 98.94 78 VAL B N 1
ATOM 2865 C CA . VAL B 1 78 ? 12.734 -14.094 -14.641 1 98.94 78 VAL B CA 1
ATOM 2866 C C . VAL B 1 78 ? 11.984 -12.953 -15.32 1 98.94 78 VAL B C 1
ATOM 2868 O O . VAL B 1 78 ? 11.32 -12.148 -14.648 1 98.94 78 VAL B O 1
ATOM 2871 N N . GLU B 1 79 ? 12.102 -12.859 -16.625 1 98.88 79 GLU B N 1
ATOM 2872 C CA . GLU B 1 79 ? 11.312 -11.898 -17.391 1 98.88 79 GLU B CA 1
ATOM 2873 C C . GLU B 1 79 ? 9.93 -12.453 -17.703 1 98.88 79 GLU B C 1
ATOM 2875 O O . GLU B 1 79 ? 9.789 -13.398 -18.5 1 98.88 79 GLU B O 1
ATOM 2880 N N . ILE B 1 80 ? 8.93 -11.906 -17.094 1 98.94 80 ILE B N 1
ATOM 2881 C CA . ILE B 1 80 ? 7.559 -12.344 -17.328 1 98.94 80 ILE B CA 1
ATOM 2882 C C . ILE B 1 80 ? 6.992 -11.617 -18.547 1 98.94 80 ILE B C 1
ATOM 2884 O O . ILE B 1 80 ? 6.551 -10.477 -18.438 1 98.94 80 ILE B O 1
ATOM 2888 N N . GLU B 1 81 ? 6.93 -12.266 -19.609 1 98.81 81 GLU B N 1
ATOM 2889 C CA . GLU B 1 81 ? 6.566 -11.656 -20.875 1 98.81 81 GLU B CA 1
ATOM 2890 C C . GLU B 1 81 ? 5.055 -11.547 -21.031 1 98.81 81 GLU B C 1
ATOM 2892 O O . GLU B 1 81 ? 4.543 -10.539 -21.531 1 98.81 81 GLU B O 1
ATOM 2897 N N . ASP B 1 82 ? 4.434 -12.625 -20.625 1 98.56 82 ASP B N 1
ATOM 2898 C CA . ASP B 1 82 ? 2.984 -12.664 -20.781 1 98.56 82 ASP B CA 1
ATOM 2899 C C . ASP B 1 82 ? 2.361 -13.688 -19.828 1 98.56 82 ASP B C 1
ATOM 2901 O O . ASP B 1 82 ? 2.934 -14.75 -19.594 1 98.56 82 ASP B O 1
ATOM 2905 N N . VAL B 1 83 ? 1.256 -13.352 -19.281 1 98.75 83 VAL B N 1
ATOM 2906 C CA . VAL B 1 83 ? 0.41 -14.25 -18.516 1 98.75 83 VAL B CA 1
ATOM 2907 C C . VAL B 1 83 ? -0.964 -14.367 -19.156 1 98.75 83 VAL B C 1
ATOM 2909 O O . VAL B 1 83 ? -1.771 -13.438 -19.094 1 98.75 83 VAL B O 1
ATOM 2912 N N . ARG B 1 84 ? -1.257 -15.469 -19.734 1 97.88 84 ARG B N 1
ATOM 2913 C CA . ARG B 1 84 ? -2.49 -15.656 -20.5 1 97.88 84 ARG B CA 1
ATOM 2914 C C . ARG B 1 84 ? -3.412 -16.656 -19.797 1 97.88 84 ARG B C 1
ATOM 2916 O O . ARG B 1 84 ? -2.963 -17.703 -19.344 1 97.88 84 ARG B O 1
ATOM 2923 N N . LEU B 1 85 ? -4.656 -16.312 -19.75 1 98.25 85 LEU B N 1
ATOM 2924 C CA . LEU B 1 85 ? -5.613 -17.25 -19.172 1 98.25 85 LEU B CA 1
ATOM 2925 C C . LEU B 1 85 ? -5.746 -18.484 -20.047 1 98.25 85 LEU B C 1
ATOM 2927 O O . LEU B 1 85 ? -5.766 -18.391 -21.281 1 98.25 85 LEU B O 1
ATOM 2931 N N . ASN B 1 86 ? -5.859 -19.672 -19.438 1 97.56 86 ASN B N 1
ATOM 2932 C CA . ASN B 1 86 ? -6.07 -20.891 -20.219 1 97.56 86 ASN B CA 1
ATOM 2933 C C . ASN B 1 86 ? -7.383 -21.578 -19.859 1 97.56 86 ASN B C 1
ATOM 2935 O O . ASN B 1 86 ? -7.551 -22.766 -20.094 1 97.56 86 ASN B O 1
ATOM 2939 N N . GLU B 1 87 ? -8.219 -20.797 -19.141 1 96.56 87 GLU B N 1
ATOM 2940 C CA . GLU B 1 87 ? -9.578 -21.203 -18.797 1 96.56 87 GLU B CA 1
ATOM 2941 C C . GLU B 1 87 ? -10.578 -20.094 -19.125 1 96.56 87 GLU B C 1
ATOM 2943 O O . GLU B 1 87 ? -10.18 -18.953 -19.375 1 96.56 87 GLU B O 1
ATOM 2948 N N . GLU B 1 88 ? -11.867 -20.453 -19.016 1 96.38 88 GLU B N 1
ATOM 2949 C CA . GLU B 1 88 ? -12.898 -19.484 -19.375 1 96.38 88 GLU B CA 1
ATOM 2950 C C . GLU B 1 88 ? -13.68 -19.031 -18.141 1 96.38 88 GLU B C 1
ATOM 2952 O O . GLU B 1 88 ? -14.75 -18.438 -18.25 1 96.38 88 GLU B O 1
ATOM 2957 N N . GLN B 1 89 ? -13.18 -19.375 -17 1 97.31 89 GLN B N 1
ATOM 2958 C CA . GLN B 1 89 ? -13.797 -18.875 -15.773 1 97.31 89 GLN B CA 1
ATOM 2959 C C . GLN B 1 89 ? -12.797 -18.859 -14.617 1 97.31 89 GLN B C 1
ATOM 2961 O O . GLN B 1 89 ? -11.938 -19.719 -14.516 1 97.31 89 GLN B O 1
ATOM 2966 N N . GLY B 1 90 ? -12.898 -17.859 -13.805 1 98.38 90 GLY B N 1
ATOM 2967 C CA . GLY B 1 90 ? -12.234 -17.812 -12.516 1 98.38 90 GLY B CA 1
ATOM 2968 C C . GLY B 1 90 ? -13.141 -18.219 -11.367 1 98.38 90 GLY B C 1
ATOM 2969 O O . GLY B 1 90 ? -14.32 -18.516 -11.57 1 98.38 90 GLY B O 1
ATOM 2970 N N . ARG B 1 91 ? -12.633 -18.391 -10.266 1 98.38 91 ARG B N 1
ATOM 2971 C CA . ARG B 1 91 ? -13.414 -18.688 -9.07 1 98.38 91 ARG B CA 1
ATOM 2972 C C . ARG B 1 91 ? -12.859 -17.938 -7.855 1 98.38 91 ARG B C 1
ATOM 2974 O O . ARG B 1 91 ? -11.648 -17.891 -7.648 1 98.38 91 ARG B O 1
ATOM 2981 N N . VAL B 1 92 ? -13.672 -17.266 -7.156 1 98.56 92 VAL B N 1
ATOM 2982 C CA . VAL B 1 92 ? -13.359 -16.578 -5.91 1 98.56 92 VAL B CA 1
ATOM 2983 C C . VAL B 1 92 ? -14.156 -17.188 -4.762 1 98.56 92 VAL B C 1
ATOM 2985 O O . VAL B 1 92 ? -15.367 -17.391 -4.879 1 98.56 92 VAL B O 1
ATOM 2988 N N . ILE B 1 93 ? -13.445 -17.516 -3.652 1 98.56 93 ILE B N 1
ATOM 2989 C CA . ILE B 1 93 ? -14.133 -18.25 -2.598 1 98.56 93 ILE B CA 1
ATOM 2990 C C . ILE B 1 93 ? -13.766 -17.656 -1.235 1 98.56 93 ILE B C 1
ATOM 2992 O O . ILE B 1 93 ? -12.734 -16.984 -1.098 1 98.56 93 ILE B O 1
ATOM 2996 N N . THR B 1 94 ? -14.594 -17.828 -0.249 1 98.38 94 THR B N 1
ATOM 2997 C CA . THR B 1 94 ? -14.227 -17.797 1.162 1 98.38 94 THR B CA 1
ATOM 2998 C C . THR B 1 94 ? -14.234 -19.219 1.747 1 98.38 94 THR B C 1
ATOM 3000 O O . THR B 1 94 ? -14.93 -20.094 1.246 1 98.38 94 THR B O 1
ATOM 3003 N N . ALA B 1 95 ? -13.438 -19.469 2.67 1 97.56 95 ALA B N 1
ATOM 3004 C CA . ALA B 1 95 ? -13.414 -20.719 3.434 1 97.56 95 ALA B CA 1
ATOM 3005 C C . ALA B 1 95 ? -13.25 -20.438 4.926 1 97.56 95 ALA B C 1
ATOM 3007 O O . ALA B 1 95 ? -12.711 -19.406 5.316 1 97.56 95 ALA B O 1
ATOM 3008 N N . PRO B 1 96 ? -13.766 -21.359 5.781 1 97.19 96 PRO B N 1
ATOM 3009 C CA . PRO B 1 96 ? -13.555 -21.188 7.219 1 97.19 96 PRO B CA 1
ATOM 3010 C C . PRO B 1 96 ? -12.078 -21.031 7.586 1 97.19 96 PRO B C 1
ATOM 3012 O O . PRO B 1 96 ? -11.227 -21.719 7.012 1 97.19 96 PRO B O 1
ATOM 3015 N N . GLU B 1 97 ? -11.82 -20.109 8.492 1 95.12 97 GLU B N 1
ATOM 3016 C CA . GLU B 1 97 ? -10.5 -19.875 9.07 1 95.12 97 GLU B CA 1
ATOM 3017 C C . GLU B 1 97 ? -9.523 -19.359 8.016 1 95.12 97 GLU B C 1
ATOM 3019 O O . GLU B 1 97 ? -8.312 -19.609 8.109 1 95.12 97 GLU B O 1
ATOM 3024 N N . PHE B 1 98 ? -10.109 -18.719 7.008 1 96.06 98 PHE B N 1
ATOM 3025 C CA . PHE B 1 98 ? -9.273 -18.219 5.922 1 96.06 98 PHE B CA 1
ATOM 3026 C C . PHE B 1 98 ? -9.719 -16.812 5.496 1 96.06 98 PHE B C 1
ATOM 3028 O O . PHE B 1 98 ? -10.914 -16.562 5.352 1 96.06 98 PHE B O 1
ATOM 3035 N N . GLY B 1 99 ? -8.727 -15.898 5.355 1 97.62 99 GLY B N 1
ATOM 3036 C CA . GLY B 1 99 ? -9.031 -14.555 4.875 1 97.62 99 GLY B CA 1
ATOM 3037 C C . GLY B 1 99 ? -9.008 -13.508 5.973 1 97.62 99 GLY B C 1
ATOM 3038 O O . GLY B 1 99 ? -8.961 -13.844 7.16 1 97.62 99 GLY B O 1
ATOM 3039 N N . LEU B 1 100 ? -9.094 -12.281 5.566 1 98.56 100 LEU B N 1
ATOM 3040 C CA . LEU B 1 100 ? -8.93 -11.133 6.457 1 98.56 100 LEU B CA 1
ATOM 3041 C C . LEU B 1 100 ? -10.094 -11.047 7.438 1 98.56 100 LEU B C 1
ATOM 3043 O O . LEU B 1 100 ? -9.891 -10.812 8.633 1 98.56 100 LEU B O 1
ATOM 3047 N N . LEU B 1 101 ? -11.336 -11.266 6.91 1 98.5 101 LEU B N 1
ATOM 3048 C CA . LEU B 1 101 ? -12.531 -11.133 7.73 1 98.5 101 LEU B CA 1
ATOM 3049 C C . LEU B 1 101 ? -13.148 -12.5 8.008 1 98.5 101 LEU B C 1
ATOM 3051 O O . LEU B 1 101 ? -14.375 -12.648 8 1 98.5 101 LEU B O 1
ATOM 3055 N N . GLN B 1 102 ? -12.336 -13.492 8.234 1 97.56 102 GLN B N 1
ATOM 3056 C CA . GLN B 1 102 ? -12.734 -14.883 8.414 1 97.56 102 GLN B CA 1
ATOM 3057 C C . GLN B 1 102 ? -13.656 -15.031 9.625 1 97.56 102 GLN B C 1
ATOM 3059 O O . GLN B 1 102 ? -14.469 -15.953 9.672 1 97.56 102 GLN B O 1
ATOM 3064 N N . ASP B 1 103 ? -13.633 -14.055 10.594 1 97.25 103 ASP B N 1
ATOM 3065 C CA . ASP B 1 103 ? -14.391 -14.172 11.836 1 97.25 103 ASP B CA 1
ATOM 3066 C C . ASP B 1 103 ? -15.602 -13.242 11.82 1 97.25 103 ASP B C 1
ATOM 3068 O O . ASP B 1 103 ? -16.297 -13.094 12.836 1 97.25 103 ASP B O 1
ATOM 3072 N N . HIS B 1 104 ? -15.766 -12.562 10.758 1 97.88 104 HIS B N 1
ATOM 3073 C CA . HIS B 1 104 ? -16.875 -11.609 10.695 1 97.88 104 HIS B CA 1
ATOM 3074 C C . HIS B 1 104 ? -18.219 -12.336 10.703 1 97.88 104 HIS B C 1
ATOM 3076 O O . HIS B 1 104 ? -18.453 -13.234 9.891 1 97.88 104 HIS B O 1
ATOM 3082 N N . GLU B 1 105 ? -19.188 -11.883 11.445 1 97.12 105 GLU B N 1
ATOM 3083 C CA . GLU B 1 105 ? -20.422 -12.617 11.719 1 97.12 105 GLU B CA 1
ATOM 3084 C C . GLU B 1 105 ? -21.359 -12.602 10.508 1 97.12 105 GLU B C 1
ATOM 3086 O O . GLU B 1 105 ? -22.156 -13.523 10.312 1 97.12 105 GLU B O 1
ATOM 3091 N N . ASP B 1 106 ? -21.203 -11.57 9.672 1 98 106 ASP B N 1
ATOM 3092 C CA . ASP B 1 106 ? -22.172 -11.414 8.586 1 98 106 ASP B CA 1
ATOM 3093 C C . ASP B 1 106 ? -21.594 -11.875 7.254 1 98 106 ASP B C 1
ATOM 3095 O O . ASP B 1 106 ? -22.188 -11.633 6.199 1 98 106 ASP B O 1
ATOM 3099 N N . ILE B 1 107 ? -20.438 -12.5 7.293 1 98.62 107 ILE B N 1
ATOM 3100 C CA . ILE B 1 107 ? -19.828 -13.031 6.082 1 98.62 107 ILE B CA 1
ATOM 3101 C C . ILE B 1 107 ? -19.844 -14.562 6.117 1 98.62 107 ILE B C 1
ATOM 3103 O O . ILE B 1 107 ? -19.406 -15.172 7.098 1 98.62 107 ILE B O 1
ATOM 3107 N N . GLU B 1 108 ? -20.266 -15.102 5.043 1 98.25 108 GLU B N 1
ATOM 3108 C CA . GLU B 1 108 ? -20.406 -16.547 4.965 1 98.25 108 GLU B CA 1
ATOM 3109 C C . GLU B 1 108 ? -19.094 -17.219 4.57 1 98.25 108 GLU B C 1
ATOM 3111 O O . GLU B 1 108 ? -18.422 -16.766 3.641 1 98.25 108 GLU B O 1
ATOM 3116 N N . HIS B 1 109 ? -18.812 -18.203 5.281 1 97.69 109 HIS B N 1
ATOM 3117 C CA . HIS B 1 109 ? -17.734 -19.141 5.004 1 97.69 109 HIS B CA 1
ATOM 3118 C C . HIS B 1 109 ? -18.219 -20.578 5.105 1 97.69 109 HIS B C 1
ATOM 3120 O O . HIS B 1 109 ? -18.578 -21.047 6.188 1 97.69 109 HIS B O 1
ATOM 3126 N N . PRO B 1 110 ? -18.266 -21.297 4.074 1 98.06 110 PRO B N 1
ATOM 3127 C CA . PRO B 1 110 ? -17.719 -21.062 2.734 1 98.06 110 PRO B CA 1
ATOM 3128 C C . PRO B 1 110 ? -18.703 -20.312 1.822 1 98.06 110 PRO B C 1
ATOM 3130 O O . PRO B 1 110 ? -19.906 -20.359 2.047 1 98.06 110 PRO B O 1
ATOM 3133 N N . ALA B 1 111 ? -18.188 -19.641 0.885 1 98.69 111 ALA B N 1
ATOM 3134 C CA . ALA B 1 111 ? -18.922 -19.062 -0.231 1 98.69 111 ALA B CA 1
ATOM 3135 C C . ALA B 1 111 ? -18.109 -19.125 -1.521 1 98.69 111 ALA B C 1
ATOM 3137 O O . ALA B 1 111 ? -16.875 -19.172 -1.484 1 98.69 111 ALA B O 1
ATOM 3138 N N . THR B 1 112 ? -18.781 -19.203 -2.678 1 98.56 112 THR B N 1
ATOM 3139 C CA . THR B 1 112 ? -18.141 -19.297 -3.986 1 98.56 112 THR B CA 1
ATOM 3140 C C . THR B 1 112 ? -18.859 -18.391 -4.992 1 98.56 112 THR B C 1
ATOM 3142 O O . THR B 1 112 ? -20.078 -18.328 -5.02 1 98.56 112 THR B O 1
ATOM 3145 N N . ARG B 1 113 ? -18.094 -17.672 -5.73 1 98.62 113 ARG B N 1
ATOM 3146 C CA . ARG B 1 113 ? -18.562 -17.031 -6.949 1 98.62 113 ARG B CA 1
ATOM 3147 C C . ARG B 1 113 ? -17.656 -17.359 -8.133 1 98.62 113 ARG B C 1
ATOM 3149 O O . ARG B 1 113 ? -16.469 -17.047 -8.117 1 98.62 113 ARG B O 1
ATOM 3156 N N . VAL B 1 114 ? -18.172 -18.016 -9.094 1 98.44 114 VAL B N 1
ATOM 3157 C CA . VAL B 1 114 ? -17.453 -18.203 -10.344 1 98.44 114 VAL B CA 1
ATOM 3158 C C . VAL B 1 114 ? -17.562 -16.938 -11.195 1 98.44 114 VAL B C 1
ATOM 3160 O O . VAL B 1 114 ? -18.609 -16.281 -11.219 1 98.44 114 VAL B O 1
ATOM 3163 N N . THR B 1 115 ? -16.5 -16.562 -11.828 1 98.5 115 THR B N 1
ATOM 3164 C CA . THR B 1 115 ? -16.438 -15.375 -12.664 1 98.5 115 THR B CA 1
ATOM 3165 C C . THR B 1 115 ? -16.25 -15.75 -14.133 1 98.5 115 THR B C 1
ATOM 3167 O O . THR B 1 115 ? -15.141 -16.125 -14.531 1 98.5 115 THR B O 1
ATOM 3170 N N . GLU B 1 116 ? -17.203 -15.562 -14.891 1 97.25 116 GLU B N 1
ATOM 3171 C CA . GLU B 1 116 ? -17.188 -15.977 -16.297 1 97.25 116 GLU B CA 1
ATOM 3172 C C . GLU B 1 116 ? -16.344 -15.023 -17.141 1 97.25 116 GLU B C 1
ATOM 3174 O O . GLU B 1 116 ? -16.344 -13.812 -16.906 1 97.25 116 GLU B O 1
ATOM 3179 N N . ILE B 1 117 ? -15.664 -15.625 -18.031 1 97.19 117 ILE B N 1
ATOM 3180 C CA . ILE B 1 117 ? -14.859 -14.883 -19 1 97.19 117 ILE B CA 1
ATOM 3181 C C . ILE B 1 117 ? -15.273 -15.258 -20.422 1 97.19 117 ILE B C 1
ATOM 3183 O O . ILE B 1 117 ? -15.062 -16.391 -20.844 1 97.19 117 ILE B O 1
ATOM 3187 N N . THR B 1 118 ? -15.859 -14.305 -21.031 1 89.06 118 THR B N 1
ATOM 3188 C CA . THR B 1 118 ? -16.172 -14.562 -22.438 1 89.06 118 THR B CA 1
ATOM 3189 C C . THR B 1 118 ? -14.906 -14.539 -23.297 1 89.06 118 THR B C 1
ATOM 3191 O O . THR B 1 118 ? -14.023 -13.711 -23.078 1 89.06 118 THR B O 1
ATOM 3194 N N . LYS B 1 119 ? -14.945 -15.438 -24.25 1 86.69 119 LYS B N 1
ATOM 3195 C CA . LYS B 1 119 ? -13.766 -15.547 -25.109 1 86.69 119 LYS B CA 1
ATOM 3196 C C . LYS B 1 119 ? -13.438 -14.211 -25.766 1 86.69 119 LYS B C 1
ATOM 3198 O O . LYS B 1 119 ? -14.312 -13.562 -26.344 1 86.69 119 LYS B O 1
ATOM 3203 N N . GLY B 1 120 ? -12.242 -13.82 -25.594 1 87 120 GLY B N 1
ATOM 3204 C CA . GLY B 1 120 ? -11.766 -12.594 -26.219 1 87 120 GLY B CA 1
ATOM 3205 C C . GLY B 1 120 ? -12.047 -11.359 -25.375 1 87 120 GLY B C 1
ATOM 3206 O O . GLY B 1 120 ? -11.633 -10.258 -25.734 1 87 120 GLY B O 1
ATOM 3207 N N . SER B 1 121 ? -12.719 -11.633 -24.25 1 89.12 121 SER B N 1
ATOM 3208 C CA . SER B 1 121 ? -13.047 -10.492 -23.391 1 89.12 121 SER B CA 1
ATOM 3209 C C . SER B 1 121 ? -11.844 -10.055 -22.562 1 89.12 121 SER B C 1
ATOM 3211 O O . SER B 1 121 ? -10.961 -10.867 -22.266 1 89.12 121 SER B O 1
ATOM 3213 N N . GLU B 1 122 ? -11.812 -8.805 -22.266 1 95.62 122 GLU B N 1
ATOM 3214 C CA . GLU B 1 122 ? -10.773 -8.234 -21.422 1 95.62 122 GLU B CA 1
ATOM 3215 C C . GLU B 1 122 ? -11.25 -8.102 -19.984 1 95.62 122 GLU B C 1
ATOM 3217 O O . GLU B 1 122 ? -10.562 -7.508 -19.141 1 95.62 122 GLU B O 1
ATOM 3222 N N . SER B 1 123 ? -12.461 -8.633 -19.766 1 97.81 123 SER B N 1
ATOM 3223 C CA . SER B 1 123 ? -13.031 -8.547 -18.422 1 97.81 123 SER B CA 1
ATOM 3224 C C . SER B 1 123 ? -13.68 -9.867 -18.016 1 97.81 123 SER B C 1
ATOM 3226 O O . SER B 1 123 ? -14.055 -10.672 -18.859 1 97.81 123 SER B O 1
ATOM 3228 N N . LEU B 1 124 ? -13.68 -10.133 -16.719 1 98.25 124 LEU B N 1
ATOM 3229 C CA . LEU B 1 124 ? -14.492 -11.195 -16.141 1 98.25 124 LEU B CA 1
ATOM 3230 C C . LEU B 1 124 ? -15.75 -10.617 -15.5 1 98.25 124 LEU B C 1
ATOM 3232 O O . LEU B 1 124 ? -15.844 -9.406 -15.273 1 98.25 124 LEU B O 1
ATOM 3236 N N . LEU B 1 125 ? -16.719 -11.469 -15.297 1 97.94 125 LEU B N 1
ATOM 3237 C CA . LEU B 1 125 ? -17.984 -11.023 -14.711 1 97.94 125 LEU B CA 1
ATOM 3238 C C . LEU B 1 125 ? -18.109 -11.508 -13.266 1 97.94 125 LEU B C 1
ATOM 3240 O O . LEU B 1 125 ? -18.078 -12.711 -13 1 97.94 125 LEU B O 1
ATOM 3244 N N . PHE B 1 126 ? -18.172 -10.625 -12.383 1 98.06 126 PHE B N 1
ATOM 3245 C CA . PHE B 1 126 ? -18.594 -10.906 -11.016 1 98.06 126 PHE B CA 1
ATOM 3246 C C . PHE B 1 126 ? -20.047 -10.492 -10.805 1 98.06 126 PHE B C 1
ATOM 3248 O O . PHE B 1 126 ? -20.359 -9.305 -10.695 1 98.06 126 PHE B O 1
ATOM 3255 N N . LYS B 1 127 ? -20.859 -11.477 -10.789 1 96.62 127 LYS B N 1
ATOM 3256 C CA . LYS B 1 127 ? -22.297 -11.211 -10.812 1 96.62 127 LYS B CA 1
ATOM 3257 C C . LYS B 1 127 ? -22.672 -10.297 -11.977 1 96.62 127 LYS B C 1
ATOM 3259 O O . LYS B 1 127 ? -22.547 -10.695 -13.141 1 96.62 127 LYS B O 1
ATOM 3264 N N . ASP B 1 128 ? -22.953 -9.055 -11.766 1 95 128 ASP B N 1
ATOM 3265 C CA . ASP B 1 128 ? -23.391 -8.18 -12.844 1 95 128 ASP B CA 1
ATOM 3266 C C . ASP B 1 128 ? -22.312 -7.137 -13.164 1 95 128 ASP B C 1
ATOM 3268 O O . ASP B 1 128 ? -22.516 -6.281 -14.031 1 95 128 ASP B O 1
ATOM 3272 N N . LEU B 1 129 ? -21.188 -7.246 -12.539 1 96.94 129 LEU B N 1
ATOM 3273 C CA . LEU B 1 129 ? -20.156 -6.242 -12.734 1 96.94 129 LEU B CA 1
ATOM 3274 C C . LEU B 1 129 ? -19 -6.809 -13.547 1 96.94 129 LEU B C 1
ATOM 3276 O O . LEU B 1 129 ? -18.609 -7.961 -13.359 1 96.94 129 LEU B O 1
ATOM 3280 N N . GLU B 1 130 ? -18.469 -6.012 -14.43 1 97.5 130 GLU B N 1
ATOM 3281 C CA . GLU B 1 130 ? -17.266 -6.352 -15.188 1 97.5 130 GLU B CA 1
ATOM 3282 C C . GLU B 1 130 ? -16 -5.957 -14.43 1 97.5 130 GLU B C 1
ATOM 3284 O O . GLU B 1 130 ? -15.906 -4.844 -13.906 1 97.5 130 GLU B O 1
ATOM 3289 N N . VAL B 1 131 ? -15.117 -6.84 -14.32 1 98.06 131 VAL B N 1
ATOM 3290 C CA . VAL B 1 131 ? -13.812 -6.613 -13.719 1 98.06 131 VAL B CA 1
ATOM 3291 C C . VAL B 1 131 ? -12.711 -6.84 -14.758 1 98.06 131 VAL B C 1
ATOM 3293 O O . VAL B 1 131 ? -12.641 -7.906 -15.367 1 98.06 131 VAL B O 1
ATOM 3296 N N . PRO B 1 132 ? -11.859 -5.836 -15 1 97.81 132 PRO B N 1
ATOM 3297 C CA . PRO B 1 132 ? -10.773 -6.051 -15.969 1 97.81 132 PRO B CA 1
ATOM 3298 C C . PRO B 1 132 ? -9.891 -7.242 -15.609 1 97.81 132 PRO B C 1
ATOM 3300 O O . PRO B 1 132 ? -9.602 -7.465 -14.43 1 97.81 132 PRO B O 1
ATOM 3303 N N . ILE B 1 133 ? -9.508 -8.008 -16.625 1 98.38 133 ILE B N 1
ATOM 3304 C CA . ILE B 1 133 ? -8.57 -9.109 -16.453 1 98.38 133 ILE B CA 1
ATOM 3305 C C . ILE B 1 133 ? -7.141 -8.57 -16.422 1 98.38 133 ILE B C 1
ATOM 3307 O O . ILE B 1 133 ? -6.664 -8.008 -17.422 1 98.38 133 ILE B O 1
ATOM 3311 N N . ASN B 1 134 ? -6.5 -8.641 -15.32 1 97.5 134 ASN B N 1
ATOM 3312 C CA . ASN B 1 134 ? -5.082 -8.375 -15.094 1 97.5 134 ASN B CA 1
ATOM 3313 C C . ASN B 1 134 ? -4.406 -9.523 -14.359 1 97.5 134 ASN B C 1
ATOM 3315 O O . ASN B 1 134 ? -4.191 -9.453 -13.148 1 97.5 134 ASN B O 1
ATOM 3319 N N . PRO B 1 135 ? -4.023 -10.508 -15.078 1 98.56 135 PRO B N 1
ATOM 3320 C CA . PRO B 1 135 ? -3.586 -11.75 -14.438 1 98.56 135 PRO B CA 1
ATOM 3321 C C . PRO B 1 135 ? -2.322 -11.57 -13.602 1 98.56 135 PRO B C 1
ATOM 3323 O O . PRO B 1 135 ? -1.435 -10.797 -13.969 1 98.56 135 PRO B O 1
ATOM 3326 N N . ILE B 1 136 ? -2.266 -12.305 -12.516 1 98.5 136 ILE B N 1
ATOM 3327 C CA . ILE B 1 136 ? -1.083 -12.281 -11.664 1 98.5 136 ILE B CA 1
ATOM 3328 C C . ILE B 1 136 ? -0.639 -13.711 -11.352 1 98.5 136 ILE B C 1
ATOM 3330 O O . ILE B 1 136 ? -1.442 -14.648 -11.422 1 98.5 136 ILE B O 1
ATOM 3334 N N . ILE B 1 137 ? 0.595 -13.875 -11.086 1 98.94 137 ILE B N 1
ATOM 3335 C CA . ILE B 1 137 ? 1.175 -15.125 -10.602 1 98.94 137 ILE B CA 1
ATOM 3336 C C . ILE B 1 137 ? 1.28 -15.094 -9.078 1 98.94 137 ILE B C 1
ATOM 3338 O O . ILE B 1 137 ? 2.137 -14.398 -8.523 1 98.94 137 ILE B O 1
ATOM 3342 N N . GLY B 1 138 ? 0.461 -15.797 -8.406 1 98.88 138 GLY B N 1
ATOM 3343 C CA . GLY B 1 138 ? 0.431 -15.742 -6.953 1 98.88 138 GLY B CA 1
ATOM 3344 C C . GLY B 1 138 ? 1.626 -16.422 -6.309 1 98.88 138 GLY B C 1
ATOM 3345 O O . GLY B 1 138 ? 2.176 -15.914 -5.324 1 98.88 138 GLY B O 1
ATOM 3346 N N . THR B 1 139 ? 1.934 -17.594 -6.898 1 98.88 139 THR B N 1
ATOM 3347 C CA . THR B 1 139 ? 3.07 -18.359 -6.402 1 98.88 139 THR B CA 1
ATOM 3348 C C . THR B 1 139 ? 4.188 -18.406 -7.445 1 98.88 139 THR B C 1
ATOM 3350 O O . THR B 1 139 ? 3.982 -18.891 -8.562 1 98.88 139 THR B O 1
ATOM 3353 N N . ILE B 1 140 ? 5.285 -17.906 -7.121 1 98.94 140 ILE B N 1
ATOM 3354 C CA . ILE B 1 140 ? 6.5 -17.953 -7.926 1 98.94 140 ILE B CA 1
ATOM 3355 C C . ILE B 1 140 ? 7.723 -17.984 -7.008 1 98.94 140 ILE B C 1
ATOM 3357 O O . ILE B 1 140 ? 7.852 -17.141 -6.109 1 98.94 140 ILE B O 1
ATOM 3361 N N . GLY B 1 141 ? 8.547 -18.922 -7.168 1 98.88 141 GLY B N 1
ATOM 3362 C CA . GLY B 1 141 ? 9.695 -19.047 -6.281 1 98.88 141 GLY B CA 1
ATOM 3363 C C . GLY B 1 141 ? 10.711 -20.062 -6.762 1 98.88 141 GLY B C 1
ATOM 3364 O O . GLY B 1 141 ? 10.562 -20.625 -7.848 1 98.88 141 GLY B O 1
ATOM 3365 N N . VAL B 1 142 ? 11.75 -20.188 -5.941 1 98.94 142 VAL B N 1
ATOM 3366 C CA . VAL B 1 142 ? 12.859 -21.094 -6.191 1 98.94 142 VAL B CA 1
ATOM 3367 C C . VAL B 1 142 ? 13.039 -22.031 -4.996 1 98.94 142 VAL B C 1
ATOM 3369 O O . VAL B 1 142 ? 12.297 -21.953 -4.016 1 98.94 142 VAL B O 1
ATOM 3372 N N . ALA B 1 143 ? 13.977 -22.953 -5.148 1 98.94 143 ALA B N 1
ATOM 3373 C CA . ALA B 1 143 ? 14.305 -23.828 -4.031 1 98.94 143 ALA B CA 1
ATOM 3374 C C . ALA B 1 143 ? 14.68 -23.016 -2.791 1 98.94 143 ALA B C 1
ATOM 3376 O O . ALA B 1 143 ? 15.297 -21.953 -2.9 1 98.94 143 ALA B O 1
ATOM 3377 N N . THR B 1 144 ? 14.312 -23.578 -1.602 1 98.81 144 THR B N 1
ATOM 3378 C CA . THR B 1 144 ? 14.617 -22.891 -0.352 1 98.81 144 THR B CA 1
ATOM 3379 C C . THR B 1 144 ? 16.062 -23.125 0.063 1 98.81 144 THR B C 1
ATOM 3381 O O . THR B 1 144 ? 16.75 -23.984 -0.515 1 98.81 144 THR B O 1
ATOM 3384 N N . SER B 1 145 ? 16.5 -22.375 1.001 1 97.31 145 SER B N 1
ATOM 3385 C CA . SER B 1 145 ? 17.875 -22.516 1.482 1 97.31 145 SER B CA 1
ATOM 3386 C C . SER B 1 145 ? 18 -23.703 2.439 1 97.31 145 SER B C 1
ATOM 3388 O O . SER B 1 145 ? 18.969 -24.453 2.373 1 97.31 145 SER B O 1
ATOM 3390 N N . GLU B 1 146 ? 17.031 -23.891 3.408 1 95.94 146 GLU B N 1
ATOM 3391 C CA . GLU B 1 146 ? 17.219 -24.891 4.461 1 95.94 146 GLU B CA 1
ATOM 3392 C C . GLU B 1 146 ? 15.945 -25.703 4.699 1 95.94 146 GLU B C 1
ATOM 3394 O O . GLU B 1 146 ? 16 -26.922 4.805 1 95.94 146 GLU B O 1
ATOM 3399 N N . GLU B 1 147 ? 14.836 -25.078 4.711 1 97.38 147 GLU B N 1
ATOM 3400 C CA . GLU B 1 147 ? 13.609 -25.734 5.152 1 97.38 147 GLU B CA 1
ATOM 3401 C C . GLU B 1 147 ? 12.656 -25.969 3.982 1 97.38 147 GLU B C 1
ATOM 3403 O O . GLU B 1 147 ? 12.742 -25.281 2.961 1 97.38 147 GLU B O 1
ATOM 3408 N N . THR B 1 148 ? 11.906 -27.031 4.129 1 98.5 148 THR B N 1
ATOM 3409 C CA . THR B 1 148 ? 10.789 -27.25 3.215 1 98.5 148 THR B CA 1
ATOM 3410 C C . THR B 1 148 ? 9.602 -26.359 3.584 1 98.5 148 THR B C 1
ATOM 3412 O O . THR B 1 148 ? 9.195 -26.312 4.746 1 98.5 148 THR B O 1
ATOM 3415 N N . ILE B 1 149 ? 9.102 -25.656 2.596 1 98.38 149 ILE B N 1
ATOM 3416 C CA . ILE B 1 149 ? 8.016 -24.703 2.809 1 98.38 149 ILE B CA 1
ATOM 3417 C C . ILE B 1 149 ? 6.902 -24.953 1.797 1 98.38 149 ILE B C 1
ATOM 3419 O O . ILE B 1 149 ? 7.148 -24.984 0.588 1 98.38 149 ILE B O 1
ATOM 3423 N N . THR B 1 150 ? 5.691 -25.141 2.266 1 98.19 150 THR B N 1
ATOM 3424 C CA . THR B 1 150 ? 4.547 -25.375 1.39 1 98.19 150 THR B CA 1
ATOM 3425 C C . THR B 1 150 ? 4.359 -24.203 0.427 1 98.19 150 THR B C 1
ATOM 3427 O O . THR B 1 150 ? 4.766 -23.078 0.725 1 98.19 150 THR B O 1
ATOM 3430 N N . THR B 1 151 ? 3.732 -24.406 -0.761 1 98.38 151 THR B N 1
ATOM 3431 C CA . THR B 1 151 ? 3.461 -23.359 -1.748 1 98.38 151 THR B CA 1
ATOM 3432 C C . THR B 1 151 ? 2.404 -22.391 -1.234 1 98.38 151 THR B C 1
ATOM 3434 O O . THR B 1 151 ? 2.092 -21.406 -1.895 1 98.38 151 THR B O 1
ATOM 3437 N N . LEU B 1 152 ? 1.916 -22.562 -0.02 1 97.62 152 LEU B N 1
ATOM 3438 C CA . LEU B 1 152 ? 0.941 -21.672 0.598 1 97.62 152 LEU B CA 1
ATOM 3439 C C . LEU B 1 152 ? 1.638 -20.562 1.367 1 97.62 152 LEU B C 1
ATOM 3441 O O . LEU B 1 152 ? 0.994 -19.594 1.791 1 97.62 152 LEU B O 1
ATOM 3445 N N . ILE B 1 153 ? 2.912 -20.688 1.52 1 98.25 153 ILE B N 1
ATOM 3446 C CA . ILE B 1 153 ? 3.639 -19.766 2.395 1 98.25 153 ILE B CA 1
ATOM 3447 C C . ILE B 1 153 ? 4.719 -19.047 1.597 1 98.25 153 ILE B C 1
ATOM 3449 O O . ILE B 1 153 ? 5.527 -19.672 0.915 1 98.25 153 ILE B O 1
ATOM 3453 N N . PRO B 1 154 ? 4.738 -17.734 1.584 1 98.81 154 PRO B N 1
ATOM 3454 C CA . PRO B 1 154 ? 5.848 -16.984 1.003 1 98.81 154 PRO B CA 1
ATOM 3455 C C . PRO B 1 154 ? 7.055 -16.891 1.935 1 98.81 154 PRO B C 1
ATOM 3457 O O . PRO B 1 154 ? 6.914 -17.047 3.15 1 98.81 154 PRO B O 1
ATOM 3460 N N . HIS B 1 155 ? 8.18 -16.656 1.381 1 98.75 155 HIS B N 1
ATOM 3461 C CA . HIS B 1 155 ? 9.406 -16.438 2.131 1 98.75 155 HIS B CA 1
ATOM 3462 C C . HIS B 1 155 ? 10.516 -15.891 1.228 1 98.75 155 HIS B C 1
ATOM 3464 O O . HIS B 1 155 ? 10.234 -15.336 0.163 1 98.75 155 HIS B O 1
ATOM 3470 N N . ASN B 1 156 ? 11.758 -16.031 1.651 1 98.75 156 ASN B N 1
ATOM 3471 C CA . ASN B 1 156 ? 12.898 -15.469 0.932 1 98.75 156 ASN B CA 1
ATOM 3472 C C . ASN B 1 156 ? 13.055 -16.109 -0.445 1 98.75 156 ASN B C 1
ATOM 3474 O O . ASN B 1 156 ? 13.547 -15.469 -1.376 1 98.75 156 ASN B O 1
ATOM 3478 N N . HIS B 1 157 ? 12.555 -17.281 -0.653 1 98.88 157 HIS B N 1
ATOM 3479 C CA . HIS B 1 157 ? 12.656 -17.984 -1.923 1 98.88 157 HIS B CA 1
ATOM 3480 C C . HIS B 1 157 ? 11.555 -17.562 -2.887 1 98.88 157 HIS B C 1
ATOM 3482 O O . HIS B 1 157 ? 11.531 -17.984 -4.043 1 98.88 157 HIS B O 1
ATOM 3488 N N . GLY B 1 158 ? 10.664 -16.734 -2.469 1 98.88 158 GLY B N 1
ATOM 3489 C CA . GLY B 1 158 ? 9.43 -16.406 -3.166 1 98.88 158 GLY B CA 1
ATOM 3490 C C . GLY B 1 158 ? 8.227 -17.156 -2.617 1 98.88 158 GLY B C 1
ATOM 3491 O O . GLY B 1 158 ? 7.902 -17.031 -1.436 1 98.88 158 GLY B O 1
ATOM 3492 N N . GLY B 1 159 ? 7.746 -18.016 -3.418 1 98.75 159 GLY B N 1
ATOM 3493 C CA . GLY B 1 159 ? 6.57 -18.766 -2.992 1 98.75 159 GLY B CA 1
ATOM 3494 C C . GLY B 1 159 ? 5.277 -17.984 -3.168 1 98.75 159 GLY B C 1
ATOM 3495 O O . GLY B 1 159 ? 5.066 -17.344 -4.199 1 98.75 159 GLY B O 1
ATOM 3496 N N . ASN B 1 160 ? 4.348 -18.125 -2.227 1 98.69 160 ASN B N 1
ATOM 3497 C CA . ASN B 1 160 ? 3.01 -17.547 -2.303 1 98.69 160 ASN B CA 1
ATOM 3498 C C . ASN B 1 160 ? 3.023 -16.062 -1.98 1 98.69 160 ASN B C 1
ATOM 3500 O O . ASN B 1 160 ? 2.42 -15.625 -0.997 1 98.69 160 ASN B O 1
ATOM 3504 N N . LEU B 1 161 ? 3.582 -15.32 -2.9 1 98.88 161 LEU B N 1
ATOM 3505 C CA . LEU B 1 161 ? 3.783 -13.891 -2.676 1 98.88 161 LEU B CA 1
ATOM 3506 C C . LEU B 1 161 ? 2.479 -13.125 -2.848 1 98.88 161 LEU B C 1
ATOM 3508 O O . LEU B 1 161 ? 2.293 -12.062 -2.246 1 98.88 161 LEU B O 1
ATOM 3512 N N . ASP B 1 162 ? 1.599 -13.648 -3.742 1 98.75 162 ASP B N 1
ATOM 3513 C CA . ASP B 1 162 ? 0.341 -12.961 -4.027 1 98.75 162 ASP B CA 1
ATOM 3514 C C . ASP B 1 162 ? 0.555 -11.461 -4.176 1 98.75 162 ASP B C 1
ATOM 3516 O O . ASP B 1 162 ? -0.118 -10.664 -3.518 1 98.75 162 ASP B O 1
ATOM 3520 N N . THR B 1 163 ? 1.502 -11.148 -5.035 1 98.75 163 THR B N 1
ATOM 3521 C CA . THR B 1 163 ? 1.882 -9.773 -5.355 1 98.75 163 THR B CA 1
ATOM 3522 C C . THR B 1 163 ? 1.409 -9.398 -6.754 1 98.75 163 THR B C 1
ATOM 3524 O O . THR B 1 163 ? 1.78 -10.039 -7.738 1 98.75 163 THR B O 1
ATOM 3527 N N . THR B 1 164 ? 0.671 -8.375 -6.844 1 98.62 164 THR B N 1
ATOM 3528 C CA . THR B 1 164 ? 0.02 -8.031 -8.102 1 98.62 164 THR B CA 1
ATOM 3529 C C . THR B 1 164 ? 1.05 -7.621 -9.148 1 98.62 164 THR B C 1
ATOM 3531 O O . THR B 1 164 ? 0.769 -7.652 -10.352 1 98.62 164 THR B O 1
ATOM 3534 N N . ASP B 1 165 ? 2.262 -7.316 -8.734 1 98.5 165 ASP B N 1
ATOM 3535 C CA . ASP B 1 165 ? 3.326 -6.926 -9.656 1 98.5 165 ASP B CA 1
ATOM 3536 C C . ASP B 1 165 ? 3.869 -8.141 -10.406 1 98.5 165 ASP B C 1
ATOM 3538 O O . ASP B 1 165 ? 4.586 -7.988 -11.398 1 98.5 165 ASP B O 1
ATOM 3542 N N . MET B 1 166 ? 3.656 -9.359 -9.898 1 98.88 166 MET B N 1
ATOM 3543 C CA . MET B 1 166 ? 4.094 -10.562 -10.609 1 98.88 166 MET B CA 1
ATOM 3544 C C . MET B 1 166 ? 3.178 -10.867 -11.789 1 98.88 166 MET B C 1
ATOM 3546 O O . MET B 1 166 ? 2.373 -11.797 -11.734 1 98.88 166 MET B O 1
ATOM 3550 N N . THR B 1 167 ? 3.369 -10.109 -12.859 1 98.81 167 THR B N 1
ATOM 3551 C CA . THR B 1 167 ? 2.441 -10.102 -13.984 1 98.81 167 THR B CA 1
ATOM 3552 C C . THR B 1 167 ? 3.172 -9.773 -15.281 1 98.81 167 THR B C 1
ATOM 3554 O O . THR B 1 167 ? 4.391 -9.602 -15.289 1 98.81 167 THR B O 1
ATOM 3557 N N . THR B 1 168 ? 2.4 -9.742 -16.375 1 98.75 168 THR B N 1
ATOM 3558 C CA . THR B 1 168 ? 2.922 -9.445 -17.703 1 98.75 168 THR B CA 1
ATOM 3559 C C . THR B 1 168 ? 3.738 -8.156 -17.688 1 98.75 168 THR B C 1
ATOM 3561 O O . THR B 1 168 ? 3.273 -7.125 -17.203 1 98.75 168 THR B O 1
ATOM 3564 N N . GLY B 1 169 ? 4.98 -8.219 -18.141 1 98.62 169 GLY B N 1
ATOM 3565 C CA . GLY B 1 169 ? 5.781 -7.027 -18.359 1 98.62 169 GLY B CA 1
ATOM 3566 C C . GLY B 1 169 ? 6.766 -6.75 -17.25 1 98.62 169 GLY B C 1
ATOM 3567 O O . GLY B 1 169 ? 7.621 -5.871 -17.375 1 98.62 169 GLY B O 1
ATOM 3568 N N . THR B 1 170 ? 6.711 -7.516 -16.203 1 98.44 170 THR B N 1
ATOM 3569 C CA . THR B 1 170 ? 7.609 -7.277 -15.078 1 98.44 170 THR B CA 1
ATOM 3570 C C . THR B 1 170 ? 8.781 -8.25 -15.102 1 98.44 170 THR B C 1
ATOM 3572 O O . THR B 1 170 ? 8.742 -9.266 -15.805 1 98.44 170 THR B O 1
ATOM 3575 N N . ILE B 1 171 ? 9.859 -7.867 -14.477 1 98.69 171 ILE B N 1
ATOM 3576 C CA . ILE B 1 171 ? 11.008 -8.742 -14.266 1 98.69 171 ILE B CA 1
ATOM 3577 C C . ILE B 1 171 ? 11.164 -9.039 -12.773 1 98.69 171 ILE B C 1
ATOM 3579 O O . ILE B 1 171 ? 11.195 -8.117 -11.953 1 98.69 171 ILE B O 1
ATOM 3583 N N . ALA B 1 172 ? 11.219 -10.273 -12.477 1 98.81 172 ALA B N 1
ATOM 3584 C CA . ALA B 1 172 ? 11.414 -10.703 -11.094 1 98.81 172 ALA B CA 1
ATOM 3585 C C . ALA B 1 172 ? 12.812 -11.289 -10.898 1 98.81 172 ALA B C 1
ATOM 3587 O O . ALA B 1 172 ? 13.336 -11.969 -11.773 1 98.81 172 ALA B O 1
ATOM 3588 N N . TYR B 1 173 ? 13.375 -11.031 -9.781 1 98.75 173 TYR B N 1
ATOM 3589 C CA . TYR B 1 173 ? 14.688 -11.531 -9.406 1 98.75 173 TYR B CA 1
ATOM 3590 C C . TYR B 1 173 ? 14.609 -12.336 -8.109 1 98.75 173 TYR B C 1
ATOM 3592 O O . TYR B 1 173 ? 13.984 -11.906 -7.141 1 98.75 173 TYR B O 1
ATOM 3600 N N . PHE B 1 174 ? 15.273 -13.453 -8.148 1 98.88 174 PHE B N 1
ATOM 3601 C CA . PHE B 1 174 ? 15.273 -14.344 -6.988 1 98.88 174 PHE B CA 1
ATOM 3602 C C . PHE B 1 174 ? 16.703 -14.734 -6.613 1 98.88 174 PHE B C 1
ATOM 3604 O O . PHE B 1 174 ? 17.547 -14.922 -7.488 1 98.88 174 PHE B O 1
ATOM 3611 N N . PRO B 1 175 ? 16.922 -14.867 -5.32 1 98.62 175 PRO B N 1
ATOM 3612 C CA . PRO B 1 175 ? 18.188 -15.5 -4.941 1 98.62 175 PRO B CA 1
ATOM 3613 C C . PRO B 1 175 ? 18.25 -16.969 -5.336 1 98.62 175 PRO B C 1
ATOM 3615 O O . PRO B 1 175 ? 17.219 -17.656 -5.363 1 98.62 175 PRO B O 1
ATOM 3618 N N . VAL B 1 176 ? 19.422 -17.453 -5.578 1 98.69 176 VAL B N 1
ATOM 3619 C CA . VAL B 1 176 ? 19.609 -18.875 -5.863 1 98.69 176 VAL B CA 1
ATOM 3620 C C . VAL B 1 176 ? 20.172 -19.578 -4.629 1 98.69 176 VAL B C 1
ATOM 3622 O O . VAL B 1 176 ? 21.266 -19.234 -4.156 1 98.69 176 VAL B O 1
ATOM 3625 N N . PHE B 1 177 ? 19.422 -20.562 -4.141 1 98.69 177 PHE B N 1
ATOM 3626 C CA . PHE B 1 177 ? 19.828 -21.281 -2.936 1 98.69 177 PHE B CA 1
ATOM 3627 C C . PHE B 1 177 ? 20.281 -22.688 -3.271 1 98.69 177 PHE B C 1
ATOM 3629 O O . PHE B 1 177 ? 20.984 -23.328 -2.475 1 98.69 177 PHE B O 1
ATOM 3636 N N . GLN B 1 178 ? 19.891 -23.172 -4.391 1 98.69 178 GLN B N 1
ATOM 3637 C CA . GLN B 1 178 ? 20.25 -24.484 -4.918 1 98.69 178 GLN B CA 1
ATOM 3638 C C . GLN B 1 178 ? 20.75 -24.375 -6.355 1 98.69 178 GLN B C 1
ATOM 3640 O O . GLN B 1 178 ? 20.25 -23.562 -7.133 1 98.69 178 GLN B O 1
ATOM 3645 N N . GLU B 1 179 ? 21.672 -25.297 -6.695 1 98.56 179 GLU B N 1
ATOM 3646 C CA . GLU B 1 179 ? 22.078 -25.375 -8.094 1 98.56 179 GLU B CA 1
ATOM 3647 C C . GLU B 1 179 ? 20.875 -25.531 -9.008 1 98.56 179 GLU B C 1
ATOM 3649 O O . GLU B 1 179 ? 19.969 -26.328 -8.734 1 98.56 179 GLU B O 1
ATOM 3654 N N . GLY B 1 180 ? 20.781 -24.641 -10.008 1 98.81 180 GLY B N 1
ATOM 3655 C CA . GLY B 1 180 ? 19.672 -24.672 -10.945 1 98.81 180 GLY B CA 1
ATOM 3656 C C . GLY B 1 180 ? 18.516 -23.797 -10.531 1 98.81 180 GLY B C 1
ATOM 3657 O O . GLY B 1 180 ? 17.547 -23.625 -11.281 1 98.81 180 GLY B O 1
ATOM 3658 N N . ALA B 1 181 ? 18.484 -23.281 -9.266 1 98.88 181 ALA B N 1
ATOM 3659 C CA . ALA B 1 181 ? 17.484 -22.375 -8.719 1 98.88 181 ALA B CA 1
ATOM 3660 C C . ALA B 1 181 ? 16.156 -23.094 -8.484 1 98.88 181 ALA B C 1
ATOM 3662 O O . ALA B 1 181 ? 15.562 -22.969 -7.41 1 98.88 181 ALA B O 1
ATOM 3663 N N . MET B 1 182 ? 15.773 -23.891 -9.547 1 98.94 182 MET B N 1
ATOM 3664 C CA . MET B 1 182 ? 14.578 -24.719 -9.422 1 98.94 182 MET B CA 1
ATOM 3665 C C . MET B 1 182 ? 13.32 -23.859 -9.391 1 98.94 182 MET B C 1
ATOM 3667 O O . MET B 1 182 ? 12.547 -23.906 -8.438 1 98.94 182 MET B O 1
ATOM 3671 N N . LEU B 1 183 ? 13.039 -23.156 -10.477 1 98.94 183 LEU B N 1
ATOM 3672 C CA . LEU B 1 183 ? 11.93 -22.219 -10.594 1 98.94 183 LEU B CA 1
ATOM 3673 C C . LEU B 1 183 ? 10.602 -22.969 -10.742 1 98.94 183 LEU B C 1
ATOM 3675 O O . LEU B 1 183 ? 10.492 -23.906 -11.531 1 98.94 183 LEU B O 1
ATOM 3679 N N . ALA B 1 184 ? 9.617 -22.609 -9.984 1 98.94 184 ALA B N 1
ATOM 3680 C CA . ALA B 1 184 ? 8.25 -23.094 -10.125 1 98.94 184 ALA B CA 1
ATOM 3681 C C . ALA B 1 184 ? 7.238 -21.969 -9.898 1 98.94 184 ALA B C 1
ATOM 3683 O O . ALA B 1 184 ? 7.523 -21.016 -9.188 1 98.94 184 ALA B O 1
ATOM 3684 N N . MET B 1 185 ? 6.113 -22.078 -10.539 1 98.88 185 MET B N 1
ATOM 3685 C CA . MET B 1 185 ? 5.121 -21.016 -10.398 1 98.88 185 MET B CA 1
ATOM 3686 C C . MET B 1 185 ? 3.721 -21.531 -10.703 1 98.88 185 MET B C 1
ATOM 3688 O O . MET B 1 185 ? 3.564 -22.594 -11.312 1 98.88 185 MET B O 1
ATOM 3692 N N . GLY B 1 186 ? 2.73 -20.859 -10.211 1 98.81 186 GLY B N 1
ATOM 3693 C CA . GLY B 1 186 ? 1.313 -21.156 -10.344 1 98.81 186 GLY B CA 1
ATOM 3694 C C . GLY B 1 186 ? 0.432 -20.266 -9.492 1 98.81 186 GLY B C 1
ATOM 3695 O O . GLY B 1 186 ? 0.72 -19.078 -9.312 1 98.81 186 GLY B O 1
ATOM 3696 N N . ASP B 1 187 ? -0.768 -20.844 -9.148 1 98.56 187 ASP B N 1
ATOM 3697 C CA . ASP B 1 187 ? -1.731 -20.094 -8.344 1 98.56 187 ASP B CA 1
ATOM 3698 C C . ASP B 1 187 ? -2.043 -18.75 -8.969 1 98.56 187 ASP B C 1
ATOM 3700 O O . ASP B 1 187 ? -1.948 -17.703 -8.305 1 98.56 187 ASP B O 1
ATOM 3704 N N . SER B 1 188 ? -2.258 -18.75 -10.242 1 98.88 188 SER B N 1
ATOM 3705 C CA . SER B 1 188 ? -2.539 -17.5 -10.945 1 98.88 188 SER B CA 1
ATOM 3706 C C . SER B 1 188 ? -3.969 -17.031 -10.695 1 98.88 188 SER B C 1
ATOM 3708 O O . SER B 1 188 ? -4.832 -17.828 -10.312 1 98.88 188 SER B O 1
ATOM 3710 N N . LYS B 1 189 ? -4.191 -15.805 -10.82 1 98.81 189 LYS B N 1
ATOM 3711 C CA . LYS B 1 189 ? -5.492 -15.156 -10.695 1 98.81 189 LYS B CA 1
ATOM 3712 C C . LYS B 1 189 ? -5.777 -14.266 -11.898 1 98.81 189 LYS B C 1
ATOM 3714 O O . LYS B 1 189 ? -4.891 -13.57 -12.391 1 98.81 189 LYS B O 1
ATOM 3719 N N . ALA B 1 190 ? -7.004 -14.336 -12.344 1 98.75 190 ALA B N 1
ATOM 3720 C CA . ALA B 1 190 ? -7.402 -13.438 -13.422 1 98.75 190 ALA B CA 1
ATOM 3721 C C . ALA B 1 190 ? -7.477 -11.992 -12.93 1 98.75 190 ALA B C 1
ATOM 3723 O O . ALA B 1 190 ? -7.23 -11.062 -13.695 1 98.75 190 ALA B O 1
ATOM 3724 N N . ALA B 1 191 ? -7.855 -11.844 -11.703 1 98.62 191 ALA B N 1
ATOM 3725 C CA . ALA B 1 191 ? -7.914 -10.562 -11.016 1 98.62 191 ALA B CA 1
ATOM 3726 C C . ALA B 1 191 ? -7.703 -10.734 -9.516 1 98.62 191 ALA B C 1
ATOM 3728 O O . ALA B 1 191 ? -8.195 -11.695 -8.922 1 98.62 191 ALA B O 1
ATOM 3729 N N . MET B 1 192 ? -7.043 -9.867 -9 1 98.81 192 MET B N 1
ATOM 3730 C CA . MET B 1 192 ? -6.805 -9.82 -7.559 1 98.81 192 MET B CA 1
ATOM 3731 C C . MET B 1 192 ? -6.363 -8.43 -7.125 1 98.81 192 MET B C 1
ATOM 3733 O O . MET B 1 192 ? -5.562 -7.789 -7.805 1 98.81 192 MET B O 1
ATOM 3737 N N . ALA B 1 193 ? -6.91 -7.98 -6.094 1 98.75 193 ALA B N 1
ATOM 3738 C CA . ALA B 1 193 ? -6.469 -6.715 -5.508 1 98.75 193 ALA B CA 1
ATOM 3739 C C . ALA B 1 193 ? -5.328 -6.938 -4.516 1 98.75 193 ALA B C 1
ATOM 3741 O O . ALA B 1 193 ? -5.188 -8.023 -3.955 1 98.75 193 ALA B O 1
ATOM 3742 N N . ASP B 1 194 ? -4.508 -5.922 -4.266 1 98.75 194 ASP B N 1
ATOM 3743 C CA . ASP B 1 194 ? -3.559 -5.973 -3.158 1 98.75 194 ASP B CA 1
ATOM 3744 C C . ASP B 1 194 ? -4.281 -6.176 -1.826 1 98.75 194 ASP B C 1
ATOM 3746 O O . ASP B 1 194 ? -5.238 -5.461 -1.518 1 98.75 194 ASP B O 1
ATOM 3750 N N . GLY B 1 195 ? -3.822 -7.105 -1.129 1 98.81 195 GLY B N 1
ATOM 3751 C CA . GLY B 1 195 ? -4.457 -7.508 0.116 1 98.81 195 GLY B CA 1
ATOM 3752 C C . GLY B 1 195 ? -5.066 -8.898 0.05 1 98.81 195 GLY B C 1
ATOM 3753 O O . GLY B 1 195 ? -5.055 -9.633 1.038 1 98.81 195 GLY B O 1
ATOM 3754 N N . GLU B 1 196 ? -5.672 -9.211 -1.109 1 98.81 196 GLU B N 1
ATOM 3755 C CA . GLU B 1 196 ? -6.34 -10.492 -1.314 1 98.81 196 GLU B CA 1
ATOM 3756 C C . GLU B 1 196 ? -7.273 -10.82 -0.152 1 98.81 196 GLU B C 1
ATOM 3758 O O . GLU B 1 196 ? -7.207 -11.914 0.415 1 98.81 196 GLU B O 1
ATOM 3763 N N . MET B 1 197 ? -8.117 -10 0.14 1 98.75 197 MET B N 1
ATOM 3764 C CA . MET B 1 197 ? -8.773 -9.906 1.44 1 98.75 197 MET B CA 1
ATOM 3765 C C . MET B 1 197 ? -9.516 -11.195 1.77 1 98.75 197 MET B C 1
ATOM 3767 O O . MET B 1 197 ? -9.422 -11.703 2.889 1 98.75 197 MET B O 1
ATOM 3771 N N . CYS B 1 198 ? -10.203 -11.758 0.796 1 98.25 198 CYS B N 1
ATOM 3772 C CA . CYS B 1 198 ? -11 -12.922 1.162 1 98.25 198 CYS B CA 1
ATOM 3773 C C . CYS B 1 198 ? -10.172 -14.203 1.089 1 98.25 198 CYS B C 1
ATOM 3775 O O . CYS B 1 198 ? -10.695 -15.297 1.293 1 98.25 198 CYS B O 1
ATOM 3777 N N . GLY B 1 199 ? -8.875 -14.055 0.672 1 97.5 199 GLY B N 1
ATOM 3778 C CA . GLY B 1 199 ? -7.98 -15.203 0.618 1 97.5 199 GLY B CA 1
ATOM 3779 C C . GLY B 1 199 ? -7.742 -15.703 -0.793 1 97.5 199 GLY B C 1
ATOM 3780 O O . GLY B 1 199 ? -6.793 -16.453 -1.037 1 97.5 199 GLY B O 1
ATOM 3781 N N . THR B 1 200 ? -8.602 -15.328 -1.661 1 98.19 200 THR B N 1
ATOM 3782 C CA . THR B 1 200 ? -8.453 -15.711 -3.061 1 98.19 200 THR B CA 1
ATOM 3783 C C . THR B 1 200 ? -8.695 -14.516 -3.975 1 98.19 200 THR B C 1
ATOM 3785 O O . THR B 1 200 ? -9.359 -13.547 -3.586 1 98.19 200 THR B O 1
ATOM 3788 N N . GLY B 1 201 ? -8.055 -14.484 -5.121 1 98.56 201 GLY B N 1
ATOM 3789 C CA . GLY B 1 201 ? -8.516 -13.742 -6.285 1 98.56 201 GLY B CA 1
ATOM 3790 C C . GLY B 1 201 ? -9.438 -14.547 -7.18 1 98.56 201 GLY B C 1
ATOM 3791 O O . GLY B 1 201 ? -10.078 -15.5 -6.723 1 98.56 201 GLY B O 1
ATOM 3792 N N . ALA B 1 202 ? -9.539 -14.078 -8.406 1 98.81 202 ALA B N 1
ATOM 3793 C CA . ALA B 1 202 ? -10.195 -14.945 -9.383 1 98.81 202 ALA B CA 1
ATOM 3794 C C . ALA B 1 202 ? -9.258 -16.062 -9.852 1 98.81 202 ALA B C 1
ATOM 3796 O O . ALA B 1 202 ? -8.625 -15.938 -10.906 1 98.81 202 ALA B O 1
ATOM 3797 N N . GLU B 1 203 ? -9.25 -17.141 -9.055 1 98.81 203 GLU B N 1
ATOM 3798 C CA . GLU B 1 203 ? -8.328 -18.25 -9.297 1 98.81 203 GLU B CA 1
ATOM 3799 C C . GLU B 1 203 ? -8.555 -18.859 -10.68 1 98.81 203 GLU B C 1
ATOM 3801 O O . GLU B 1 203 ? -9.695 -19.141 -11.055 1 98.81 203 GLU B O 1
ATOM 3806 N N . ILE B 1 204 ? -7.438 -19.094 -11.406 1 98.75 204 ILE B N 1
ATOM 3807 C CA . ILE B 1 204 ? -7.59 -19.562 -12.781 1 98.75 204 ILE B CA 1
ATOM 3808 C C . ILE B 1 204 ? -6.281 -20.172 -13.273 1 98.75 204 ILE B C 1
ATOM 3810 O O . ILE B 1 204 ? -5.211 -19.859 -12.742 1 98.75 204 ILE B O 1
ATOM 3814 N N . GLY B 1 205 ? -6.34 -21.062 -14.188 1 98.62 205 GLY B N 1
ATOM 3815 C CA . GLY B 1 205 ? -5.145 -21.531 -14.883 1 98.62 205 GLY B CA 1
ATOM 3816 C C . GLY B 1 205 ? -4.629 -20.547 -15.906 1 98.62 205 GLY B C 1
ATOM 3817 O O . GLY B 1 205 ? -5.41 -19.797 -16.516 1 98.62 205 GLY B O 1
ATOM 3818 N N . THR B 1 206 ? -3.299 -20.578 -16.109 1 98.81 206 THR B N 1
ATOM 3819 C CA . THR B 1 206 ? -2.68 -19.656 -17.047 1 98.81 206 THR B CA 1
ATOM 3820 C C . THR B 1 206 ? -1.534 -20.328 -17.797 1 98.81 206 THR B C 1
ATOM 3822 O O . THR B 1 206 ? -1.01 -21.359 -17.359 1 98.81 206 THR B O 1
ATOM 3825 N N . ASP B 1 207 ? -1.239 -19.812 -18.938 1 98.88 207 ASP B N 1
ATOM 3826 C CA . ASP B 1 207 ? 0.032 -20 -19.641 1 98.88 207 ASP B CA 1
ATOM 3827 C C . ASP B 1 207 ? 0.948 -18.797 -19.438 1 98.88 207 ASP B C 1
ATOM 3829 O O . ASP B 1 207 ? 0.617 -17.672 -19.844 1 98.88 207 ASP B O 1
ATOM 3833 N N . ILE B 1 208 ? 2.105 -19.047 -18.812 1 98.94 208 ILE B N 1
ATOM 3834 C CA . ILE B 1 208 ? 3.014 -17.969 -18.438 1 98.94 208 ILE B CA 1
ATOM 3835 C C . ILE B 1 208 ? 4.273 -18.047 -19.297 1 98.94 208 ILE B C 1
ATOM 3837 O O . ILE B 1 208 ? 5.039 -19 -19.219 1 98.94 208 ILE B O 1
ATOM 3841 N N . ASP B 1 209 ? 4.5 -17.031 -20.094 1 98.88 209 ASP B N 1
ATOM 3842 C CA . ASP B 1 209 ? 5.703 -16.922 -20.922 1 98.88 209 ASP B CA 1
ATOM 3843 C C . ASP B 1 209 ? 6.805 -16.156 -20.172 1 98.88 209 ASP B C 1
ATOM 3845 O O . ASP B 1 209 ? 6.621 -15 -19.797 1 98.88 209 ASP B O 1
ATOM 3849 N N . VAL B 1 210 ? 7.961 -16.875 -20.047 1 98.94 210 VAL B N 1
ATOM 3850 C CA . VAL B 1 210 ? 9.062 -16.203 -19.359 1 98.94 210 VAL B CA 1
ATOM 3851 C C . VAL B 1 210 ? 10.367 -16.438 -20.125 1 98.94 210 VAL B C 1
ATOM 3853 O O . VAL B 1 210 ? 10.461 -17.359 -20.922 1 98.94 210 VAL B O 1
ATOM 3856 N N . THR B 1 211 ? 11.266 -15.57 -19.891 1 98.88 211 THR B N 1
ATOM 3857 C CA . THR B 1 211 ? 12.68 -15.812 -20.172 1 98.88 211 THR B CA 1
ATOM 3858 C C . THR B 1 211 ? 13.492 -15.852 -18.875 1 98.88 211 THR B C 1
ATOM 3860 O O . THR B 1 211 ? 13.359 -14.961 -18.031 1 98.88 211 THR B O 1
ATOM 3863 N N . VAL B 1 212 ? 14.312 -16.922 -18.75 1 98.88 212 VAL B N 1
ATOM 3864 C CA . VAL B 1 212 ? 15.078 -17.094 -17.516 1 98.88 212 VAL B CA 1
ATOM 3865 C C . VAL B 1 212 ? 16.562 -16.906 -17.812 1 98.88 212 VAL B C 1
ATOM 3867 O O . VAL B 1 212 ? 17.062 -17.391 -18.828 1 98.88 212 VAL B O 1
ATOM 3870 N N . SER B 1 213 ? 17.188 -16.141 -16.953 1 98.56 213 SER B N 1
ATOM 3871 C CA . SER B 1 213 ? 18.625 -15.906 -17.062 1 98.56 213 SER B CA 1
ATOM 3872 C C . SER B 1 213 ? 19.297 -15.914 -15.695 1 98.56 213 SER B C 1
ATOM 3874 O O . SER B 1 213 ? 18.656 -15.633 -14.68 1 98.56 213 SER B O 1
ATOM 3876 N N . VAL B 1 214 ? 20.609 -16.219 -15.711 1 98.56 214 VAL B N 1
ATOM 3877 C CA . VAL B 1 214 ? 21.391 -16.266 -14.484 1 98.56 214 VAL B CA 1
ATOM 3878 C C . VAL B 1 214 ? 22.328 -15.062 -14.43 1 98.56 214 VAL B C 1
ATOM 3880 O O . VAL B 1 214 ? 23.062 -14.789 -15.391 1 98.56 214 VAL B O 1
ATOM 3883 N N . ILE B 1 215 ? 22.234 -14.32 -13.406 1 97.94 215 ILE B N 1
ATOM 3884 C CA . ILE B 1 215 ? 23.172 -13.227 -13.148 1 97.94 215 ILE B CA 1
ATOM 3885 C C . ILE B 1 215 ? 24.25 -13.68 -12.172 1 97.94 215 ILE B C 1
ATOM 3887 O O . ILE B 1 215 ? 23.953 -14.023 -11.031 1 97.94 215 ILE B O 1
ATOM 3891 N N . LYS B 1 216 ? 25.484 -13.641 -12.625 1 96 216 LYS B N 1
ATOM 3892 C CA . LYS B 1 216 ? 26.625 -14 -11.805 1 96 216 LYS B CA 1
ATOM 3893 C C . LYS B 1 216 ? 27.312 -12.766 -11.219 1 96 216 LYS B C 1
ATOM 3895 O O . LYS B 1 216 ? 27.219 -11.672 -11.789 1 96 216 LYS B O 1
ATOM 3900 N N . ASP B 1 217 ? 27.891 -12.859 -10.055 1 91.62 217 ASP B N 1
ATOM 3901 C CA . ASP B 1 217 ? 28.688 -11.82 -9.414 1 91.62 217 ASP B CA 1
ATOM 3902 C C . ASP B 1 217 ? 27.875 -10.531 -9.273 1 91.62 217 ASP B C 1
ATOM 3904 O O . ASP B 1 217 ? 28.344 -9.453 -9.648 1 91.62 217 ASP B O 1
ATOM 3908 N N . ALA B 1 218 ? 26.625 -10.75 -8.867 1 87.38 218 ALA B N 1
ATOM 3909 C CA . ALA B 1 218 ? 25.766 -9.578 -8.648 1 87.38 218 ALA B CA 1
ATOM 3910 C C . ALA B 1 218 ? 26.375 -8.656 -7.59 1 87.38 218 ALA B C 1
ATOM 3912 O O . ALA B 1 218 ? 26.938 -9.117 -6.598 1 87.38 218 ALA B O 1
ATOM 3913 N N . ALA B 1 219 ? 26.281 -7.344 -7.809 1 80.56 219 ALA B N 1
ATOM 3914 C CA . ALA B 1 219 ? 26.797 -6.34 -6.887 1 80.56 219 ALA B CA 1
ATOM 3915 C C . ALA B 1 219 ? 26.047 -6.371 -5.559 1 80.56 219 ALA B C 1
ATOM 3917 O O . ALA B 1 219 ? 26.578 -5.973 -4.523 1 80.56 219 ALA B O 1
ATOM 3918 N N . VAL B 1 220 ? 24.844 -6.82 -5.68 1 83.38 220 VAL B N 1
ATOM 3919 C CA . VAL B 1 220 ? 24 -6.902 -4.488 1 83.38 220 VAL B CA 1
ATOM 3920 C C . VAL B 1 220 ? 23.719 -8.359 -4.156 1 83.38 220 VAL B C 1
ATOM 3922 O O . VAL B 1 220 ? 23.406 -9.156 -5.047 1 83.38 220 VAL B O 1
ATOM 3925 N N . ASP B 1 221 ? 23.922 -8.672 -2.906 1 89.81 221 ASP B N 1
ATOM 3926 C CA . ASP B 1 221 ? 23.531 -9.984 -2.416 1 89.81 221 ASP B CA 1
ATOM 3927 C C . ASP B 1 221 ? 22.016 -10.039 -2.162 1 89.81 221 ASP B C 1
ATOM 3929 O O . ASP B 1 221 ? 21.547 -9.625 -1.102 1 89.81 221 ASP B O 1
ATOM 3933 N N . LEU B 1 222 ? 21.344 -10.625 -3.082 1 95.38 222 LEU B N 1
ATOM 3934 C CA . LEU B 1 222 ? 19.891 -10.672 -2.988 1 95.38 222 LEU B CA 1
ATOM 3935 C C . LEU B 1 222 ? 19.438 -11.766 -2.027 1 95.38 222 LEU B C 1
ATOM 3937 O O . LEU B 1 222 ? 19.75 -12.945 -2.229 1 95.38 222 LEU B O 1
ATOM 3941 N N . GLU B 1 223 ? 18.719 -11.414 -0.979 1 95.88 223 GLU B N 1
ATOM 3942 C CA . GLU B 1 223 ? 18.281 -12.375 0.032 1 95.88 223 GLU B CA 1
ATOM 3943 C C . GLU B 1 223 ? 16.812 -12.75 -0.167 1 95.88 223 GLU B C 1
ATOM 3945 O O . GLU B 1 223 ? 16.359 -13.781 0.329 1 95.88 223 GLU B O 1
ATOM 3950 N N . ARG B 1 224 ? 16.125 -11.953 -0.852 1 97.5 224 ARG B N 1
ATOM 3951 C CA . ARG B 1 224 ? 14.695 -12.117 -1.092 1 97.5 224 ARG B CA 1
ATOM 3952 C C . ARG B 1 224 ? 14.273 -11.445 -2.398 1 97.5 224 ARG B C 1
ATOM 3954 O O . ARG B 1 224 ? 15.078 -10.75 -3.029 1 97.5 224 ARG B O 1
ATOM 3961 N N . PRO B 1 225 ? 13.094 -11.625 -2.895 1 98.69 225 PRO B N 1
ATOM 3962 C CA . PRO B 1 225 ? 12.711 -11.234 -4.25 1 98.69 225 PRO B CA 1
ATOM 3963 C C . PRO B 1 225 ? 12.766 -9.719 -4.461 1 98.69 225 PRO B C 1
ATOM 3965 O O . PRO B 1 225 ? 12.508 -8.953 -3.527 1 98.69 225 PRO B O 1
ATOM 3968 N N . LEU B 1 226 ? 13.125 -9.352 -5.609 1 98.5 226 LEU B N 1
ATOM 3969 C CA . LEU B 1 226 ? 13.102 -8 -6.156 1 98.5 226 LEU B CA 1
ATOM 3970 C C . LEU B 1 226 ? 12.328 -7.961 -7.473 1 98.5 226 LEU B C 1
ATOM 3972 O O . LEU B 1 226 ? 12.406 -8.891 -8.273 1 98.5 226 LEU B O 1
ATOM 3976 N N . VAL B 1 227 ? 11.555 -6.934 -7.68 1 98.31 227 VAL B N 1
ATOM 3977 C CA . VAL B 1 227 ? 10.789 -6.867 -8.914 1 98.31 227 VAL B CA 1
ATOM 3978 C C . VAL B 1 227 ? 11.008 -5.516 -9.594 1 98.31 227 VAL B C 1
ATOM 3980 O O . VAL B 1 227 ? 11.062 -4.484 -8.922 1 98.31 227 VAL B O 1
ATOM 3983 N N . ASP B 1 228 ? 11.188 -5.531 -10.883 1 98.31 228 ASP B N 1
ATOM 3984 C CA . ASP B 1 228 ? 11.234 -4.371 -11.773 1 98.31 228 ASP B CA 1
ATOM 3985 C C . ASP B 1 228 ? 9.977 -4.285 -12.633 1 98.31 228 ASP B C 1
ATOM 3987 O O . ASP B 1 228 ? 9.773 -5.109 -13.523 1 98.31 228 ASP B O 1
ATOM 3991 N N . THR B 1 229 ? 9.148 -3.275 -12.406 1 97.81 229 THR B N 1
ATOM 3992 C CA . THR B 1 229 ? 7.902 -3.131 -13.148 1 97.81 229 THR B CA 1
ATOM 3993 C C . THR B 1 229 ? 8.094 -2.229 -14.359 1 97.81 229 THR B C 1
ATOM 3995 O O . THR B 1 229 ? 7.145 -1.954 -15.094 1 97.81 229 THR B O 1
ATOM 3998 N N . GLY B 1 230 ? 9.266 -1.807 -14.625 1 96.62 230 GLY B N 1
ATOM 3999 C CA . GLY B 1 230 ? 9.555 -0.819 -15.648 1 96.62 230 GLY B CA 1
ATOM 4000 C C . GLY B 1 230 ? 9.57 0.604 -15.125 1 96.62 230 GLY B C 1
ATOM 4001 O O . GLY B 1 230 ? 10.547 1.331 -15.305 1 96.62 230 GLY B O 1
ATOM 4002 N N . ASP B 1 231 ? 8.562 0.932 -14.352 1 95.75 231 ASP B N 1
ATOM 4003 C CA . ASP B 1 231 ? 8.445 2.287 -13.82 1 95.75 231 ASP B CA 1
ATOM 4004 C C . ASP B 1 231 ? 9.016 2.375 -12.406 1 95.75 231 ASP B C 1
ATOM 4006 O O . ASP B 1 231 ? 9.336 3.465 -11.93 1 95.75 231 ASP B O 1
ATOM 4010 N N . ALA B 1 232 ? 9.172 1.223 -11.742 1 97.69 232 ALA B N 1
ATOM 4011 C CA . ALA B 1 232 ? 9.672 1.192 -10.367 1 97.69 232 ALA B CA 1
ATOM 4012 C C . ALA B 1 232 ? 10.391 -0.119 -10.078 1 97.69 232 ALA B C 1
ATOM 4014 O O . ALA B 1 232 ? 10.141 -1.133 -10.734 1 97.69 232 ALA B O 1
ATOM 4015 N N . TRP B 1 233 ? 11.297 -0.044 -9.156 1 98.06 233 TRP B N 1
ATOM 4016 C CA . TRP B 1 233 ? 11.867 -1.215 -8.5 1 98.06 233 TRP B CA 1
ATOM 4017 C C . TRP B 1 233 ? 11.242 -1.434 -7.129 1 98.06 233 TRP B C 1
ATOM 4019 O O . TRP B 1 233 ? 10.984 -0.475 -6.398 1 98.06 233 TRP B O 1
ATOM 4029 N N . LYS B 1 234 ? 10.977 -2.686 -6.816 1 98.69 234 LYS B N 1
ATOM 4030 C CA . LYS B 1 234 ? 10.312 -2.955 -5.543 1 98.69 234 LYS B CA 1
ATOM 4031 C C . LYS B 1 234 ? 10.953 -4.141 -4.828 1 98.69 234 LYS B C 1
ATOM 4033 O O . LYS B 1 234 ? 11.047 -5.234 -5.391 1 98.69 234 LYS B O 1
ATOM 4038 N N . THR B 1 235 ? 11.43 -3.922 -3.594 1 98.62 235 THR B N 1
ATOM 4039 C CA . THR B 1 235 ? 11.867 -5.012 -2.73 1 98.62 235 THR B CA 1
ATOM 4040 C C . THR B 1 235 ? 10.672 -5.695 -2.07 1 98.62 235 THR B C 1
ATOM 4042 O O . THR B 1 235 ? 9.742 -5.027 -1.613 1 98.62 235 THR B O 1
ATOM 4045 N N . ILE B 1 236 ? 10.688 -7.02 -2.053 1 98.88 236 ILE B N 1
ATOM 4046 C CA . ILE B 1 236 ? 9.57 -7.785 -1.515 1 98.88 236 ILE B CA 1
ATOM 4047 C C . ILE B 1 236 ? 10.031 -8.57 -0.289 1 98.88 236 ILE B C 1
ATOM 4049 O O . ILE B 1 236 ? 11.086 -9.203 -0.309 1 98.88 236 ILE B O 1
ATOM 4053 N N . ALA B 1 237 ? 9.195 -8.508 0.79 1 98.94 237 ALA B N 1
ATOM 4054 C CA . ALA B 1 237 ? 9.508 -9.266 1.996 1 98.94 237 ALA B CA 1
ATOM 4055 C C . ALA B 1 237 ? 8.242 -9.836 2.635 1 98.94 237 ALA B C 1
ATOM 4057 O O . ALA B 1 237 ? 7.188 -9.203 2.602 1 98.94 237 ALA B O 1
ATOM 4058 N N . SER B 1 238 ? 8.391 -11.023 3.195 1 98.94 238 SER B N 1
ATOM 4059 C CA . SER B 1 238 ? 7.312 -11.703 3.91 1 98.94 238 SER B CA 1
ATOM 4060 C C . SER B 1 238 ? 7.707 -12 5.352 1 98.94 238 SER B C 1
ATOM 4062 O O . SER B 1 238 ? 8.859 -12.336 5.629 1 98.94 238 SER B O 1
ATOM 4064 N N . ALA B 1 239 ? 6.754 -11.828 6.203 1 98.88 239 ALA B N 1
ATOM 4065 C CA . ALA B 1 239 ? 6.973 -12.062 7.629 1 98.88 239 ALA B CA 1
ATOM 4066 C C . ALA B 1 239 ? 5.66 -12.359 8.344 1 98.88 239 ALA B C 1
ATOM 4068 O O . ALA B 1 239 ? 4.59 -12.32 7.734 1 98.88 239 ALA B O 1
ATOM 4069 N N . GLU B 1 240 ? 5.801 -12.695 9.602 1 98.5 240 GLU B N 1
ATOM 4070 C CA . GLU B 1 240 ? 4.629 -13.023 10.406 1 98.5 240 GLU B CA 1
ATOM 4071 C C . GLU B 1 240 ? 3.742 -11.797 10.609 1 98.5 240 GLU B C 1
ATOM 4073 O O . GLU B 1 240 ? 2.518 -11.922 10.695 1 98.5 240 GLU B O 1
ATOM 4078 N N . THR B 1 241 ? 4.379 -10.625 10.727 1 98.31 241 THR B N 1
ATOM 4079 C CA . THR B 1 241 ? 3.631 -9.383 10.898 1 98.31 241 THR B CA 1
ATOM 4080 C C . THR B 1 241 ? 3.938 -8.406 9.773 1 98.31 241 THR B C 1
ATOM 4082 O O . THR B 1 241 ? 5.016 -8.453 9.172 1 98.31 241 THR B O 1
ATOM 4085 N N . MET B 1 242 ? 3.002 -7.547 9.555 1 98.56 242 MET B N 1
ATOM 4086 C CA . MET B 1 242 ? 3.227 -6.512 8.547 1 98.56 242 MET B CA 1
ATOM 4087 C C . MET B 1 242 ? 4.371 -5.59 8.961 1 98.56 242 MET B C 1
ATOM 4089 O O . MET B 1 242 ? 5.129 -5.121 8.109 1 98.56 242 MET B O 1
ATOM 4093 N N . GLU B 1 243 ? 4.527 -5.309 10.227 1 98 243 GLU B N 1
ATOM 4094 C CA . GLU B 1 243 ? 5.621 -4.484 10.734 1 98 243 GLU B CA 1
ATOM 4095 C C . GLU B 1 243 ? 6.977 -5.055 10.336 1 98 243 GLU B C 1
ATOM 4097 O O . GLU B 1 243 ? 7.832 -4.332 9.82 1 98 243 GLU B O 1
ATOM 4102 N N . ASP B 1 244 ? 7.074 -6.359 10.547 1 98.56 244 ASP B N 1
ATOM 4103 C CA . ASP B 1 244 ? 8.336 -7.004 10.203 1 98.56 244 ASP B CA 1
ATOM 4104 C C . ASP B 1 244 ? 8.547 -7.027 8.695 1 98.56 244 ASP B C 1
ATOM 4106 O O . ASP B 1 244 ? 9.672 -6.828 8.219 1 98.56 244 ASP B O 1
ATOM 4110 N N . ALA B 1 245 ? 7.52 -7.309 7.953 1 98.94 245 ALA B N 1
ATOM 4111 C CA . ALA B 1 245 ? 7.629 -7.387 6.496 1 98.94 245 ALA B CA 1
ATOM 4112 C C . ALA B 1 245 ? 8.078 -6.051 5.91 1 98.94 245 ALA B C 1
ATOM 4114 O O . ALA B 1 245 ? 8.977 -6.008 5.07 1 98.94 245 ALA B O 1
ATOM 4115 N N . VAL B 1 246 ? 7.477 -4.949 6.375 1 98.88 246 VAL B N 1
ATOM 4116 C CA . VAL B 1 246 ? 7.809 -3.648 5.805 1 98.88 246 VAL B CA 1
ATOM 4117 C C . VAL B 1 246 ? 9.195 -3.217 6.273 1 98.88 246 VAL B C 1
ATOM 4119 O O . VAL B 1 246 ? 9.93 -2.549 5.543 1 98.88 246 VAL B O 1
ATOM 4122 N N . GLU B 1 247 ? 9.57 -3.562 7.496 1 98.62 247 GLU B N 1
ATOM 4123 C CA . GLU B 1 247 ? 10.93 -3.287 7.961 1 98.62 247 GLU B CA 1
ATOM 4124 C C . GLU B 1 247 ? 11.969 -3.943 7.055 1 98.62 247 GLU B C 1
ATOM 4126 O O . GLU B 1 247 ? 12.914 -3.289 6.613 1 98.62 247 GLU B O 1
ATOM 4131 N N . MET B 1 248 ? 11.742 -5.184 6.73 1 98.69 248 MET B N 1
ATOM 4132 C CA . MET B 1 248 ? 12.68 -5.934 5.902 1 98.69 248 MET B CA 1
ATOM 4133 C C . MET B 1 248 ? 12.711 -5.379 4.48 1 98.69 248 MET B C 1
ATOM 4135 O O . MET B 1 248 ? 13.789 -5.234 3.893 1 98.69 248 MET B O 1
ATOM 4139 N N . ALA B 1 249 ? 11.562 -5.105 3.965 1 98.81 249 ALA B N 1
ATOM 4140 C CA . ALA B 1 249 ? 11.5 -4.559 2.613 1 98.81 249 ALA B CA 1
ATOM 4141 C C . ALA B 1 249 ? 12.234 -3.223 2.527 1 98.81 249 ALA B C 1
ATOM 4143 O O . ALA B 1 249 ? 12.938 -2.955 1.551 1 98.81 249 ALA B O 1
ATOM 4144 N N . ASN B 1 250 ? 12.016 -2.389 3.541 1 98.81 250 ASN B N 1
ATOM 4145 C CA . ASN B 1 250 ? 12.688 -1.091 3.547 1 98.81 250 ASN B CA 1
ATOM 4146 C C . ASN B 1 250 ? 14.195 -1.235 3.736 1 98.81 250 ASN B C 1
ATOM 4148 O O . ASN B 1 250 ? 14.977 -0.523 3.104 1 98.81 250 ASN B O 1
ATOM 4152 N N . GLU B 1 251 ? 14.625 -2.113 4.598 1 98.25 251 GLU B N 1
ATOM 4153 C CA . GLU B 1 251 ? 16.047 -2.359 4.785 1 98.25 251 GLU B CA 1
ATOM 4154 C C . GLU B 1 251 ? 16.719 -2.762 3.475 1 98.25 251 GLU B C 1
ATOM 4156 O O . GLU B 1 251 ? 17.812 -2.275 3.15 1 98.25 251 GLU B O 1
ATOM 4161 N N . ASP B 1 252 ? 16.047 -3.641 2.773 1 97.62 252 ASP B N 1
ATOM 4162 C CA . ASP B 1 252 ? 16.594 -4.059 1.484 1 97.62 252 ASP B CA 1
ATOM 4163 C C . ASP B 1 252 ? 16.703 -2.877 0.524 1 97.62 252 ASP B C 1
ATOM 4165 O O . ASP B 1 252 ? 17.719 -2.723 -0.163 1 97.62 252 ASP B O 1
ATOM 4169 N N . LEU B 1 253 ? 15.727 -2.033 0.516 1 97.75 253 LEU B N 1
ATOM 4170 C CA . LEU B 1 253 ? 15.695 -0.932 -0.44 1 97.75 253 LEU B CA 1
ATOM 4171 C C . LEU B 1 253 ? 16.781 0.095 -0.12 1 97.75 253 LEU B C 1
ATOM 4173 O O . LEU B 1 253 ? 17.453 0.593 -1.022 1 97.75 253 LEU B O 1
ATOM 4177 N N . ILE B 1 254 ? 16.891 0.435 1.16 1 97.62 254 ILE B N 1
ATOM 4178 C CA . ILE B 1 254 ? 17.828 1.504 1.493 1 97.62 254 ILE B CA 1
ATOM 4179 C C . ILE B 1 254 ? 19.266 1.041 1.224 1 97.62 254 ILE B C 1
ATOM 4181 O O . ILE B 1 254 ? 20.125 1.851 0.887 1 97.62 254 ILE B O 1
ATOM 4185 N N . LYS B 1 255 ? 19.531 -0.266 1.319 1 96.56 255 LYS B N 1
ATOM 4186 C CA . LYS B 1 255 ? 20.844 -0.78 0.919 1 96.56 255 LYS B CA 1
ATOM 4187 C C . LYS B 1 255 ? 21.094 -0.552 -0.57 1 96.56 255 LYS B C 1
ATOM 4189 O O . LYS B 1 255 ? 22.188 -0.159 -0.968 1 96.56 255 LYS B O 1
ATOM 4194 N N . LEU B 1 256 ? 20.078 -0.8 -1.358 1 96.19 256 LEU B N 1
ATOM 4195 C CA . LEU B 1 256 ? 20.188 -0.585 -2.797 1 96.19 256 LEU B CA 1
ATOM 4196 C C . LEU B 1 256 ? 20.422 0.89 -3.109 1 96.19 256 LEU B C 1
ATOM 4198 O O . LEU B 1 256 ? 21.266 1.232 -3.941 1 96.19 256 LEU B O 1
ATOM 4202 N N . LEU B 1 257 ? 19.672 1.764 -2.445 1 96.56 257 LEU B N 1
ATOM 4203 C CA . LEU B 1 257 ? 19.781 3.199 -2.682 1 96.56 257 LEU B CA 1
ATOM 4204 C C . LEU B 1 257 ? 21.141 3.719 -2.24 1 96.56 257 LEU B C 1
ATOM 4206 O O . LEU B 1 257 ? 21.719 4.586 -2.896 1 96.56 257 LEU B O 1
ATOM 4210 N N . ALA B 1 258 ? 21.594 3.223 -1.082 1 96.5 258 ALA B N 1
ATOM 4211 C CA . ALA B 1 258 ? 22.906 3.617 -0.591 1 96.5 258 ALA B CA 1
ATOM 4212 C C . ALA B 1 258 ? 24 3.281 -1.608 1 96.5 258 ALA B C 1
ATOM 4214 O O . ALA B 1 258 ? 24.875 4.102 -1.879 1 96.5 258 ALA B O 1
ATOM 4215 N N . LEU B 1 259 ? 23.922 2.104 -2.174 1 94.5 259 LEU B N 1
ATOM 4216 C CA . LEU B 1 259 ? 24.891 1.664 -3.172 1 94.5 259 LEU B CA 1
ATOM 4217 C C . LEU B 1 259 ? 24.766 2.498 -4.441 1 94.5 259 LEU B C 1
ATOM 4219 O O . LEU B 1 259 ? 25.781 2.941 -4.992 1 94.5 259 LEU B O 1
ATOM 4223 N N . GLU B 1 260 ? 23.578 2.752 -4.922 1 94.56 260 GLU B N 1
ATOM 4224 C CA . GLU B 1 260 ? 23.297 3.461 -6.164 1 94.56 260 GLU B CA 1
ATOM 4225 C C . GLU B 1 260 ? 23.844 4.887 -6.121 1 94.56 260 GLU B C 1
ATOM 4227 O O . GLU B 1 260 ? 24.391 5.375 -7.109 1 94.56 260 GLU B O 1
ATOM 4232 N N . HIS B 1 261 ? 23.734 5.547 -4.988 1 96.38 261 HIS B N 1
ATOM 4233 C CA . HIS B 1 261 ? 23.984 6.984 -4.957 1 96.38 261 HIS B CA 1
ATOM 4234 C C . HIS B 1 261 ? 25.203 7.316 -4.105 1 96.38 261 HIS B C 1
ATOM 4236 O O . HIS B 1 261 ? 25.5 8.492 -3.871 1 96.38 261 HIS B O 1
ATOM 4242 N N . ASP B 1 262 ? 25.875 6.246 -3.586 1 96.56 262 ASP B N 1
ATOM 4243 C CA . ASP B 1 262 ? 27 6.434 -2.662 1 96.56 262 ASP B CA 1
ATOM 4244 C C . ASP B 1 262 ? 26.562 7.227 -1.432 1 96.56 262 ASP B C 1
ATOM 4246 O O . ASP B 1 262 ? 27.203 8.219 -1.073 1 96.56 262 ASP B O 1
ATOM 4250 N N . TYR B 1 263 ? 25.391 6.836 -0.888 1 97.81 263 TYR B N 1
ATOM 4251 C CA . TYR B 1 263 ? 24.812 7.414 0.32 1 97.81 263 TYR B CA 1
ATOM 4252 C C . TYR B 1 263 ? 25.203 6.605 1.552 1 97.81 263 TYR B C 1
ATOM 4254 O O . TYR B 1 263 ? 25.422 5.395 1.46 1 97.81 263 TYR B O 1
ATOM 4262 N N . SER B 1 264 ? 25.328 7.332 2.717 1 98.44 264 SER B N 1
ATOM 4263 C CA . SER B 1 264 ? 25.219 6.586 3.967 1 98.44 264 SER B CA 1
ATOM 4264 C C . SER B 1 264 ? 23.859 5.91 4.09 1 98.44 264 SER B C 1
ATOM 4266 O O . SER B 1 264 ? 22.891 6.309 3.43 1 98.44 264 SER B O 1
ATOM 4268 N N . LEU B 1 265 ? 23.812 4.891 4.871 1 98.5 265 LEU B N 1
ATOM 4269 C CA . LEU B 1 265 ? 22.531 4.246 5.098 1 98.5 265 LEU B CA 1
ATOM 4270 C C . LEU B 1 265 ? 21.516 5.234 5.68 1 98.5 265 LEU B C 1
ATOM 4272 O O . LEU B 1 265 ? 20.328 5.16 5.383 1 98.5 265 LEU B O 1
ATOM 4276 N N . THR B 1 266 ? 22.016 6.199 6.492 1 98.75 266 THR B N 1
ATOM 4277 C CA . THR B 1 266 ? 21.156 7.242 7.055 1 98.75 266 THR B CA 1
ATOM 4278 C C . THR B 1 266 ? 20.547 8.094 5.949 1 98.75 266 THR B C 1
ATOM 4280 O O . THR B 1 266 ? 19.328 8.312 5.93 1 98.75 266 THR B O 1
ATOM 4283 N N . ASP B 1 267 ? 21.344 8.5 4.996 1 98.69 267 ASP B N 1
ATOM 4284 C CA . ASP B 1 267 ? 20.844 9.32 3.895 1 98.69 267 ASP B CA 1
ATOM 4285 C C . ASP B 1 267 ? 19.859 8.539 3.029 1 98.69 267 ASP B C 1
ATOM 4287 O O . ASP B 1 267 ? 18.844 9.078 2.592 1 98.69 267 ASP B O 1
ATOM 4291 N N . ALA B 1 268 ? 20.172 7.262 2.797 1 98.5 268 ALA B N 1
ATOM 4292 C CA . ALA B 1 268 ? 19.281 6.414 2.014 1 98.5 268 ALA B CA 1
ATOM 4293 C C . ALA B 1 268 ? 17.938 6.238 2.715 1 98.5 268 ALA B C 1
ATOM 4295 O O . ALA B 1 268 ? 16.891 6.242 2.068 1 98.5 268 ALA B O 1
ATOM 4296 N N . TYR B 1 269 ? 18.016 6.117 4.027 1 98.75 269 TYR B N 1
ATOM 4297 C CA . TYR B 1 269 ? 16.812 5.965 4.852 1 98.75 269 TYR B CA 1
ATOM 4298 C C . TYR B 1 269 ? 15.953 7.223 4.801 1 98.75 269 TYR B C 1
ATOM 4300 O O . TYR B 1 269 ? 14.75 7.148 4.559 1 98.75 269 TYR B O 1
ATOM 4308 N N . LEU B 1 270 ? 16.562 8.398 4.91 1 98.75 270 LEU B N 1
ATOM 4309 C CA . LEU B 1 270 ? 15.852 9.672 4.789 1 98.75 270 LEU B CA 1
ATOM 4310 C C . LEU B 1 270 ? 15.25 9.828 3.396 1 98.75 270 LEU B C 1
ATOM 4312 O O . LEU B 1 270 ? 14.094 10.219 3.258 1 98.75 270 LEU B O 1
ATOM 4316 N N . PHE B 1 271 ? 16.047 9.469 2.443 1 98.75 271 PHE B N 1
ATOM 4317 C CA . PHE B 1 271 ? 15.617 9.594 1.057 1 98.75 271 PHE B CA 1
ATOM 4318 C C . PHE B 1 271 ? 14.43 8.672 0.769 1 98.75 271 PHE B C 1
ATOM 4320 O O . PHE B 1 271 ? 13.477 9.07 0.094 1 98.75 271 PHE B O 1
ATOM 4327 N N . SER B 1 272 ? 14.461 7.441 1.3 1 98.56 272 SER B N 1
ATOM 4328 C CA . SER B 1 272 ? 13.398 6.473 1.061 1 98.56 272 SER B CA 1
ATOM 4329 C C . SER B 1 272 ? 12.062 6.961 1.617 1 98.56 272 SER B C 1
ATOM 4331 O O . SER B 1 272 ? 11 6.578 1.127 1 98.56 272 SER B O 1
ATOM 4333 N N . SER B 1 273 ? 12.086 7.824 2.619 1 98.75 273 SER B N 1
ATOM 4334 C CA . SER B 1 273 ? 10.883 8.375 3.223 1 98.75 273 SER B CA 1
ATOM 4335 C C . SER B 1 273 ? 10.242 9.422 2.318 1 98.75 273 SER B C 1
ATOM 4337 O O . SER B 1 273 ? 9.086 9.805 2.523 1 98.75 273 SER B O 1
ATOM 4339 N N . LEU B 1 274 ? 11.008 9.914 1.323 1 98.62 274 LEU B N 1
ATOM 4340 C CA . LEU B 1 274 ? 10.523 10.953 0.422 1 98.62 274 LEU B CA 1
ATOM 4341 C C . LEU B 1 274 ? 10.016 10.352 -0.882 1 98.62 274 LEU B C 1
ATOM 4343 O O . LEU B 1 274 ? 9.133 10.922 -1.534 1 98.62 274 LEU B O 1
ATOM 4347 N N . VAL B 1 275 ? 10.781 9.211 -1.158 1 95.25 275 VAL B N 1
ATOM 4348 C CA . VAL B 1 275 ? 10.5 8.68 -2.486 1 95.25 275 VAL B CA 1
ATOM 4349 C C . VAL B 1 275 ? 10.148 7.195 -2.381 1 95.25 275 VAL B C 1
ATOM 4351 O O . VAL B 1 275 ? 10.641 6.496 -1.489 1 95.25 275 VAL B O 1
ATOM 4354 N N . GLY B 1 276 ? 9.32 6.488 -2.932 1 78.81 276 GLY B N 1
ATOM 4355 C CA . GLY B 1 276 ? 9.188 5.039 -2.973 1 78.81 276 GLY B CA 1
ATOM 4356 C C . GLY B 1 276 ? 8.312 4.492 -1.861 1 78.81 276 GLY B C 1
ATOM 4357 O O . GLY B 1 276 ? 8.812 3.994 -0.854 1 78.81 276 GLY B O 1
ATOM 4358 N N . GLY B 1 277 ? 7.188 4.332 -1.856 1 96.19 277 GLY B N 1
ATOM 4359 C CA . GLY B 1 277 ? 6.223 4.094 -0.795 1 96.19 277 GLY B CA 1
ATOM 4360 C C . GLY B 1 277 ? 6.023 2.623 -0.487 1 96.19 277 GLY B C 1
ATOM 4361 O O . GLY B 1 277 ? 6.262 1.767 -1.342 1 96.19 277 GLY B O 1
ATOM 4362 N N . LEU B 1 278 ? 5.852 2.264 0.735 1 98.88 278 LEU B N 1
ATOM 4363 C CA . LEU B 1 278 ? 5.465 0.929 1.182 1 98.88 278 LEU B CA 1
ATOM 4364 C C . LEU B 1 278 ? 4.102 0.541 0.618 1 98.88 278 LEU B C 1
ATOM 4366 O O . LEU B 1 278 ? 3.189 1.366 0.567 1 98.88 278 LEU B O 1
ATOM 4370 N N . GLU B 1 279 ? 4.051 -0.718 0.164 1 98.75 279 GLU B N 1
ATOM 4371 C CA . GLU B 1 279 ? 2.828 -1.272 -0.407 1 98.75 279 GLU B CA 1
ATOM 4372 C C . GLU B 1 279 ? 2.512 -2.641 0.189 1 98.75 279 GLU B C 1
ATOM 4374 O O . GLU B 1 279 ? 3.418 -3.377 0.582 1 98.75 279 GLU B O 1
ATOM 4379 N N . ILE B 1 280 ? 1.229 -2.924 0.202 1 98.94 280 ILE B N 1
ATOM 4380 C CA . ILE B 1 280 ? 0.782 -4.242 0.641 1 98.94 280 ILE B CA 1
ATOM 4381 C C . ILE B 1 280 ? 0.674 -5.176 -0.562 1 98.94 280 ILE B C 1
ATOM 4383 O O . ILE B 1 280 ? 0.156 -4.789 -1.612 1 98.94 280 ILE B O 1
ATOM 4387 N N . SER B 1 281 ? 1.208 -6.391 -0.457 1 98.88 281 SER B N 1
ATOM 4388 C CA . SER B 1 281 ? 0.928 -7.453 -1.421 1 98.88 281 SER B CA 1
ATOM 4389 C C . SER B 1 281 ? -0.287 -8.273 -1.003 1 98.88 281 SER B C 1
ATOM 4391 O O . SER B 1 281 ? -1.309 -8.273 -1.691 1 98.88 281 SER B O 1
ATOM 4393 N N . GLN B 1 282 ? -0.157 -8.891 0.141 1 98.88 282 GLN B N 1
ATOM 4394 C CA . GLN B 1 282 ? -1.271 -9.664 0.68 1 98.88 282 GLN B CA 1
ATOM 4395 C C . GLN B 1 282 ? -1.23 -9.695 2.205 1 98.88 282 GLN B C 1
ATOM 4397 O O . GLN B 1 282 ? -0.18 -9.469 2.809 1 98.88 282 GLN B O 1
ATOM 4402 N N . VAL B 1 283 ? -2.406 -9.992 2.828 1 98.81 283 VAL B N 1
ATOM 4403 C CA . VAL B 1 283 ? -2.51 -9.945 4.281 1 98.81 283 VAL B CA 1
ATOM 4404 C C . VAL B 1 283 ? -3.15 -11.234 4.793 1 98.81 283 VAL B C 1
ATOM 4406 O O . VAL B 1 283 ? -3.67 -11.273 5.914 1 98.81 283 VAL B O 1
ATOM 4409 N N . VAL B 1 284 ? -3.178 -12.336 4.023 1 98.12 284 VAL B N 1
ATOM 4410 C CA . VAL B 1 284 ? -4.066 -13.43 4.398 1 98.12 284 VAL B CA 1
ATOM 4411 C C . VAL B 1 284 ? -3.254 -14.711 4.59 1 98.12 284 VAL B C 1
ATOM 4413 O O . VAL B 1 284 ? -3.723 -15.664 5.223 1 98.12 284 VAL B O 1
ATOM 4416 N N . ASP B 1 285 ? -1.987 -14.812 4 1 97.62 285 ASP B N 1
ATOM 4417 C CA . ASP B 1 285 ? -1.172 -16.016 4.137 1 97.62 285 ASP B CA 1
ATOM 4418 C C . ASP B 1 285 ? -0.571 -16.125 5.535 1 97.62 285 ASP B C 1
ATOM 4420 O O . ASP B 1 285 ? -0.551 -15.141 6.281 1 97.62 285 ASP B O 1
ATOM 4424 N N . PRO B 1 286 ? -0.058 -17.344 5.914 1 97.06 286 PRO B N 1
ATOM 4425 C CA . PRO B 1 286 ? 0.585 -17.469 7.223 1 97.06 286 PRO B CA 1
ATOM 4426 C C . PRO B 1 286 ? 1.694 -16.453 7.445 1 97.06 286 PRO B C 1
ATOM 4428 O O . PRO B 1 286 ? 1.918 -16.016 8.578 1 97.06 286 PRO B O 1
ATOM 4431 N N . LEU B 1 287 ? 2.418 -16.141 6.422 1 98.69 287 LEU B N 1
ATOM 4432 C CA . LEU B 1 287 ? 3.256 -14.953 6.395 1 98.69 287 LEU B CA 1
ATOM 4433 C C . LEU B 1 287 ? 2.678 -13.906 5.449 1 98.69 287 LEU B C 1
ATOM 4435 O O . LEU B 1 287 ? 2.322 -14.219 4.309 1 98.69 287 LEU B O 1
ATOM 4439 N N . VAL B 1 288 ? 2.602 -12.68 5.98 1 98.88 288 VAL B N 1
ATOM 4440 C CA . VAL B 1 288 ? 2.109 -11.602 5.129 1 98.88 288 VAL B CA 1
ATOM 4441 C C . VAL B 1 288 ? 3.262 -11.016 4.312 1 98.88 288 VAL B C 1
ATOM 4443 O O . VAL B 1 288 ? 4.434 -11.219 4.648 1 98.88 288 VAL B O 1
ATOM 4446 N N . THR B 1 289 ? 2.918 -10.375 3.162 1 98.94 289 THR B N 1
ATOM 4447 C CA . THR B 1 289 ? 3.928 -9.875 2.234 1 98.94 289 THR B CA 1
ATOM 4448 C C . THR B 1 289 ? 3.723 -8.391 1.958 1 98.94 289 THR B C 1
ATOM 4450 O O . THR B 1 289 ? 2.59 -7.938 1.774 1 98.94 289 THR B O 1
ATOM 4453 N N . ALA B 1 290 ? 4.77 -7.656 1.992 1 98.94 290 ALA B N 1
ATOM 4454 C CA . ALA B 1 290 ? 4.805 -6.246 1.617 1 98.94 290 ALA B CA 1
ATOM 4455 C C . ALA B 1 290 ? 5.918 -5.973 0.608 1 98.94 290 ALA B C 1
ATOM 4457 O O . ALA B 1 290 ? 6.758 -6.84 0.354 1 98.94 290 ALA B O 1
ATOM 4458 N N . ARG B 1 291 ? 5.84 -4.852 -0.007 1 98.75 291 ARG B N 1
ATOM 4459 C CA . ARG B 1 291 ? 6.938 -4.422 -0.871 1 98.75 291 ARG B CA 1
ATOM 4460 C C . ARG B 1 291 ? 7.227 -2.936 -0.691 1 98.75 291 ARG B C 1
ATOM 4462 O O . ARG B 1 291 ? 6.367 -2.182 -0.232 1 98.75 291 ARG B O 1
ATOM 4469 N N . ASN B 1 292 ? 8.398 -2.518 -0.885 1 98.88 292 ASN B N 1
ATOM 4470 C CA . ASN B 1 292 ? 8.828 -1.124 -0.902 1 98.88 292 ASN B CA 1
ATOM 4471 C C . ASN B 1 292 ? 9.258 -0.687 -2.299 1 98.88 292 ASN B C 1
ATOM 4473 O O . ASN B 1 292 ? 10.242 -1.194 -2.836 1 98.88 292 ASN B O 1
ATOM 4477 N N . SER B 1 293 ? 8.547 0.247 -2.836 1 98.5 293 SER B N 1
ATOM 4478 C CA . SER B 1 293 ? 8.719 0.71 -4.211 1 98.5 293 SER B CA 1
ATOM 4479 C C . SER B 1 293 ? 9.641 1.922 -4.27 1 98.5 293 SER B C 1
ATOM 4481 O O . SER B 1 293 ? 9.641 2.758 -3.363 1 98.5 293 SER B O 1
ATOM 4483 N N . VAL B 1 294 ? 10.438 2.037 -5.312 1 98.19 294 VAL B N 1
ATOM 4484 C CA . VAL B 1 294 ? 11.18 3.248 -5.645 1 98.19 294 VAL B CA 1
ATOM 4485 C C . VAL B 1 294 ? 11.094 3.508 -7.148 1 98.19 294 VAL B C 1
ATOM 4487 O O . VAL B 1 294 ? 11.273 2.59 -7.953 1 98.19 294 VAL B O 1
ATOM 4490 N N . PRO B 1 295 ? 10.742 4.727 -7.543 1 97.62 295 PRO B N 1
ATOM 4491 C CA . PRO B 1 295 ? 10.711 5.035 -8.977 1 97.62 295 PRO B CA 1
ATOM 4492 C C . PRO B 1 295 ? 12.031 4.73 -9.68 1 97.62 295 PRO B C 1
ATOM 4494 O O . PRO B 1 295 ? 13.102 4.969 -9.109 1 97.62 295 PRO B O 1
ATOM 4497 N N . SER B 1 296 ? 11.906 4.293 -10.914 1 96.5 296 SER B N 1
ATOM 4498 C CA . SER B 1 296 ? 13.078 3.867 -11.672 1 96.5 296 SER B CA 1
ATOM 4499 C C . SER B 1 296 ? 14.039 5.027 -11.906 1 96.5 296 SER B C 1
ATOM 4501 O O . SER B 1 296 ? 15.227 4.816 -12.18 1 96.5 296 SER B O 1
ATOM 4503 N N . GLU B 1 297 ? 13.602 6.219 -11.742 1 95.56 297 GLU B N 1
ATOM 4504 C CA . GLU B 1 297 ? 14.461 7.387 -11.922 1 95.56 297 GLU B CA 1
ATOM 4505 C C . GLU B 1 297 ? 15.508 7.477 -10.812 1 95.56 297 GLU B C 1
ATOM 4507 O O . GLU B 1 297 ? 16.547 8.125 -10.977 1 95.56 297 GLU B O 1
ATOM 4512 N N . TYR B 1 298 ? 15.219 6.812 -9.68 1 97 298 TYR B N 1
ATOM 4513 C CA . TYR B 1 298 ? 16.141 6.922 -8.539 1 97 298 TYR B CA 1
ATOM 4514 C C . TYR B 1 298 ? 16.969 5.66 -8.391 1 97 298 TYR B C 1
ATOM 4516 O O . TYR B 1 298 ? 17.812 5.566 -7.496 1 97 298 TYR B O 1
ATOM 4524 N N . PHE B 1 299 ? 16.656 4.73 -9.133 1 93.5 299 PHE B N 1
ATOM 4525 C CA . PHE B 1 299 ? 17.359 3.463 -9 1 93.5 29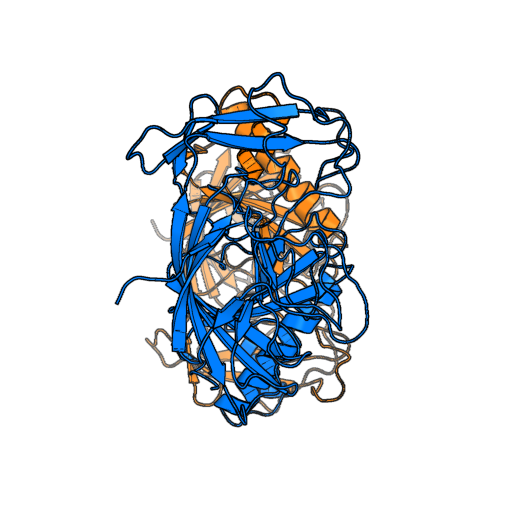9 PHE B CA 1
ATOM 4526 C C . PHE B 1 299 ? 17.484 2.768 -10.352 1 93.5 299 PHE B C 1
ATOM 4528 O O . PHE B 1 299 ? 16.484 2.549 -11.039 1 93.5 299 PHE B O 1
ATOM 4535 N N . SER B 1 300 ? 18.719 2.521 -10.711 1 86.25 300 SER B N 1
ATOM 4536 C CA . SER B 1 300 ? 19.031 1.817 -11.953 1 86.25 300 SER B CA 1
ATOM 4537 C C . SER B 1 300 ? 19.203 0.322 -11.711 1 86.25 300 SER B C 1
ATOM 4539 O O . SER B 1 300 ? 19.219 -0.129 -10.562 1 86.25 300 SER B O 1
ATOM 4541 N N . ASP B 1 301 ? 19.297 -0.407 -12.734 1 79.38 301 ASP B N 1
ATOM 4542 C CA . ASP B 1 301 ? 19.469 -1.855 -12.688 1 79.38 301 ASP B CA 1
ATOM 4543 C C . ASP B 1 301 ? 20.75 -2.229 -11.922 1 79.38 301 ASP B C 1
ATOM 4545 O O . ASP B 1 301 ? 21.859 -1.943 -12.375 1 79.38 301 ASP B O 1
ATOM 4549 N N . PRO B 1 302 ? 20.484 -2.83 -10.758 1 76.31 302 PRO B N 1
ATOM 4550 C CA . PRO B 1 302 ? 21.656 -3.145 -9.93 1 76.31 302 PRO B CA 1
ATOM 4551 C C . PRO B 1 302 ? 22.469 -4.32 -10.469 1 76.31 302 PRO B C 1
ATOM 4553 O O . PRO B 1 302 ? 23.484 -4.688 -9.883 1 76.31 302 PRO B O 1
ATOM 4556 N N . PHE B 1 303 ? 21.969 -4.832 -11.492 1 82.12 303 PHE B N 1
ATOM 4557 C CA . PHE B 1 303 ? 22.594 -6.039 -12.023 1 82.12 303 PHE B CA 1
ATOM 4558 C C . PHE B 1 303 ? 23.25 -5.758 -13.375 1 82.12 303 PHE B C 1
ATOM 4560 O O . PHE B 1 303 ? 24.281 -6.336 -13.695 1 82.12 303 PHE B O 1
#

Foldseek 3Di:
DDAAEQEVVLHWDQKFALDDDWSEEAEAFGKHKYWAFFQQNCQDDAFPRWDQDDDSRGFIWTTQYFYPPDAFQWKKKKAWAAKFFPDFKFKDWAYAPFFQCNPPPPDDHTTMDIWGHDVPDQFTDGPPDTHGFFKAWQAKFFHDQHDMGGLLDQAQRGHRQLASLRHHQKMKMHGQRHHRRGIITANMARDDDFANGSRHHRTGIIMIIITIHIGPPFPDRRRHMWMGNPFKIKFKHWAQDPVVQQVVQLQSQLVQLCVQVVHDSVVSSVVLVVFWDKAFNHDTGSIGMIMTIGTCVRGPDSD/DDAAEQEVVLHWDQKFALDDDWSEEAEAFGKHKYWAFFQQNCQDDAFPRWDQDDDSPGFIWTTQYFYPPDAFQWKKKKAWAAKFFPDFKFKDWAYAPFFQCNPPPPDDHTTMDIWGHDVPDQFTDGPPDTDGFFKAWQAKFFHDQHDMGGLLDQAQRGHRQLASLRHHQKMKMHGQRHHRRGIITANMARDDDFANGSRHHRTGIIIIIITIHIGPPQPDRRRHMWMGNPFKIKFKHWAQDPVVQQVVQLQSQLVQLCVQVVHDSVVSSVVLVVFWDKAFNHDTGSIGMIMTIGTCVRGPDSD

Organism: Haloquadratum walsbyi (strain DSM 16790 / HBSQ001) (NCBI:txid362976)

Nearest PDB structures (foldseek):
  2f4l-assembly2_C  TM=9.705E-01  e=2.696E-37  Thermotoga maritima MSB8
  2f4l-assembly1_A  TM=9.730E-01  e=2.142E-36  Thermotoga maritima MSB8
  2f4l-assembly2_D  TM=9.712E-01  e=3.596E-36  Thermotoga maritima MSB8
  2f4l-assembly1_B  TM=9.728E-01  e=6.037E-36  Thermotoga maritima MSB8
  3tkk-assembly2_D  TM=9.618E-01  e=1.802E-35  Caldanaerobacter subterraneus subsp. tengcongensis

Radius of gyration: 24.6 Å; Cα contacts (8 Å, |Δi|>4): 1930; chains: 2; bounding box: 58×70×56 Å

Sequence (606 aa):
MTRKVISYKDGHVYEFAPNMEPIYTAKDGESITFETIDSLNKAVQSDSDLMDAIPEEVNAATGPVAVEGATPGDVLKVEIEDVRLNEEQGRVITAPEFGLLQDHEDIEHPATRVTEITKGSESLLFKDLEVPINPIIGTIGVATSEETITTLIPHNHGGNLDTTDMTTGTIAYFPVFQEGAMLAMGDSKAAMADGEMCGTGAEIGTDIDVTVSVIKDAAVDLERPLVDTGDAWKTIASAETMEDAVEMANEDLIKLLALEHDYSLTDAYLFSSLVGGLEISQVVDPLVTARNSVPSEYFSDPFMTRKVISYKDGHVYEFAPNMEPIYTAKDGESITFETIDSLNKAVQSDSDLMDAIPEEVNAATGPVAVEGATPGDVLKVEIEDVRLNEEQGRVITAPEFGLLQDHEDIEHPATRVTEITKGSESLLFKDLEVPINPIIGTIGVATSEETITTLIPHNHGGNLDTTDMTTGTIAYFPVFQEGAMLAMGDSKAAMADGEMCGTGAEIGTDIDVTVSVIKDAAVDLERPLVDTGDAWKTIASAETMEDAVEMANEDLIKLLALEHDYSLTDAYLFSSLVGGLEISQVVDPLVTARNSVPSEYFSDPF

pLDDT: mean 97.09, std 4.32, range [52.44, 98.94]

Secondary structure (DSSP, 8-state):
-PPEEEETTT-EESEE-SSPPPSEEEPTTEEEEEE---TTTT---STT---SS--SS-S-EEEEEEETT--TT-EEEEEEEEEEE-SSEEEEEE-TT-STTTT-TTS-SSEEEEEE--TT-SEEEETTEEEE---EEEEEE---SSS-EETTSEETTEEE---TTSSTT-EEEEE--STT--EEEEEEES---TB-TTS--SB--EEEEEEEEEE-S-SS---S-EEE-SSEEEEEEEESSHHHHHHHHHHHHHHHHHHHHT--HHHHHHHHTTSS-EEEEESSSSSEEEEEEEEGGG-----/-PPEEEETTT-EESEE-SS---SEEEPTTEEEEEE---TTTT---STT---SS--SS-S-EEEEEEETT--TT-EEEEEEEEEEE-SSEEEEEE-TT-STTTT-TTS-SSEEEEEE--TT-SEEEETTEEEE---EEEEEE---SSS-EETTSEETTEEE---TTSSTT-EEEEE--STT--EEEEEEES---TB-TTS--SB--EEEEEEEEEE-S-SS---S-EEE-SSEEEEEEEESSHHHHHHHHHHHHHHHHHHHHT--HHHHHHHHTTSS-EEEEESSSSSEEEEEEEEGGG-----

InterPro domains:
  IPR004304 Acetamidase/Formamidase [PF03069] (147-296)
  IPR004304 Acetamidase/Formamidase [PTHR31891] (4-301)